Protein AF-A0A954XD44-F1 (afdb_monomer)

Structure (mmCIF, N/CA/C/O backbone):
data_AF-A0A954XD44-F1
#
_entry.id   AF-A0A954XD44-F1
#
loop_
_atom_site.group_PDB
_atom_site.id
_atom_site.type_symbol
_atom_site.label_atom_id
_atom_site.label_alt_id
_atom_site.label_comp_id
_atom_site.label_asym_id
_atom_site.label_entity_id
_atom_site.label_seq_id
_atom_site.pdbx_PDB_ins_code
_atom_site.Cartn_x
_atom_site.Cartn_y
_atom_site.Cartn_z
_atom_site.occupancy
_atom_site.B_iso_or_equiv
_atom_site.auth_seq_id
_atom_site.auth_comp_id
_atom_site.auth_asym_id
_atom_site.auth_atom_id
_atom_site.pdbx_PDB_model_num
ATOM 1 N N . PRO A 1 1 ? -5.790 7.393 -37.590 1.00 75.31 1 PRO A N 1
ATOM 2 C CA . PRO A 1 1 ? -6.374 6.195 -36.941 1.00 75.31 1 PRO A CA 1
ATOM 3 C C . PRO A 1 1 ? -6.593 4.979 -37.868 1.00 75.31 1 PRO A C 1
ATOM 5 O O . PRO A 1 1 ? -5.919 3.981 -37.658 1.00 75.31 1 PRO A O 1
ATOM 8 N N . TYR A 1 2 ? -7.460 5.023 -38.895 1.00 85.69 2 TYR A N 1
ATOM 9 C CA . TYR A 1 2 ? -7.809 3.818 -39.685 1.00 85.69 2 TYR A CA 1
ATOM 10 C C . TYR A 1 2 ? -6.619 3.140 -40.385 1.00 85.69 2 TYR A C 1
ATOM 12 O O . TYR A 1 2 ? -6.468 1.927 -40.295 1.00 85.69 2 TYR A O 1
ATOM 20 N N . VAL A 1 3 ? -5.736 3.911 -41.032 1.00 91.06 3 VAL A N 1
ATOM 21 C CA . VAL A 1 3 ? -4.524 3.361 -41.674 1.00 91.06 3 VAL A CA 1
ATOM 22 C C . VAL A 1 3 ? -3.610 2.695 -40.644 1.00 91.06 3 VAL A C 1
ATOM 24 O O . VAL A 1 3 ? -3.159 1.577 -40.863 1.00 91.06 3 VAL A O 1
ATOM 27 N N . ARG A 1 4 ? -3.393 3.344 -39.493 1.00 91.69 4 ARG A N 1
ATOM 28 C CA . ARG A 1 4 ? -2.574 2.795 -38.404 1.00 91.69 4 ARG A CA 1
ATOM 29 C C . ARG A 1 4 ? -3.166 1.506 -37.849 1.00 91.69 4 ARG A C 1
ATOM 31 O O . ARG A 1 4 ? -2.440 0.532 -37.745 1.00 91.69 4 ARG A O 1
ATOM 38 N N . LEU A 1 5 ? -4.482 1.448 -37.634 1.00 89.19 5 LEU A N 1
ATOM 39 C CA . LEU A 1 5 ? -5.163 0.218 -37.221 1.00 89.19 5 LEU A CA 1
ATOM 40 C C . LEU A 1 5 ? -4.901 -0.930 -38.205 1.00 89.19 5 LEU A C 1
ATOM 42 O O . LEU A 1 5 ? -4.521 -2.019 -37.787 1.00 89.19 5 LEU A O 1
ATOM 46 N N . HIS A 1 6 ? -5.040 -0.683 -39.512 1.00 91.56 6 HIS A N 1
ATOM 47 C CA . HIS A 1 6 ? -4.750 -1.697 -40.528 1.00 91.56 6 HIS A CA 1
ATOM 48 C C . HIS A 1 6 ? -3.285 -2.147 -40.518 1.00 91.56 6 HIS A C 1
ATOM 50 O O . HIS A 1 6 ? -3.029 -3.347 -40.619 1.00 91.56 6 HIS A O 1
ATOM 56 N N . LEU A 1 7 ? -2.337 -1.218 -40.366 1.00 92.38 7 LEU A N 1
ATOM 57 C CA . LEU A 1 7 ? -0.911 -1.536 -40.259 1.00 92.38 7 LEU A CA 1
ATOM 58 C C . LEU A 1 7 ? -0.617 -2.375 -39.012 1.00 92.38 7 LEU A C 1
ATOM 60 O O . LEU A 1 7 ? 0.041 -3.408 -39.114 1.00 92.38 7 LEU A O 1
ATOM 64 N N . THR A 1 8 ? -1.162 -1.999 -37.856 1.00 89.81 8 THR A N 1
ATOM 65 C CA . THR A 1 8 ? -0.988 -2.744 -36.609 1.00 89.81 8 THR A CA 1
ATOM 66 C C . THR A 1 8 ? -1.594 -4.150 -36.691 1.00 89.81 8 THR A C 1
ATOM 68 O O . THR A 1 8 ? -0.980 -5.119 -36.241 1.00 89.81 8 THR A O 1
ATOM 71 N N . CYS A 1 9 ? -2.765 -4.306 -37.320 1.00 90.38 9 CYS A N 1
ATOM 72 C CA . CYS A 1 9 ? -3.343 -5.626 -37.587 1.00 90.38 9 CYS A CA 1
ATOM 73 C C . CYS A 1 9 ? -2.479 -6.452 -38.554 1.00 90.38 9 CYS A C 1
ATOM 75 O O . CYS A 1 9 ? -2.340 -7.663 -38.377 1.00 90.38 9 CYS A O 1
ATOM 77 N N . ALA A 1 10 ? -1.903 -5.817 -39.579 1.00 92.69 10 ALA A N 1
ATOM 78 C CA . ALA A 1 10 ? -1.037 -6.488 -40.543 1.00 92.69 10 ALA A CA 1
ATOM 79 C C . ALA A 1 10 ? 0.265 -6.974 -39.896 1.00 92.69 10 ALA A C 1
ATOM 81 O O . ALA A 1 10 ? 0.668 -8.106 -40.156 1.00 92.69 10 ALA A O 1
ATOM 82 N N . LEU A 1 11 ? 0.871 -6.179 -39.004 1.00 92.00 11 LEU A N 1
ATOM 83 C CA . LEU A 1 11 ? 2.106 -6.536 -38.300 1.00 92.00 11 LEU A CA 1
ATOM 84 C C . LEU A 1 11 ? 2.027 -7.901 -37.614 1.00 92.00 11 LEU A C 1
ATOM 86 O O . LEU A 1 11 ? 2.964 -8.687 -37.703 1.00 92.00 11 LEU A O 1
ATOM 90 N N . GLN A 1 12 ? 0.897 -8.225 -36.984 1.00 88.19 12 GLN A N 1
ATOM 91 C CA . GLN A 1 12 ? 0.715 -9.505 -36.289 1.00 88.19 12 GLN A CA 1
ATOM 92 C C . GLN A 1 12 ? 0.750 -10.722 -37.225 1.00 88.19 12 GLN A C 1
ATOM 94 O O . GLN A 1 12 ? 0.965 -11.843 -36.768 1.00 88.19 12 GLN A O 1
ATOM 99 N N . ARG A 1 13 ? 0.563 -10.504 -38.530 1.00 91.50 13 ARG A N 1
ATOM 100 C CA . ARG A 1 13 ? 0.589 -11.534 -39.576 1.00 91.50 13 ARG A CA 1
ATOM 101 C C . ARG A 1 13 ? 1.946 -11.628 -40.278 1.00 91.50 13 ARG A C 1
ATOM 103 O O . ARG A 1 13 ? 2.135 -12.541 -41.075 1.00 91.50 13 ARG A O 1
ATOM 110 N N . LEU A 1 14 ? 2.863 -10.697 -40.007 1.00 91.38 14 LEU A N 1
ATOM 111 C CA . LEU A 1 14 ? 4.226 -10.707 -40.536 1.00 91.38 14 LEU A CA 1
ATOM 112 C C . LEU A 1 14 ? 5.154 -11.533 -39.642 1.00 91.38 14 LEU A C 1
ATOM 114 O O . LEU A 1 14 ? 4.904 -11.693 -38.442 1.00 91.38 14 LEU A O 1
ATOM 118 N N . LEU A 1 15 ? 6.260 -12.011 -40.214 1.00 90.00 15 LEU A N 1
ATOM 119 C CA . LEU A 1 15 ? 7.358 -12.581 -39.432 1.00 90.00 15 LEU A CA 1
ATOM 120 C C . LEU A 1 15 ? 7.956 -11.503 -38.521 1.00 90.00 15 LEU A C 1
ATOM 122 O O . LEU A 1 15 ? 7.975 -10.333 -38.898 1.00 90.00 15 LEU A O 1
ATOM 126 N N . ALA A 1 16 ? 8.447 -11.890 -37.339 1.00 86.06 16 ALA A N 1
ATOM 127 C CA . ALA A 1 16 ? 8.993 -10.970 -36.333 1.00 86.06 16 ALA A CA 1
ATOM 128 C C . ALA A 1 16 ? 10.007 -9.973 -36.929 1.00 86.06 16 ALA A C 1
ATOM 130 O O . ALA A 1 16 ? 9.871 -8.764 -36.763 1.00 86.06 16 ALA A O 1
ATOM 131 N N . GLU A 1 17 ? 10.952 -10.468 -37.726 1.00 85.44 17 GLU A N 1
ATOM 132 C CA . GLU A 1 17 ? 12.014 -9.677 -38.363 1.00 85.44 17 GLU A CA 1
ATOM 133 C C . GLU A 1 17 ? 11.501 -8.570 -39.301 1.00 85.44 17 GLU A C 1
ATOM 135 O O . GLU A 1 17 ? 12.190 -7.583 -39.532 1.00 85.44 17 GLU A O 1
ATOM 140 N N . GLN A 1 18 ? 10.283 -8.699 -39.831 1.00 91.25 18 GLN A N 1
ATOM 141 C CA . GLN A 1 18 ? 9.698 -7.740 -40.773 1.00 91.25 18 GLN A CA 1
ATOM 142 C C . GLN A 1 18 ? 8.897 -6.634 -40.076 1.00 91.25 18 GLN A C 1
ATOM 144 O O . GLN A 1 18 ? 8.403 -5.720 -40.734 1.00 91.25 18 GLN A O 1
ATOM 149 N N . ARG A 1 19 ? 8.709 -6.722 -38.753 1.00 93.69 19 ARG A N 1
ATOM 150 C CA . ARG A 1 19 ? 7.808 -5.818 -38.024 1.00 93.69 19 ARG A CA 1
ATOM 151 C C . ARG A 1 19 ? 8.455 -4.497 -37.628 1.00 93.69 19 ARG A C 1
ATOM 153 O O . ARG A 1 19 ? 7.729 -3.545 -37.360 1.00 93.69 19 ARG A O 1
ATOM 160 N N . TRP A 1 20 ? 9.784 -4.437 -37.571 1.00 93.94 20 TRP A N 1
ATOM 161 C CA . TRP A 1 20 ? 10.504 -3.378 -36.864 1.00 93.94 20 TRP A CA 1
ATOM 162 C C . TRP A 1 20 ? 10.222 -1.964 -37.372 1.00 93.94 20 TRP A C 1
ATOM 164 O O . TRP A 1 20 ? 9.757 -1.139 -36.597 1.00 93.94 20 TRP A O 1
ATOM 174 N N . GLU A 1 21 ? 10.438 -1.688 -38.658 1.00 92.75 21 GLU A N 1
ATOM 175 C CA . GLU A 1 21 ? 10.305 -0.324 -39.200 1.00 92.75 21 GLU A CA 1
ATOM 176 C C . GLU A 1 21 ? 8.872 0.212 -39.072 1.00 92.75 21 GLU A C 1
ATOM 178 O O . GLU A 1 21 ? 8.647 1.367 -38.711 1.00 92.75 21 GLU A O 1
ATOM 183 N N . ILE A 1 22 ? 7.881 -0.651 -39.319 1.00 93.38 22 ILE A N 1
ATOM 184 C CA . ILE A 1 22 ? 6.466 -0.289 -39.199 1.00 93.38 22 ILE A CA 1
ATOM 185 C C . ILE A 1 22 ? 6.114 -0.058 -37.725 1.00 93.38 22 ILE A C 1
ATOM 187 O O . ILE A 1 22 ? 5.431 0.912 -37.407 1.00 93.38 22 ILE A O 1
ATOM 191 N N . ALA A 1 23 ? 6.583 -0.922 -36.820 1.00 93.50 23 ALA A N 1
ATOM 192 C CA . ALA A 1 23 ? 6.364 -0.758 -35.389 1.00 93.50 23 ALA A CA 1
ATOM 193 C C . ALA A 1 23 ? 6.988 0.546 -34.870 1.00 93.50 23 ALA A C 1
ATOM 195 O O . ALA A 1 23 ? 6.299 1.319 -34.214 1.00 93.50 23 ALA A O 1
ATOM 196 N N . GLU A 1 24 ? 8.247 0.828 -35.207 1.00 93.38 24 GLU A N 1
ATOM 197 C CA . GLU A 1 24 ? 8.955 2.053 -34.812 1.00 93.38 24 GLU A CA 1
ATOM 198 C C . GLU A 1 24 ? 8.182 3.315 -35.223 1.00 93.38 24 GLU A C 1
ATOM 200 O O . GLU A 1 24 ? 8.021 4.219 -34.404 1.00 93.38 24 GLU A O 1
ATOM 205 N N . GLY A 1 25 ? 7.633 3.350 -36.442 1.00 93.81 25 GLY A N 1
ATOM 206 C CA . GLY A 1 25 ? 6.787 4.457 -36.895 1.00 93.81 25 GLY A CA 1
ATOM 207 C C . GLY A 1 25 ? 5.444 4.539 -36.161 1.00 93.81 25 GLY A C 1
ATOM 208 O O . GLY A 1 25 ? 5.022 5.619 -35.756 1.00 93.81 25 GLY A O 1
ATOM 209 N N . LEU A 1 26 ? 4.771 3.404 -35.939 1.00 93.69 26 LEU A N 1
ATOM 210 C CA . LEU A 1 26 ? 3.473 3.370 -35.254 1.00 93.69 26 LEU A CA 1
ATOM 211 C C . LEU A 1 26 ? 3.558 3.836 -33.796 1.00 93.69 26 LEU A C 1
ATOM 213 O O . LEU A 1 26 ? 2.632 4.480 -33.304 1.00 93.69 26 LEU A O 1
ATOM 217 N N . LEU A 1 27 ? 4.653 3.521 -33.103 1.00 94.88 27 LEU A N 1
ATOM 218 C CA . LEU A 1 27 ? 4.825 3.842 -31.686 1.00 94.88 27 LEU A CA 1
ATOM 219 C C . LEU A 1 27 ? 5.064 5.335 -31.412 1.00 94.88 27 LEU A C 1
ATOM 221 O O . LEU A 1 27 ? 4.860 5.763 -30.277 1.00 94.88 27 LEU A O 1
ATOM 225 N N . GLN A 1 28 ? 5.436 6.121 -32.425 1.00 94.12 28 GLN A N 1
ATOM 226 C CA . GLN A 1 28 ? 5.659 7.570 -32.314 1.00 94.12 28 GLN A CA 1
ATOM 227 C C . GLN A 1 28 ? 4.358 8.392 -32.333 1.00 94.12 28 GLN A C 1
ATOM 229 O O . GLN A 1 28 ? 4.384 9.597 -32.127 1.00 94.12 28 GLN A O 1
ATOM 234 N N . HIS A 1 29 ? 3.202 7.771 -32.581 1.00 93.81 29 HIS A N 1
ATOM 235 C CA . HIS A 1 29 ? 1.924 8.480 -32.658 1.00 93.81 29 HIS A CA 1
ATOM 236 C C . HIS A 1 29 ? 1.284 8.667 -31.275 1.00 93.81 29 HIS A C 1
ATOM 238 O O . HIS A 1 29 ? 0.438 7.869 -30.861 1.00 93.81 29 HIS A O 1
ATOM 244 N N . GLN A 1 30 ? 1.652 9.737 -30.558 1.00 93.56 30 GLN A N 1
ATOM 245 C CA . GLN A 1 30 ? 1.074 10.064 -29.245 1.00 93.56 30 GLN A CA 1
ATOM 246 C C . GLN A 1 30 ? -0.457 10.162 -29.264 1.00 93.56 30 GLN A C 1
ATOM 248 O O . GLN A 1 30 ? -1.106 9.832 -28.269 1.00 93.56 30 GLN A O 1
ATOM 253 N N . GLU A 1 31 ? -1.064 10.584 -30.379 1.00 93.56 31 GLU A N 1
ATOM 254 C CA . GLU A 1 31 ? -2.519 10.717 -30.474 1.00 93.56 31 GLU A CA 1
ATOM 255 C C . GLU A 1 31 ? -3.260 9.381 -30.292 1.00 93.56 31 GLU A C 1
ATOM 257 O O . GLU A 1 31 ? -4.436 9.370 -29.926 1.00 93.56 31 GLU A O 1
ATOM 262 N N . ASP A 1 32 ? -2.568 8.254 -30.486 1.00 93.38 32 ASP A N 1
ATOM 263 C CA . ASP A 1 32 ? -3.128 6.918 -30.296 1.00 93.38 32 ASP A CA 1
ATOM 264 C C . ASP A 1 32 ? -3.131 6.492 -28.817 1.00 93.38 32 ASP A C 1
ATOM 266 O O . ASP A 1 32 ? -3.756 5.493 -28.471 1.00 93.38 32 ASP A O 1
ATOM 270 N N . ALA A 1 33 ? -2.489 7.244 -27.913 1.00 92.62 33 ALA A N 1
ATOM 271 C CA . ALA A 1 33 ? -2.316 6.850 -26.513 1.00 92.62 33 ALA A CA 1
ATOM 272 C C . ALA A 1 33 ? -3.626 6.685 -25.726 1.00 92.62 33 ALA A C 1
ATOM 274 O O . ALA A 1 33 ? -3.656 5.943 -24.744 1.00 92.62 33 ALA A O 1
ATOM 275 N N . THR A 1 34 ? -4.695 7.370 -26.143 1.00 93.25 34 THR A N 1
ATOM 276 C CA . THR A 1 34 ? -6.023 7.302 -25.504 1.00 93.25 34 THR A CA 1
ATOM 277 C C . THR A 1 34 ? -7.048 6.511 -26.319 1.00 93.25 34 THR A C 1
ATOM 279 O O . THR A 1 34 ? -8.197 6.379 -25.895 1.00 93.25 34 THR A O 1
ATOM 282 N N . ASP A 1 35 ? -6.648 5.964 -27.471 1.00 95.06 35 ASP A N 1
ATOM 283 C CA . ASP A 1 35 ? -7.510 5.107 -28.279 1.00 95.06 35 ASP A CA 1
ATOM 284 C C . ASP A 1 35 ? -7.786 3.783 -27.549 1.00 95.06 35 ASP A C 1
ATOM 286 O O . ASP A 1 35 ? -6.919 3.219 -26.880 1.00 95.06 35 ASP A O 1
ATOM 290 N N . GLN A 1 36 ? -9.009 3.269 -27.679 1.00 91.12 36 GLN A N 1
ATOM 291 C CA . GLN A 1 36 ? -9.444 2.068 -26.962 1.00 91.12 36 GLN A CA 1
ATOM 292 C C . GLN A 1 36 ? -8.761 0.781 -27.455 1.00 91.12 36 GLN A C 1
ATOM 294 O O . GLN A 1 36 ? -8.751 -0.211 -26.729 1.00 91.12 36 GLN A O 1
ATOM 299 N N . ASN A 1 37 ? -8.203 0.775 -28.672 1.00 92.25 37 ASN A N 1
ATOM 300 C CA . ASN A 1 37 ? -7.684 -0.422 -29.336 1.00 92.25 37 ASN A CA 1
ATOM 301 C C . ASN A 1 37 ? -6.198 -0.305 -29.702 1.00 92.25 37 ASN A C 1
ATOM 303 O O . ASN A 1 37 ? -5.432 -1.240 -29.459 1.00 92.25 37 ASN A O 1
ATOM 307 N N . LEU A 1 38 ? -5.780 0.816 -30.302 1.00 94.00 38 LEU A N 1
ATOM 308 C CA . LEU A 1 38 ? -4.453 0.969 -30.912 1.00 94.00 38 LEU A CA 1
ATOM 309 C C . LEU A 1 38 ? -3.280 0.703 -29.952 1.00 94.00 38 LEU A C 1
ATOM 311 O O . LEU A 1 38 ? -2.373 -0.026 -30.359 1.00 94.00 38 LEU A O 1
ATOM 315 N N . PRO A 1 39 ? -3.276 1.169 -28.685 1.00 95.38 39 PRO A N 1
ATOM 316 C CA . PRO A 1 39 ? -2.199 0.863 -27.743 1.00 95.38 39 PRO A CA 1
ATOM 317 C C . PRO A 1 39 ? -1.982 -0.641 -27.537 1.00 95.38 39 PRO A C 1
ATOM 319 O O . PRO A 1 39 ? -0.852 -1.123 -27.606 1.00 95.38 39 PRO A O 1
ATOM 322 N N . LEU A 1 40 ? -3.062 -1.402 -27.331 1.00 95.06 40 LEU A N 1
ATOM 323 C CA . LEU A 1 40 ? -2.982 -2.851 -27.121 1.00 95.06 40 LEU A CA 1
ATOM 324 C C . LEU A 1 40 ? -2.650 -3.591 -28.417 1.00 95.06 40 LEU A C 1
ATOM 326 O O . LEU A 1 40 ? -1.856 -4.527 -28.410 1.00 95.06 40 LEU A O 1
ATOM 330 N N . MET A 1 41 ? -3.209 -3.150 -29.542 1.00 94.75 41 MET A N 1
ATOM 331 C CA . MET A 1 41 ? -2.892 -3.713 -30.852 1.00 94.75 41 MET A CA 1
ATOM 332 C C . MET A 1 41 ? -1.398 -3.551 -31.175 1.00 94.75 41 MET A C 1
ATOM 334 O O . MET A 1 41 ? -0.770 -4.516 -31.622 1.00 94.75 41 MET A O 1
ATOM 338 N N . ASN A 1 42 ? -0.826 -2.369 -30.904 1.00 94.69 42 ASN A N 1
ATOM 339 C CA . ASN A 1 42 ? 0.600 -2.081 -31.084 1.00 94.69 42 ASN A CA 1
ATOM 340 C C . ASN A 1 42 ? 1.444 -2.951 -30.153 1.00 94.69 42 ASN A C 1
ATOM 342 O O . ASN A 1 42 ? 2.424 -3.545 -30.595 1.00 94.69 42 ASN A O 1
ATOM 346 N N . TRP A 1 43 ? 1.024 -3.101 -28.895 1.00 95.75 43 TRP A N 1
ATOM 347 C CA . TRP A 1 43 ? 1.669 -4.004 -27.946 1.00 95.75 43 TRP A CA 1
ATOM 348 C C . TRP A 1 43 ? 1.744 -5.450 -28.465 1.00 95.75 43 TRP A C 1
ATOM 350 O O . TRP A 1 43 ? 2.831 -6.017 -28.544 1.00 95.75 43 TRP A O 1
ATOM 360 N N . TYR A 1 44 ? 0.621 -6.039 -28.884 1.00 94.19 44 TYR A N 1
ATOM 361 C CA . TYR A 1 44 ? 0.598 -7.418 -29.390 1.00 94.19 44 TYR A CA 1
ATOM 362 C C . TYR A 1 44 ? 1.407 -7.606 -30.680 1.00 94.19 44 TYR A C 1
ATOM 364 O O . TYR A 1 44 ? 1.887 -8.704 -30.960 1.00 94.19 44 TYR A O 1
ATOM 372 N N . ALA A 1 45 ? 1.573 -6.548 -31.477 1.00 93.62 45 ALA A N 1
ATOM 373 C CA . ALA A 1 45 ? 2.416 -6.590 -32.663 1.00 93.62 45 ALA A CA 1
ATOM 374 C C . ALA A 1 45 ? 3.911 -6.711 -32.317 1.00 93.62 45 ALA A C 1
ATOM 376 O O . ALA A 1 45 ? 4.627 -7.436 -33.016 1.00 93.62 45 ALA A O 1
ATOM 377 N N . ILE A 1 46 ? 4.364 -6.041 -31.252 1.00 95.31 46 ILE A N 1
ATOM 378 C CA . ILE A 1 46 ? 5.786 -5.964 -30.884 1.00 95.31 46 ILE A CA 1
ATOM 379 C C . ILE A 1 46 ? 6.210 -6.957 -29.802 1.00 95.31 46 ILE A C 1
ATOM 381 O O . ILE A 1 46 ? 7.392 -7.256 -29.716 1.00 95.31 46 ILE A O 1
ATOM 385 N N . GLU A 1 47 ? 5.293 -7.472 -28.980 1.00 95.19 47 GLU A N 1
ATOM 386 C CA . GLU A 1 47 ? 5.628 -8.347 -27.844 1.00 95.19 47 GLU A CA 1
ATOM 387 C C . GLU A 1 47 ? 6.544 -9.532 -28.215 1.00 95.19 47 GLU A C 1
ATOM 389 O O . GLU A 1 47 ? 7.536 -9.722 -27.509 1.00 95.19 47 GLU A O 1
ATOM 394 N N . PRO A 1 48 ? 6.331 -10.256 -29.336 1.00 93.38 48 PRO A N 1
ATOM 395 C CA . PRO A 1 48 ? 7.193 -11.380 -29.713 1.00 93.38 48 PRO A CA 1
ATOM 396 C C . PRO A 1 48 ? 8.611 -10.974 -30.136 1.00 93.38 48 PRO A C 1
ATOM 398 O O . PRO A 1 48 ? 9.489 -11.825 -30.251 1.00 93.38 48 PRO A O 1
ATOM 401 N N . LEU A 1 49 ? 8.846 -9.685 -30.408 1.00 95.12 49 LEU A N 1
ATOM 402 C CA . LEU A 1 49 ? 10.132 -9.190 -30.899 1.00 95.12 49 LEU A CA 1
ATOM 403 C C . LEU A 1 49 ? 11.230 -9.229 -29.831 1.00 95.12 49 LEU A C 1
ATOM 405 O O . LEU A 1 49 ? 12.408 -9.228 -30.182 1.00 95.12 49 LEU A O 1
ATOM 409 N N . VAL A 1 50 ? 10.856 -9.320 -28.549 1.00 95.44 50 VAL A N 1
ATOM 410 C CA . VAL A 1 50 ? 11.804 -9.451 -27.431 1.00 95.44 50 VAL A CA 1
ATOM 411 C C . VAL A 1 50 ? 12.731 -10.656 -27.592 1.00 95.44 50 VAL A C 1
ATOM 413 O O . VAL A 1 50 ? 13.905 -10.574 -27.251 1.00 95.44 50 VAL A O 1
ATOM 416 N N . ASP A 1 51 ? 12.215 -11.756 -28.148 1.00 92.38 51 ASP A N 1
ATOM 417 C CA . ASP A 1 51 ? 12.972 -12.991 -28.343 1.00 92.38 51 ASP A CA 1
ATOM 418 C C . ASP A 1 51 ? 13.803 -12.972 -29.641 1.00 92.38 51 ASP A C 1
ATOM 420 O O . ASP A 1 51 ? 14.667 -13.831 -29.814 1.00 92.38 51 ASP A O 1
ATOM 424 N N . ALA A 1 52 ? 13.542 -12.013 -30.541 1.00 92.69 52 ALA A N 1
ATOM 425 C CA . ALA A 1 52 ? 14.252 -11.846 -31.809 1.00 92.69 52 ALA A CA 1
ATOM 426 C C . ALA A 1 52 ? 15.478 -10.928 -31.672 1.00 92.69 52 ALA A C 1
ATOM 428 O O . ALA A 1 52 ? 16.545 -11.258 -32.181 1.00 92.69 52 ALA A O 1
ATOM 429 N N . ASP A 1 53 ? 15.328 -9.788 -30.991 1.00 95.19 53 ASP A N 1
ATOM 430 C CA . ASP A 1 53 ? 16.411 -8.832 -30.728 1.00 95.19 53 ASP A CA 1
ATOM 431 C C . ASP A 1 53 ? 16.077 -8.018 -29.469 1.00 95.19 53 ASP A C 1
ATOM 433 O O . ASP A 1 53 ? 15.310 -7.052 -29.509 1.00 95.19 53 ASP A O 1
ATOM 437 N N . LEU A 1 54 ? 16.621 -8.442 -28.326 1.00 95.44 54 LEU A N 1
ATOM 438 C CA . LEU A 1 54 ? 16.339 -7.841 -27.023 1.00 95.44 54 LEU A CA 1
ATOM 439 C C . LEU A 1 54 ? 16.810 -6.372 -26.921 1.00 95.44 54 LEU A C 1
ATOM 441 O O . LEU A 1 54 ? 15.992 -5.540 -26.516 1.00 95.44 54 LEU A O 1
ATOM 445 N N . PRO A 1 55 ? 18.053 -6.004 -27.303 1.00 95.94 55 PRO A N 1
ATOM 446 C CA . PRO A 1 55 ? 18.476 -4.603 -27.320 1.00 95.94 55 PRO A CA 1
ATOM 447 C C . PRO A 1 55 ? 17.583 -3.715 -28.193 1.00 95.94 55 PRO A C 1
ATOM 449 O O . PRO A 1 55 ? 17.132 -2.658 -27.740 1.00 95.94 55 PRO A O 1
ATOM 452 N N . ARG A 1 56 ? 17.250 -4.147 -29.420 1.00 95.62 56 ARG A N 1
ATOM 453 C CA . ARG A 1 56 ? 16.366 -3.370 -30.304 1.00 95.62 56 ARG A CA 1
ATOM 454 C C . ARG A 1 56 ? 14.946 -3.280 -29.752 1.00 95.62 56 ARG A C 1
ATOM 456 O O . ARG A 1 56 ? 14.327 -2.220 -29.830 1.00 95.62 56 ARG A O 1
ATOM 463 N N . PHE A 1 57 ? 14.438 -4.354 -29.150 1.00 96.81 57 PHE A N 1
ATOM 464 C CA . PHE A 1 57 ? 13.132 -4.357 -28.495 1.00 96.81 57 PHE A CA 1
ATOM 465 C C . PHE A 1 57 ? 13.062 -3.346 -27.346 1.00 96.81 57 PHE A C 1
ATOM 467 O O . PHE A 1 57 ? 12.110 -2.571 -27.279 1.00 96.81 57 PHE A O 1
ATOM 474 N N . VAL A 1 58 ? 14.070 -3.300 -26.469 1.00 96.69 58 VAL A N 1
ATOM 475 C CA . VAL A 1 58 ? 14.127 -2.300 -25.390 1.00 96.69 58 VAL A CA 1
ATOM 476 C C . VAL A 1 58 ? 14.232 -0.887 -25.970 1.00 96.69 58 VAL A C 1
ATOM 478 O O . VAL A 1 58 ? 13.546 0.020 -25.498 1.00 96.69 58 VAL A O 1
ATOM 481 N N . ALA A 1 59 ? 14.995 -0.699 -27.051 1.00 94.75 59 ALA A N 1
ATOM 482 C CA . ALA A 1 59 ? 15.103 0.589 -27.731 1.00 94.75 59 ALA A CA 1
ATOM 483 C C . ALA A 1 59 ? 13.759 1.111 -28.283 1.00 94.75 59 ALA A C 1
ATOM 485 O O . ALA A 1 59 ? 13.571 2.329 -28.333 1.00 94.75 59 ALA A O 1
ATOM 486 N N . LEU A 1 60 ? 12.784 0.244 -28.602 1.00 95.44 60 LEU A N 1
ATOM 487 C CA . LEU A 1 60 ? 11.431 0.678 -28.991 1.00 95.44 60 LEU A CA 1
ATOM 488 C C . LEU A 1 60 ? 10.763 1.539 -27.912 1.00 95.44 60 LEU A C 1
ATOM 490 O O . LEU A 1 60 ? 10.011 2.456 -28.237 1.00 95.44 60 LEU A O 1
ATOM 494 N N . ALA A 1 61 ? 11.047 1.294 -26.630 1.00 94.62 61 ALA A N 1
ATOM 495 C CA . ALA A 1 61 ? 10.458 2.067 -25.539 1.00 94.62 61 ALA A CA 1
ATOM 496 C C . ALA A 1 61 ? 10.946 3.524 -25.508 1.00 94.62 61 ALA A C 1
ATOM 498 O O . ALA A 1 61 ? 10.225 4.392 -25.014 1.00 94.62 61 ALA A O 1
ATOM 499 N N . ARG A 1 62 ? 12.128 3.805 -26.075 1.00 90.12 62 ARG A N 1
ATOM 500 C CA . ARG A 1 62 ? 12.634 5.172 -26.266 1.00 90.12 62 ARG A CA 1
ATOM 501 C C . ARG A 1 62 ? 11.787 5.947 -27.270 1.00 90.12 62 ARG A C 1
ATOM 503 O O . ARG A 1 62 ? 11.477 7.106 -27.030 1.00 90.12 62 ARG A O 1
ATOM 510 N N . ALA A 1 63 ? 11.457 5.309 -28.391 1.00 84.44 63 ALA A N 1
ATOM 511 C CA . ALA A 1 63 ? 10.698 5.919 -29.481 1.00 84.44 63 ALA A CA 1
ATOM 512 C C . ALA A 1 63 ? 9.185 5.938 -29.214 1.00 84.44 63 ALA A C 1
ATOM 514 O O . ALA A 1 63 ? 8.455 6.691 -29.849 1.00 84.44 63 ALA A O 1
ATOM 515 N N . ALA A 1 64 ? 8.703 5.100 -28.293 1.00 92.06 64 ALA A N 1
ATOM 516 C CA . ALA A 1 64 ? 7.288 5.000 -27.990 1.00 92.06 64 ALA A CA 1
ATOM 517 C C . ALA A 1 64 ? 6.769 6.249 -27.267 1.00 92.06 64 ALA A C 1
ATOM 519 O O . ALA A 1 64 ? 7.137 6.510 -26.121 1.00 92.06 64 ALA A O 1
ATOM 520 N N . GLU A 1 65 ? 5.828 6.952 -27.891 1.00 92.50 65 GLU A N 1
ATOM 521 C CA . GLU A 1 65 ? 5.063 8.060 -27.303 1.00 92.50 65 GLU A CA 1
ATOM 522 C C . GLU A 1 65 ? 3.746 7.588 -26.654 1.00 92.50 65 GLU A C 1
ATOM 524 O O . GLU A 1 65 ? 2.965 8.388 -26.143 1.00 92.50 65 GLU A O 1
ATOM 529 N N . ILE A 1 66 ? 3.515 6.269 -26.621 1.00 95.38 66 ILE A N 1
ATOM 530 C CA . ILE A 1 66 ? 2.341 5.621 -26.024 1.00 95.38 66 ILE A CA 1
ATOM 531 C C . ILE A 1 66 ? 2.723 5.026 -24.649 1.00 95.38 66 ILE A C 1
ATOM 533 O O . ILE A 1 66 ? 3.360 3.965 -24.607 1.00 95.38 66 ILE A O 1
ATOM 537 N N . PRO A 1 67 ? 2.306 5.633 -23.512 1.00 95.06 67 PRO A N 1
ATOM 538 C CA . PRO A 1 67 ? 2.728 5.226 -22.161 1.00 95.06 67 PRO A CA 1
ATOM 539 C C . PRO A 1 67 ? 2.480 3.749 -21.834 1.00 95.06 67 PRO A C 1
ATOM 541 O O . PRO A 1 67 ? 3.334 3.070 -21.263 1.00 95.06 67 PRO A O 1
ATOM 544 N N . LEU A 1 68 ? 1.317 3.222 -22.239 1.00 95.56 68 LEU A N 1
ATOM 545 C CA . LEU A 1 68 ? 0.952 1.822 -22.009 1.00 95.56 68 LEU A CA 1
ATOM 546 C C . LEU A 1 68 ? 1.931 0.861 -22.694 1.00 95.56 68 LEU A C 1
ATOM 548 O O . LEU A 1 68 ? 2.362 -0.118 -22.085 1.00 95.56 68 LEU A O 1
ATOM 552 N N . VAL A 1 69 ? 2.325 1.164 -23.933 1.00 96.75 69 VAL A N 1
ATOM 553 C CA . VAL A 1 69 ? 3.257 0.324 -24.689 1.00 96.75 69 VAL A CA 1
ATOM 554 C C . VAL A 1 69 ? 4.657 0.403 -24.088 1.00 96.75 69 VAL A C 1
ATOM 556 O O . VAL A 1 69 ? 5.269 -0.638 -23.862 1.00 96.75 69 VAL A O 1
ATOM 559 N N . ARG A 1 70 ? 5.129 1.605 -23.729 1.00 96.31 70 ARG A N 1
ATOM 560 C CA . ARG A 1 70 ? 6.421 1.802 -23.049 1.00 96.31 70 ARG A CA 1
ATOM 561 C C . ARG A 1 70 ? 6.523 0.963 -21.772 1.00 96.31 70 ARG A C 1
ATOM 563 O O . ARG A 1 70 ? 7.493 0.228 -21.585 1.00 96.31 70 ARG A O 1
ATOM 570 N N . ARG A 1 71 ? 5.481 1.000 -20.933 1.00 97.31 71 ARG A N 1
ATOM 571 C CA . ARG A 1 71 ? 5.394 0.191 -19.707 1.00 97.31 71 ARG A CA 1
ATOM 572 C C . ARG A 1 71 ? 5.408 -1.306 -20.002 1.00 97.31 71 ARG A C 1
ATOM 574 O O . ARG A 1 71 ? 6.065 -2.067 -19.297 1.00 97.31 71 ARG A O 1
ATOM 581 N N . HIS A 1 72 ? 4.679 -1.753 -21.023 1.00 97.81 72 HIS A N 1
ATOM 582 C CA . HIS A 1 72 ? 4.625 -3.170 -21.375 1.00 97.81 72 HIS A CA 1
ATOM 583 C C . HIS A 1 72 ? 5.938 -3.704 -21.954 1.00 97.81 72 HIS A C 1
ATOM 585 O O . HIS A 1 72 ? 6.300 -4.832 -21.618 1.00 97.81 72 HIS A O 1
ATOM 591 N N . ILE A 1 73 ? 6.682 -2.901 -22.722 1.00 98.00 73 ILE A N 1
ATOM 592 C CA . ILE A 1 73 ? 8.038 -3.246 -23.177 1.00 98.00 73 ILE A CA 1
ATOM 593 C C . ILE A 1 73 ? 8.939 -3.504 -21.964 1.00 98.00 73 ILE A C 1
ATOM 595 O O . ILE A 1 73 ? 9.505 -4.591 -21.844 1.00 98.00 73 ILE A O 1
ATOM 599 N N . ALA A 1 74 ? 8.993 -2.558 -21.019 1.00 97.88 74 ALA A N 1
ATOM 600 C CA . ALA A 1 74 ? 9.795 -2.705 -19.807 1.00 97.88 74 ALA A CA 1
ATOM 601 C C . ALA A 1 74 ? 9.373 -3.916 -18.961 1.00 97.88 74 ALA A C 1
ATOM 603 O O . ALA A 1 74 ? 10.220 -4.702 -18.542 1.00 97.88 74 ALA A O 1
ATOM 604 N N . ARG A 1 75 ? 8.062 -4.127 -18.781 1.00 97.38 75 ARG A N 1
ATOM 605 C CA . ARG A 1 75 ? 7.513 -5.293 -18.072 1.00 97.38 75 ARG A CA 1
ATOM 606 C C . ARG A 1 75 ? 7.922 -6.609 -18.715 1.00 97.38 75 ARG A C 1
ATOM 608 O O . ARG A 1 75 ? 8.337 -7.535 -18.021 1.00 97.38 75 ARG A O 1
ATOM 615 N N . ARG A 1 76 ? 7.800 -6.713 -20.038 1.00 96.75 76 ARG A N 1
ATOM 616 C CA . ARG A 1 76 ? 8.122 -7.946 -20.755 1.00 96.75 76 ARG A CA 1
ATOM 617 C C . ARG A 1 76 ? 9.613 -8.237 -20.723 1.00 96.75 76 ARG A C 1
ATOM 619 O O . ARG A 1 76 ? 9.968 -9.370 -20.407 1.00 96.75 76 ARG A O 1
ATOM 626 N N . ALA A 1 77 ? 10.456 -7.231 -20.949 1.00 97.06 77 ALA A N 1
ATOM 627 C CA . ALA A 1 77 ? 11.906 -7.359 -20.831 1.00 97.06 77 ALA A CA 1
ATOM 628 C C . ALA A 1 77 ? 12.328 -7.762 -19.401 1.00 97.06 77 ALA A C 1
ATOM 630 O O . ALA A 1 77 ? 13.063 -8.728 -19.231 1.00 97.06 77 ALA A O 1
ATOM 631 N N . ALA A 1 78 ? 11.763 -7.144 -18.359 1.00 95.81 78 ALA A N 1
ATOM 632 C CA . ALA A 1 78 ? 12.046 -7.488 -16.959 1.00 95.81 78 ALA A CA 1
ATOM 633 C C . ALA A 1 78 ? 11.503 -8.865 -16.508 1.00 95.81 78 ALA A C 1
ATOM 635 O O . ALA A 1 78 ? 11.798 -9.320 -15.405 1.00 95.81 78 ALA A O 1
ATOM 636 N N . SER A 1 79 ? 10.733 -9.549 -17.359 1.00 92.25 79 SER A N 1
ATOM 637 C CA . SER A 1 79 ? 10.267 -10.932 -17.157 1.00 92.25 79 SER A CA 1
ATOM 638 C C . SER A 1 79 ? 10.917 -11.935 -18.123 1.00 92.25 79 SER A C 1
ATOM 640 O O . SER A 1 79 ? 10.534 -13.105 -18.158 1.00 92.25 79 SER A O 1
ATOM 642 N N . HIS A 1 80 ? 11.878 -11.484 -18.936 1.00 94.50 80 HIS A N 1
ATOM 643 C CA . HIS A 1 80 ? 12.527 -12.291 -19.962 1.00 94.50 80 HIS A CA 1
ATOM 644 C C . HIS A 1 80 ? 13.406 -13.402 -19.357 1.00 94.50 80 HIS A C 1
ATOM 646 O O . HIS A 1 80 ? 13.880 -13.304 -18.223 1.00 94.50 80 HIS A O 1
ATOM 652 N N . ARG A 1 81 ? 13.637 -14.473 -20.130 1.00 91.69 81 ARG A N 1
ATOM 653 C CA . ARG A 1 81 ? 14.476 -15.616 -19.722 1.00 91.69 81 ARG A CA 1
ATOM 654 C C . ARG A 1 81 ? 15.936 -15.213 -19.471 1.00 91.69 81 ARG A C 1
ATOM 656 O O . ARG A 1 81 ? 16.556 -15.704 -18.536 1.00 91.69 81 ARG A O 1
ATOM 663 N N . GLU A 1 82 ? 16.456 -14.278 -20.264 1.00 93.75 82 GLU A N 1
ATOM 664 C CA . GLU A 1 82 ? 17.792 -13.681 -20.123 1.00 93.75 82 GLU A CA 1
ATOM 665 C C . GLU A 1 82 ? 17.679 -12.403 -19.284 1.00 93.75 82 GLU A C 1
ATOM 667 O O . GLU A 1 82 ? 17.883 -11.291 -19.769 1.00 93.75 82 GLU A O 1
ATOM 672 N N . LEU A 1 83 ? 17.250 -12.570 -18.030 1.00 93.06 83 LEU A N 1
ATOM 673 C CA . LEU A 1 83 ? 16.854 -11.459 -17.166 1.00 93.06 83 LEU A CA 1
ATOM 674 C C . LEU A 1 83 ? 17.980 -10.444 -16.938 1.00 93.06 83 LEU A C 1
ATOM 676 O O . LEU A 1 83 ? 17.740 -9.246 -17.001 1.00 93.06 83 LEU A O 1
ATOM 680 N N . GLU A 1 84 ? 19.197 -10.911 -16.671 1.00 95.31 84 GLU A N 1
ATOM 681 C CA . GLU A 1 84 ? 20.341 -10.038 -16.383 1.00 95.31 84 GLU A CA 1
ATOM 682 C C . GLU A 1 84 ? 20.672 -9.121 -17.568 1.00 95.31 84 GLU A C 1
ATOM 684 O O . GLU A 1 84 ? 20.795 -7.909 -17.394 1.00 95.31 84 GLU A O 1
ATOM 689 N N . ALA A 1 85 ? 20.700 -9.674 -18.785 1.00 96.19 85 ALA A N 1
ATOM 690 C CA . ALA A 1 85 ? 20.897 -8.895 -20.005 1.00 96.19 85 ALA A CA 1
ATOM 691 C C . ALA A 1 85 ? 19.758 -7.885 -20.220 1.00 96.19 85 ALA A C 1
ATOM 693 O O . ALA A 1 85 ? 20.011 -6.711 -20.482 1.00 96.19 85 ALA A O 1
ATOM 694 N N . ALA A 1 86 ? 18.504 -8.316 -20.041 1.00 97.00 86 ALA A N 1
ATOM 695 C CA . ALA A 1 86 ? 17.338 -7.454 -20.222 1.00 97.00 86 ALA A CA 1
ATOM 696 C C . ALA A 1 86 ? 17.306 -6.283 -19.230 1.00 97.00 86 ALA A C 1
ATOM 698 O O . ALA A 1 86 ? 16.989 -5.157 -19.611 1.00 97.00 86 ALA A O 1
ATOM 699 N N . LEU A 1 87 ? 17.657 -6.530 -17.965 1.00 97.25 87 LEU A N 1
ATOM 700 C CA . LEU A 1 87 ? 17.755 -5.478 -16.955 1.00 97.25 87 LEU A CA 1
ATOM 701 C C . LEU A 1 87 ? 18.901 -4.510 -17.260 1.00 97.25 87 LEU A C 1
ATOM 703 O O . LEU A 1 87 ? 18.721 -3.310 -17.069 1.00 97.25 87 LEU A O 1
ATOM 707 N N . GLY A 1 88 ? 20.029 -4.999 -17.786 1.00 97.38 88 GLY A N 1
ATOM 708 C CA . GLY A 1 88 ? 21.116 -4.152 -18.281 1.00 97.38 88 GLY A CA 1
ATOM 709 C C . GLY A 1 88 ? 20.648 -3.163 -19.350 1.00 97.38 88 GLY A C 1
ATOM 710 O O . GLY A 1 88 ? 20.854 -1.959 -19.206 1.00 97.38 88 GLY A O 1
ATOM 711 N N . GLU A 1 89 ? 19.938 -3.640 -20.377 1.00 97.62 89 GLU A N 1
ATOM 712 C CA . GLU A 1 89 ? 19.394 -2.765 -21.430 1.00 97.62 89 GLU A CA 1
ATOM 713 C C . GLU A 1 89 ? 18.389 -1.741 -20.884 1.00 97.62 89 GLU A C 1
ATOM 715 O O . GLU A 1 89 ? 18.415 -0.567 -21.258 1.00 97.62 89 GLU A O 1
ATOM 720 N N . LEU A 1 90 ? 17.515 -2.156 -19.962 1.00 97.81 90 LEU A N 1
ATOM 721 C CA . LEU A 1 90 ? 16.525 -1.267 -19.351 1.00 97.81 90 LEU A CA 1
ATOM 722 C C . LEU A 1 90 ? 17.167 -0.179 -18.484 1.00 97.81 90 LEU A C 1
ATOM 724 O O . LEU A 1 90 ? 16.738 0.974 -18.536 1.00 97.81 90 LEU A O 1
ATOM 728 N N . VAL A 1 91 ? 18.201 -0.517 -17.709 1.00 97.44 91 VAL A N 1
ATOM 729 C CA . VAL A 1 91 ? 18.924 0.453 -16.874 1.00 97.44 91 VAL A CA 1
ATOM 730 C C . VAL A 1 91 ? 19.709 1.448 -17.729 1.00 97.44 91 VAL A C 1
ATOM 732 O O . VAL A 1 91 ? 19.662 2.646 -17.447 1.00 97.44 91 VAL A O 1
ATOM 735 N N . ARG A 1 92 ? 20.340 1.008 -18.826 1.00 96.31 92 ARG A N 1
ATOM 736 C CA . ARG A 1 92 ? 20.956 1.937 -19.793 1.00 96.31 92 ARG A CA 1
ATOM 737 C C . ARG A 1 92 ? 19.921 2.854 -20.434 1.00 96.31 92 ARG A C 1
ATOM 739 O O . ARG A 1 92 ? 20.131 4.060 -20.515 1.00 96.31 92 ARG A O 1
ATOM 746 N N . LEU A 1 93 ? 18.760 2.320 -20.813 1.00 96.12 93 LEU A N 1
ATOM 747 C CA . LEU A 1 93 ? 17.679 3.145 -21.346 1.00 96.12 93 LEU A CA 1
ATOM 748 C C . LEU A 1 93 ? 17.209 4.204 -20.332 1.00 96.12 93 LEU A C 1
ATOM 750 O O . LEU A 1 93 ? 16.985 5.350 -20.717 1.00 96.12 93 LEU A O 1
ATOM 754 N N . LEU A 1 94 ? 17.090 3.856 -19.046 1.00 96.31 94 LEU A N 1
ATOM 755 C CA . LEU A 1 94 ? 16.740 4.811 -17.986 1.00 96.31 94 LEU A CA 1
ATOM 756 C C . LEU A 1 94 ? 17.757 5.949 -17.858 1.00 96.31 94 LEU A C 1
ATOM 758 O O . LEU A 1 94 ? 17.358 7.087 -17.600 1.00 96.31 94 LEU A O 1
ATOM 762 N N . HIS A 1 95 ? 19.045 5.663 -18.067 1.00 93.06 95 HIS A N 1
ATOM 763 C CA . HIS A 1 95 ? 20.077 6.694 -18.122 1.00 93.06 95 HIS A CA 1
ATOM 764 C C . HIS A 1 95 ? 19.828 7.671 -19.281 1.00 93.06 95 HIS A C 1
ATOM 766 O O . HIS A 1 95 ? 19.930 8.885 -19.116 1.00 93.06 95 HIS A O 1
ATOM 772 N N . ASP A 1 96 ? 19.446 7.187 -20.455 1.00 91.31 96 ASP A N 1
ATOM 773 C CA . ASP A 1 96 ? 19.365 8.056 -21.629 1.00 91.31 96 ASP A CA 1
ATOM 774 C C . ASP A 1 96 ? 18.027 8.802 -21.775 1.00 91.31 96 ASP A C 1
ATOM 776 O O . ASP A 1 96 ? 17.918 9.741 -22.567 1.00 91.31 96 ASP A O 1
ATOM 780 N N . VAL A 1 97 ? 16.976 8.382 -21.067 1.00 91.00 97 VAL A N 1
ATOM 781 C CA . VAL A 1 97 ? 15.658 9.029 -21.133 1.00 91.00 97 VAL A CA 1
ATOM 782 C C . VAL A 1 97 ? 15.637 10.271 -20.239 1.00 91.00 97 VAL A C 1
ATOM 784 O O . VAL A 1 97 ? 15.791 10.187 -19.020 1.00 91.00 97 VAL A O 1
ATOM 787 N N . ALA A 1 98 ? 15.412 11.440 -20.849 1.00 84.06 98 ALA A N 1
ATOM 788 C CA . ALA A 1 98 ? 15.382 12.734 -20.161 1.00 84.06 98 ALA A CA 1
ATOM 789 C C . ALA A 1 98 ? 14.013 13.092 -19.543 1.00 84.06 98 ALA A C 1
ATOM 791 O O . ALA A 1 98 ? 13.977 13.819 -18.551 1.00 84.06 98 ALA A O 1
ATOM 792 N N . ASP A 1 99 ? 12.912 12.555 -20.068 1.00 91.31 99 ASP A N 1
ATOM 793 C CA . ASP A 1 99 ? 11.552 12.822 -19.582 1.00 91.31 99 ASP A CA 1
ATOM 794 C C . ASP A 1 99 ? 11.192 11.986 -18.337 1.00 91.31 99 ASP A C 1
ATOM 796 O O . ASP A 1 99 ? 11.321 10.757 -18.344 1.00 91.31 99 ASP A O 1
ATOM 800 N N . SER A 1 100 ? 10.698 12.639 -17.279 1.00 94.75 100 SER A N 1
ATOM 801 C CA . SER A 1 100 ? 10.293 11.972 -16.031 1.00 94.75 100 SER A CA 1
ATOM 802 C C . SER A 1 100 ? 9.103 11.032 -16.230 1.00 94.75 100 SER A C 1
ATOM 804 O O . SER A 1 100 ? 9.055 9.966 -15.615 1.00 94.75 100 SER A O 1
ATOM 806 N N . THR A 1 101 ? 8.163 11.364 -17.125 1.00 93.62 101 THR A N 1
ATOM 807 C CA . THR A 1 101 ? 6.997 10.498 -17.383 1.00 93.62 101 THR A CA 1
ATOM 808 C C . THR A 1 101 ? 7.436 9.176 -18.011 1.00 93.62 101 THR A C 1
ATOM 810 O O . THR A 1 101 ? 7.027 8.102 -17.565 1.00 93.62 101 THR A O 1
ATOM 813 N N . ALA A 1 102 ? 8.328 9.237 -18.997 1.00 94.25 102 ALA A N 1
ATOM 814 C CA . ALA A 1 102 ? 8.917 8.074 -19.636 1.00 94.25 102 ALA A CA 1
ATOM 815 C C . ALA A 1 102 ? 9.778 7.243 -18.681 1.00 94.25 102 ALA A C 1
ATOM 817 O O . ALA A 1 102 ? 9.642 6.018 -18.678 1.00 94.25 102 ALA A O 1
ATOM 818 N N . ARG A 1 103 ? 10.591 7.877 -17.820 1.00 96.00 103 ARG A N 1
ATOM 819 C CA . ARG A 1 103 ? 11.311 7.164 -16.750 1.00 96.00 103 ARG A CA 1
ATOM 820 C C . ARG A 1 103 ? 10.348 6.414 -15.838 1.00 96.00 103 ARG A C 1
ATOM 822 O O . ARG A 1 103 ? 10.540 5.226 -15.596 1.00 96.00 103 ARG A O 1
ATOM 829 N N . HIS A 1 104 ? 9.283 7.070 -15.383 1.00 96.62 104 HIS A N 1
ATOM 830 C CA . HIS A 1 104 ? 8.294 6.438 -14.517 1.00 96.62 104 HIS A CA 1
ATOM 831 C C . HIS A 1 104 ? 7.605 5.240 -15.188 1.00 96.62 104 HIS A C 1
ATOM 833 O O . HIS A 1 104 ? 7.453 4.194 -14.560 1.00 96.62 104 HIS A O 1
ATOM 839 N N . ASP A 1 105 ? 7.209 5.348 -16.459 1.00 96.88 105 ASP A N 1
ATOM 840 C CA . ASP A 1 105 ? 6.596 4.228 -17.184 1.00 96.88 105 ASP A CA 1
ATOM 841 C C . ASP A 1 105 ? 7.532 3.018 -17.292 1.00 96.88 105 ASP A C 1
ATOM 843 O O . ASP A 1 105 ? 7.083 1.883 -17.108 1.00 96.88 105 ASP A O 1
ATOM 847 N N . LEU A 1 106 ? 8.822 3.254 -17.560 1.00 97.75 106 LEU A N 1
ATOM 848 C CA . LEU A 1 106 ? 9.845 2.209 -17.614 1.00 97.75 106 LEU A CA 1
ATOM 849 C C . LEU A 1 106 ? 10.030 1.545 -16.246 1.00 97.75 106 LEU A C 1
ATOM 851 O O . LEU A 1 106 ? 9.906 0.326 -16.145 1.00 97.75 106 LEU A O 1
ATOM 855 N N . LEU A 1 107 ? 10.246 2.335 -15.188 1.00 97.69 107 LEU A N 1
ATOM 856 C CA . LEU A 1 107 ? 10.420 1.831 -13.820 1.00 97.69 107 LEU A CA 1
ATOM 857 C C . LEU A 1 107 ? 9.185 1.048 -13.348 1.00 97.69 107 LEU A C 1
ATOM 859 O O . LEU A 1 107 ? 9.308 -0.042 -12.792 1.00 97.69 107 LEU A O 1
ATOM 863 N N . SER A 1 108 ? 7.984 1.563 -13.624 1.00 96.25 108 SER A N 1
ATOM 864 C CA . SER A 1 108 ? 6.721 0.888 -13.313 1.00 96.25 108 SER A CA 1
ATOM 865 C C . SER A 1 108 ? 6.596 -0.445 -14.054 1.00 96.25 108 SER A C 1
ATOM 867 O O . SER A 1 108 ? 6.198 -1.447 -13.460 1.00 96.25 108 SER A O 1
ATOM 869 N N . GLY A 1 109 ? 6.977 -0.486 -15.334 1.00 97.00 109 GLY A N 1
ATOM 870 C CA . GLY A 1 109 ? 7.018 -1.722 -16.108 1.00 97.00 109 GLY A CA 1
ATOM 871 C C . GLY A 1 109 ? 8.006 -2.729 -15.524 1.00 97.00 109 GLY A C 1
ATOM 872 O O . GLY A 1 109 ? 7.640 -3.882 -15.312 1.00 97.00 109 GLY A O 1
ATOM 873 N N . MET A 1 110 ? 9.222 -2.291 -15.189 1.00 97.56 110 MET A N 1
ATOM 874 C CA . MET A 1 110 ? 10.238 -3.130 -14.543 1.00 97.56 110 MET A CA 1
ATOM 875 C C . MET A 1 110 ? 9.725 -3.748 -13.241 1.00 97.56 110 MET A C 1
ATOM 877 O O . MET A 1 110 ? 9.811 -4.962 -13.073 1.00 97.56 110 MET A O 1
ATOM 881 N N . LEU A 1 111 ? 9.131 -2.942 -12.356 1.00 93.81 111 LEU A N 1
ATOM 882 C CA . LEU A 1 111 ? 8.548 -3.416 -11.097 1.00 93.81 111 LEU A CA 1
ATOM 883 C C . LEU A 1 111 ? 7.446 -4.455 -11.321 1.00 93.81 111 LEU A C 1
ATOM 885 O O . LEU A 1 111 ? 7.418 -5.462 -10.622 1.00 93.81 111 LEU A O 1
ATOM 889 N N . GLN A 1 112 ? 6.580 -4.258 -12.321 1.00 91.75 112 GLN A N 1
ATOM 890 C CA . GLN A 1 112 ? 5.557 -5.244 -12.690 1.00 91.75 112 GLN A CA 1
ATOM 891 C C . GLN A 1 112 ? 6.170 -6.542 -13.233 1.00 91.75 112 GLN A C 1
ATOM 893 O O . GLN A 1 112 ? 5.684 -7.627 -12.934 1.00 91.75 112 GLN A O 1
ATOM 898 N N . GLY A 1 113 ? 7.231 -6.454 -14.040 1.00 91.25 113 GLY A N 1
ATOM 899 C CA . GLY A 1 113 ? 7.917 -7.633 -14.582 1.00 91.25 113 GLY A CA 1
ATOM 900 C C . GLY A 1 113 ? 8.662 -8.433 -13.509 1.00 91.25 113 GLY A C 1
ATOM 901 O O . GLY A 1 113 ? 8.807 -9.651 -13.626 1.00 91.25 113 GLY A O 1
ATOM 902 N N . LEU A 1 114 ? 9.085 -7.748 -12.445 1.00 90.81 114 LEU A N 1
ATOM 903 C CA . LEU A 1 114 ? 9.779 -8.313 -11.291 1.00 90.81 114 LEU A CA 1
ATOM 904 C C . LEU A 1 114 ? 8.846 -8.625 -10.109 1.00 90.81 114 LEU A C 1
ATOM 906 O O . LEU A 1 114 ? 9.334 -9.074 -9.071 1.00 90.81 114 LEU A O 1
ATOM 910 N N . GLU A 1 115 ? 7.532 -8.412 -10.229 1.00 83.50 115 GLU A N 1
ATOM 911 C CA . GLU A 1 115 ? 6.592 -8.598 -9.119 1.00 83.50 115 GLU A CA 1
ATOM 912 C C . GLU A 1 115 ? 6.683 -10.027 -8.552 1.00 83.50 115 GLU A C 1
ATOM 914 O O . GLU A 1 115 ? 6.724 -11.024 -9.276 1.00 83.50 115 GLU A O 1
ATOM 919 N N . GLY A 1 116 ? 6.779 -10.124 -7.224 1.00 74.06 116 GLY A N 1
ATOM 920 C CA . GLY A 1 116 ? 6.984 -11.388 -6.514 1.00 74.06 116 GLY A CA 1
ATOM 921 C C . GLY A 1 116 ? 8.438 -11.873 -6.436 1.00 74.06 116 GLY A C 1
ATOM 922 O O . GLY A 1 116 ? 8.699 -12.847 -5.734 1.00 74.06 116 GLY A O 1
ATOM 923 N N . ARG A 1 117 ? 9.404 -11.198 -7.077 1.00 79.69 117 ARG A N 1
ATOM 924 C CA . ARG A 1 117 ? 10.843 -11.466 -6.903 1.00 79.69 117 ARG A CA 1
ATOM 925 C C . ARG A 1 117 ? 11.437 -10.526 -5.853 1.00 79.69 117 ARG A C 1
ATOM 927 O O . ARG A 1 117 ? 11.191 -9.326 -5.879 1.00 79.69 117 ARG A O 1
ATOM 934 N N . ARG A 1 118 ? 12.266 -11.060 -4.950 1.00 69.50 118 ARG A N 1
ATOM 935 C CA . ARG A 1 118 ? 12.978 -10.265 -3.925 1.00 69.50 118 ARG A CA 1
ATOM 936 C C . ARG A 1 118 ? 14.467 -10.043 -4.191 1.00 69.50 118 ARG A C 1
ATOM 938 O O . ARG A 1 118 ? 15.075 -9.229 -3.513 1.00 69.50 118 ARG A O 1
ATOM 945 N N . ARG A 1 119 ? 15.058 -10.794 -5.124 1.00 80.69 119 ARG A N 1
ATOM 946 C CA . ARG A 1 119 ? 16.479 -10.708 -5.498 1.00 80.69 119 ARG A CA 1
ATOM 947 C C . ARG A 1 119 ? 16.620 -10.863 -7.006 1.00 80.69 119 ARG A C 1
ATOM 949 O O . ARG A 1 119 ? 16.825 -11.968 -7.503 1.00 80.69 119 ARG A O 1
ATOM 956 N N . ALA A 1 120 ? 16.425 -9.774 -7.736 1.00 89.00 120 ALA A N 1
ATOM 957 C CA . ALA A 1 120 ? 16.768 -9.719 -9.152 1.00 89.00 120 ALA A CA 1
ATOM 958 C C . ALA A 1 120 ? 18.273 -9.427 -9.310 1.00 89.00 120 ALA A C 1
ATOM 960 O O . ALA A 1 120 ? 18.844 -8.767 -8.440 1.00 89.00 120 ALA A O 1
ATOM 961 N N . PRO A 1 121 ? 18.930 -9.906 -10.384 1.00 92.12 121 PRO A N 1
ATOM 962 C CA . PRO A 1 121 ? 20.316 -9.541 -10.646 1.00 92.12 121 PRO A CA 1
ATOM 963 C C . PRO A 1 121 ? 20.408 -8.027 -10.856 1.00 92.12 121 PRO A C 1
ATOM 965 O O . PRO A 1 121 ? 19.616 -7.457 -11.606 1.00 92.12 121 PRO A O 1
ATOM 968 N N . MET A 1 122 ? 21.343 -7.385 -10.160 1.00 95.06 122 MET A N 1
ATOM 969 C CA . MET A 1 122 ? 21.556 -5.942 -10.236 1.00 95.06 122 MET A CA 1
ATOM 970 C C . MET A 1 122 ? 22.447 -5.608 -11.440 1.00 95.06 122 MET A C 1
ATOM 972 O O . MET A 1 122 ? 23.580 -6.094 -11.486 1.00 95.06 122 MET A O 1
ATOM 976 N N . PRO A 1 123 ? 21.990 -4.772 -12.389 1.00 96.00 123 PRO A N 1
ATOM 977 C CA . PRO A 1 123 ? 22.842 -4.290 -13.474 1.00 96.00 123 PRO A CA 1
ATOM 978 C C . PRO A 1 123 ? 24.035 -3.477 -12.963 1.00 96.00 123 PRO A C 1
ATOM 980 O O . PRO A 1 123 ? 23.922 -2.759 -11.970 1.00 96.00 123 PRO A O 1
ATOM 983 N N . VAL A 1 124 ? 25.171 -3.550 -13.660 1.00 93.50 124 VAL A N 1
ATOM 984 C CA . VAL A 1 124 ? 26.421 -2.874 -13.259 1.00 93.50 124 VAL A CA 1
ATOM 985 C C . VAL A 1 124 ? 26.257 -1.352 -13.234 1.00 93.50 124 VAL A C 1
ATOM 987 O O . VAL A 1 124 ? 26.808 -0.681 -12.368 1.00 93.50 124 VAL A O 1
ATOM 990 N N . GLU A 1 125 ? 25.461 -0.817 -14.154 1.00 93.81 125 GLU A N 1
ATOM 991 C CA . GLU A 1 125 ? 25.180 0.609 -14.311 1.00 93.81 125 GLU A CA 1
ATOM 992 C C . GLU A 1 125 ? 24.137 1.131 -13.298 1.00 93.81 125 GLU A C 1
ATOM 994 O O . GLU A 1 125 ? 23.923 2.339 -13.194 1.00 93.81 125 GLU A O 1
ATOM 999 N N . TRP A 1 126 ? 23.479 0.244 -12.534 1.00 96.25 126 TRP A N 1
ATOM 1000 C CA . TRP A 1 126 ? 22.379 0.616 -11.636 1.00 96.25 126 TRP A CA 1
ATOM 1001 C C . TRP A 1 126 ? 22.752 1.651 -10.566 1.00 96.25 126 TRP A C 1
ATOM 1003 O O . TRP A 1 126 ? 21.981 2.597 -10.424 1.00 96.25 126 TRP A O 1
ATOM 1013 N N . PRO A 1 127 ? 23.880 1.548 -9.832 1.00 94.06 127 PRO A N 1
ATOM 1014 C CA . PRO A 1 127 ? 24.172 2.489 -8.749 1.00 94.06 127 PRO A CA 1
ATOM 1015 C C . PRO A 1 127 ? 24.236 3.952 -9.212 1.00 94.06 127 PRO A C 1
ATOM 1017 O O . PRO A 1 127 ? 23.669 4.827 -8.563 1.00 94.06 127 PRO A O 1
ATOM 1020 N N . GLU A 1 128 ? 24.857 4.214 -10.367 1.00 93.88 128 GLU A N 1
ATOM 1021 C CA . GLU A 1 128 ? 24.918 5.557 -10.959 1.00 93.88 128 GLU A CA 1
ATOM 1022 C C . GLU A 1 128 ? 23.524 6.040 -11.388 1.00 93.88 128 GLU A C 1
ATOM 1024 O O . GLU A 1 128 ? 23.119 7.169 -11.098 1.00 93.88 128 GLU A O 1
ATOM 1029 N N . VAL A 1 129 ? 22.756 5.170 -12.056 1.00 96.06 129 VAL A N 1
ATOM 1030 C CA . VAL A 1 129 ? 21.392 5.492 -12.493 1.00 96.06 129 VAL A CA 1
ATOM 1031 C C . VAL A 1 129 ? 20.493 5.776 -11.293 1.00 96.06 129 VAL A C 1
ATOM 1033 O O . VAL A 1 129 ? 19.739 6.745 -11.316 1.00 96.06 129 VAL A O 1
ATOM 1036 N N . PHE A 1 130 ? 20.595 4.988 -10.226 1.00 95.50 130 PHE A N 1
ATOM 1037 C CA . PHE A 1 130 ? 19.820 5.156 -9.005 1.00 95.50 130 PHE A CA 1
ATOM 1038 C C . PHE A 1 130 ? 20.052 6.523 -8.354 1.00 95.50 130 PHE A C 1
ATOM 1040 O O . PHE A 1 130 ? 19.079 7.213 -8.046 1.00 95.50 130 PHE A O 1
ATOM 1047 N N . GLU A 1 131 ? 21.309 6.953 -8.198 1.00 92.12 131 GLU A N 1
ATOM 1048 C CA . GLU A 1 131 ? 21.629 8.270 -7.629 1.00 92.12 131 GLU A CA 1
ATOM 1049 C C . GLU A 1 131 ? 20.981 9.407 -8.424 1.00 92.12 131 GLU A C 1
ATOM 1051 O O . GLU A 1 131 ? 20.383 10.312 -7.841 1.00 92.12 131 GLU A O 1
ATOM 1056 N N . ARG A 1 132 ? 21.008 9.321 -9.757 1.00 93.25 132 ARG A N 1
ATOM 1057 C CA . ARG A 1 132 ? 20.341 10.293 -10.629 1.00 93.25 132 ARG A CA 1
ATOM 1058 C C . ARG A 1 132 ? 18.813 10.228 -10.538 1.00 93.25 132 ARG A C 1
ATOM 1060 O O . ARG A 1 132 ? 18.154 11.266 -10.576 1.00 93.25 132 ARG A O 1
ATOM 1067 N N . LEU A 1 133 ? 18.227 9.036 -10.429 1.00 94.31 133 LEU A N 1
ATOM 1068 C CA . LEU A 1 133 ? 16.774 8.876 -10.288 1.00 94.31 133 LEU A CA 1
ATOM 1069 C C . LEU A 1 133 ? 16.251 9.456 -8.968 1.00 94.31 133 LEU A C 1
ATOM 1071 O O . LEU A 1 133 ? 15.120 9.935 -8.925 1.00 94.31 133 LEU A O 1
ATOM 1075 N N . LEU A 1 134 ? 17.059 9.460 -7.903 1.00 91.38 134 LEU A N 1
ATOM 1076 C CA . LEU A 1 134 ? 16.689 10.080 -6.627 1.00 91.38 134 LEU A CA 1
ATOM 1077 C C . LEU A 1 134 ? 16.617 11.610 -6.689 1.00 91.38 134 LEU A C 1
ATOM 1079 O O . LEU A 1 134 ? 15.962 12.216 -5.842 1.00 91.38 134 LEU A O 1
ATOM 1083 N N . THR A 1 135 ? 17.262 12.233 -7.675 1.00 91.56 135 THR A N 1
ATOM 1084 C CA . THR A 1 135 ? 17.211 13.686 -7.885 1.00 91.56 135 THR A CA 1
ATOM 1085 C C . THR A 1 135 ? 16.096 14.118 -8.839 1.00 91.56 135 THR A C 1
ATOM 1087 O O . THR A 1 135 ? 16.031 15.290 -9.189 1.00 91.56 135 THR A O 1
ATOM 1090 N N . ASP A 1 136 ? 15.246 13.192 -9.297 1.00 93.25 136 ASP A N 1
ATOM 1091 C CA . ASP A 1 136 ? 14.129 13.509 -10.192 1.00 93.25 136 ASP A CA 1
ATOM 1092 C C . ASP A 1 136 ? 13.058 14.351 -9.480 1.00 93.25 136 ASP A C 1
ATOM 1094 O O . ASP A 1 136 ? 12.702 14.089 -8.325 1.00 93.25 136 ASP A O 1
ATOM 1098 N N . ASP A 1 137 ? 12.512 15.338 -10.192 1.00 90.38 137 ASP A N 1
ATOM 1099 C CA . ASP A 1 137 ? 11.434 16.193 -9.692 1.00 90.38 137 ASP A CA 1
ATOM 1100 C C . ASP A 1 137 ? 10.112 15.417 -9.520 1.00 90.38 137 ASP A C 1
ATOM 1102 O O . ASP A 1 137 ? 9.275 15.775 -8.686 1.00 90.38 137 ASP A O 1
ATOM 1106 N N . ASP A 1 138 ? 9.907 14.330 -10.276 1.00 92.50 138 ASP A N 1
ATOM 1107 C CA . ASP A 1 138 ? 8.729 13.472 -10.156 1.00 92.50 138 ASP A CA 1
ATOM 1108 C C . ASP A 1 138 ? 8.890 12.476 -8.998 1.00 92.50 138 ASP A C 1
ATOM 1110 O O . ASP A 1 138 ? 9.641 11.497 -9.056 1.00 92.50 138 ASP A O 1
ATOM 1114 N N . ALA A 1 139 ? 8.098 12.679 -7.943 1.00 90.25 139 ALA A N 1
ATOM 1115 C CA . ALA A 1 139 ? 8.065 11.803 -6.775 1.00 90.25 139 ALA A CA 1
ATOM 1116 C C . ALA A 1 139 ? 7.787 10.328 -7.123 1.00 90.25 139 ALA A C 1
ATOM 1118 O O . ALA A 1 139 ? 8.263 9.432 -6.425 1.00 90.25 139 ALA A O 1
ATOM 1119 N N . ARG A 1 140 ? 7.058 10.052 -8.213 1.00 92.94 140 ARG A N 1
ATOM 1120 C CA . ARG A 1 140 ? 6.774 8.681 -8.656 1.00 92.94 140 ARG A CA 1
ATOM 1121 C C . ARG A 1 140 ? 8.015 7.998 -9.227 1.00 92.94 140 ARG A C 1
ATOM 1123 O O . ARG A 1 140 ? 8.167 6.791 -9.051 1.00 92.94 140 ARG A O 1
ATOM 1130 N N . VAL A 1 141 ? 8.904 8.749 -9.883 1.00 95.56 141 VAL A N 1
ATOM 1131 C CA . VAL A 1 141 ? 10.195 8.232 -10.368 1.00 95.56 141 VAL A CA 1
ATOM 1132 C C . VAL A 1 141 ? 11.068 7.846 -9.184 1.00 95.56 141 VAL A C 1
ATOM 1134 O O . VAL A 1 141 ? 11.525 6.705 -9.121 1.00 95.56 141 VAL A O 1
ATOM 1137 N N . LYS A 1 142 ? 11.221 8.754 -8.210 1.00 93.00 142 LYS A N 1
ATOM 1138 C CA . LYS A 1 142 ? 11.970 8.485 -6.974 1.00 93.00 142 LYS A CA 1
ATOM 1139 C C . LYS A 1 142 ? 11.444 7.233 -6.277 1.00 93.00 142 LYS A C 1
ATOM 1141 O O . LYS A 1 142 ? 12.219 6.335 -5.961 1.00 93.00 142 LYS A O 1
ATOM 1146 N N . GLN A 1 143 ? 10.124 7.127 -6.120 1.00 91.00 143 GLN A N 1
ATOM 1147 C CA . GLN A 1 143 ? 9.503 5.967 -5.487 1.00 91.00 143 GLN A CA 1
ATOM 1148 C C . GLN A 1 143 ? 9.806 4.658 -6.223 1.00 91.00 143 GLN A C 1
ATOM 1150 O O . GLN A 1 143 ? 10.239 3.685 -5.608 1.00 91.00 143 GLN A O 1
ATOM 1155 N N . ALA A 1 144 ? 9.616 4.628 -7.541 1.00 93.94 144 ALA A N 1
ATOM 1156 C CA . ALA A 1 144 ? 9.842 3.417 -8.317 1.00 93.94 144 ALA A CA 1
ATOM 1157 C C . ALA A 1 144 ? 11.332 3.015 -8.357 1.00 93.94 144 ALA A C 1
ATOM 1159 O O . ALA A 1 144 ? 11.652 1.826 -8.338 1.00 93.94 144 ALA A O 1
ATOM 1160 N N . ALA A 1 145 ? 12.247 3.991 -8.343 1.00 95.31 145 ALA A N 1
ATOM 1161 C CA . ALA A 1 145 ? 13.684 3.748 -8.242 1.00 95.31 145 ALA A CA 1
ATOM 1162 C C . ALA A 1 145 ? 14.070 3.117 -6.896 1.00 95.31 145 ALA A C 1
ATOM 1164 O O . ALA A 1 145 ? 14.820 2.142 -6.860 1.00 95.31 145 ALA A O 1
ATOM 1165 N N . ILE A 1 146 ? 13.516 3.632 -5.794 1.00 92.75 146 ILE A N 1
ATOM 1166 C CA . ILE A 1 146 ? 13.706 3.085 -4.445 1.00 92.75 146 ILE A CA 1
ATOM 1167 C C . ILE A 1 146 ? 13.203 1.637 -4.367 1.00 92.7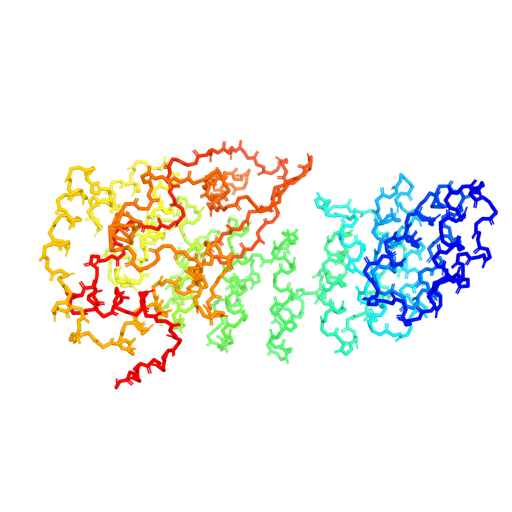5 146 ILE A C 1
ATOM 1169 O O . ILE A 1 146 ? 13.897 0.767 -3.841 1.00 92.75 146 ILE A O 1
ATOM 1173 N N . GLU A 1 147 ? 12.022 1.354 -4.919 1.00 89.88 147 GLU A N 1
ATOM 1174 C CA . GLU A 1 147 ? 11.480 -0.007 -4.948 1.00 89.88 147 GLU A CA 1
ATOM 1175 C C . GLU A 1 147 ? 12.357 -0.969 -5.763 1.00 89.88 147 GLU A C 1
ATOM 1177 O O . GLU A 1 147 ? 12.585 -2.098 -5.328 1.00 89.88 147 GLU A O 1
ATOM 1182 N N . LEU A 1 148 ? 12.900 -0.534 -6.905 1.00 93.50 148 LEU A N 1
ATOM 1183 C CA . LEU A 1 148 ? 13.818 -1.360 -7.694 1.00 93.50 148 LEU A CA 1
ATOM 1184 C C . LEU A 1 148 ? 15.151 -1.602 -6.988 1.00 93.50 148 LEU A C 1
ATOM 1186 O O . LEU A 1 148 ? 15.641 -2.728 -7.020 1.00 93.50 148 LEU A O 1
ATOM 1190 N N . ALA A 1 149 ? 15.706 -0.601 -6.298 1.00 93.06 149 ALA A N 1
ATOM 1191 C CA . ALA A 1 149 ? 16.934 -0.773 -5.521 1.00 93.06 149 ALA A CA 1
ATOM 1192 C C . ALA A 1 149 ? 16.787 -1.879 -4.465 1.00 93.06 149 ALA A C 1
ATOM 1194 O O . ALA A 1 149 ? 17.695 -2.690 -4.271 1.00 93.06 149 ALA A O 1
ATOM 1195 N N . VAL A 1 150 ? 15.614 -1.950 -3.827 1.00 88.88 150 VAL A N 1
ATOM 1196 C CA . VAL A 1 150 ? 15.262 -3.032 -2.900 1.00 88.88 150 VAL A CA 1
ATOM 1197 C C . VAL A 1 150 ? 15.213 -4.383 -3.613 1.00 88.88 150 VAL A C 1
ATOM 1199 O O . VAL A 1 150 ? 15.785 -5.349 -3.113 1.00 88.88 150 VAL A O 1
ATOM 1202 N N . VAL A 1 151 ? 14.572 -4.461 -4.783 1.00 89.62 151 VAL A N 1
ATOM 1203 C CA . VAL A 1 151 ? 14.469 -5.706 -5.569 1.00 89.62 151 VAL A CA 1
ATOM 1204 C C . VAL A 1 151 ? 15.839 -6.198 -6.055 1.00 89.62 151 VAL A C 1
ATOM 1206 O O . VAL A 1 151 ? 16.064 -7.408 -6.123 1.00 89.62 151 VAL A O 1
ATOM 1209 N N . PHE A 1 152 ? 16.763 -5.286 -6.359 1.00 92.00 152 PHE A N 1
ATOM 1210 C CA . PHE A 1 152 ? 18.150 -5.603 -6.711 1.00 92.00 152 PHE A CA 1
ATOM 1211 C C . PHE A 1 152 ? 19.034 -5.939 -5.504 1.00 92.00 152 PHE A C 1
ATOM 1213 O O . PHE A 1 152 ? 20.117 -6.494 -5.676 1.00 92.00 152 PHE A O 1
ATOM 1220 N N . GLY A 1 153 ? 18.587 -5.636 -4.281 1.00 88.69 153 GLY A N 1
ATOM 1221 C CA . GLY A 1 153 ? 19.394 -5.809 -3.075 1.00 88.69 153 GLY A CA 1
ATOM 1222 C C . GLY A 1 153 ? 20.613 -4.882 -3.035 1.00 88.69 153 GLY A C 1
ATOM 1223 O O . GLY A 1 153 ? 21.658 -5.269 -2.509 1.00 88.69 153 GLY A O 1
ATOM 1224 N N . ASP A 1 154 ? 20.499 -3.677 -3.599 1.00 91.25 154 ASP A N 1
ATOM 1225 C CA . ASP A 1 154 ? 21.595 -2.710 -3.676 1.00 91.25 154 ASP A CA 1
ATOM 1226 C C . ASP A 1 154 ? 21.989 -2.209 -2.275 1.00 91.25 154 ASP A C 1
ATOM 1228 O O . ASP A 1 154 ? 21.335 -1.356 -1.672 1.00 91.25 154 ASP A O 1
ATOM 1232 N N . ALA A 1 155 ? 23.105 -2.720 -1.753 1.00 89.19 155 ALA A N 1
ATOM 1233 C CA . ALA A 1 155 ? 23.604 -2.352 -0.434 1.00 89.19 155 ALA A CA 1
ATOM 1234 C C . ALA A 1 155 ? 23.972 -0.861 -0.316 1.00 89.19 155 ALA A C 1
ATOM 1236 O O . ALA A 1 155 ? 23.922 -0.315 0.787 1.00 89.19 155 ALA A O 1
ATOM 1237 N N . SER A 1 156 ? 24.364 -0.203 -1.412 1.00 88.94 156 SER A N 1
ATOM 1238 C CA . SER A 1 156 ? 24.651 1.234 -1.412 1.00 88.94 156 SER A CA 1
ATOM 1239 C C . SER A 1 156 ? 23.365 2.035 -1.290 1.00 88.94 156 SER A C 1
ATOM 1241 O O . SER A 1 156 ? 23.243 2.863 -0.386 1.00 88.94 156 SER A O 1
ATOM 1243 N N . ALA A 1 157 ? 22.369 1.706 -2.113 1.00 90.88 157 ALA A N 1
ATOM 1244 C CA . ALA A 1 157 ? 21.053 2.318 -2.028 1.00 90.88 157 ALA A CA 1
ATOM 1245 C C . ALA A 1 157 ? 20.422 2.130 -0.644 1.00 90.88 157 ALA A C 1
ATOM 1247 O O . ALA A 1 157 ? 19.931 3.095 -0.065 1.00 90.88 157 ALA A O 1
ATOM 1248 N N . LEU A 1 158 ? 20.495 0.928 -0.060 1.00 91.06 158 LEU A N 1
ATOM 1249 C CA . LEU A 1 158 ? 19.970 0.670 1.285 1.00 91.06 158 LEU A CA 1
ATOM 1250 C C . LEU A 1 158 ? 20.634 1.561 2.352 1.00 91.06 158 LEU A C 1
ATOM 1252 O O . LEU A 1 158 ? 19.930 2.109 3.200 1.00 91.06 158 LEU A O 1
ATOM 1256 N N . ARG A 1 159 ? 21.954 1.795 2.285 1.00 91.81 159 ARG A N 1
ATOM 1257 C CA . ARG A 1 159 ? 22.644 2.744 3.186 1.00 91.81 159 ARG A CA 1
ATOM 1258 C C . ARG A 1 159 ? 22.203 4.191 2.967 1.00 91.81 159 ARG A C 1
ATOM 1260 O O . ARG A 1 159 ? 22.012 4.937 3.933 1.00 91.81 159 ARG A O 1
ATOM 1267 N N . THR A 1 160 ? 22.007 4.593 1.713 1.00 91.88 160 THR A N 1
ATOM 1268 C CA . THR A 1 160 ? 21.466 5.917 1.376 1.00 91.88 160 THR A CA 1
ATOM 1269 C C . THR A 1 160 ? 20.062 6.088 1.957 1.00 91.88 160 THR A C 1
ATOM 1271 O O . THR A 1 160 ? 19.783 7.094 2.606 1.00 91.88 160 THR A O 1
ATOM 1274 N N . LEU A 1 161 ? 19.201 5.074 1.833 1.00 93.50 161 LEU A N 1
ATOM 1275 C CA . LEU A 1 161 ? 17.854 5.083 2.405 1.00 93.50 161 LEU A CA 1
ATOM 1276 C C . LEU A 1 161 ? 17.869 5.128 3.935 1.00 93.50 161 LEU A C 1
ATOM 1278 O O . LEU A 1 161 ? 17.094 5.881 4.519 1.00 93.50 161 LEU A O 1
ATOM 1282 N N . GLN A 1 162 ? 18.762 4.389 4.601 1.00 94.88 162 GLN A N 1
ATOM 1283 C CA . GLN A 1 162 ? 18.927 4.470 6.061 1.00 94.88 162 GLN A CA 1
ATOM 1284 C C . GLN A 1 162 ? 19.305 5.891 6.502 1.00 94.88 162 GLN A C 1
ATOM 1286 O O . GLN A 1 162 ? 18.769 6.405 7.489 1.00 94.88 162 GLN A O 1
ATOM 1291 N N . THR A 1 163 ? 20.193 6.542 5.746 1.00 95.00 163 THR A N 1
ATOM 1292 C CA . THR A 1 163 ? 20.607 7.930 5.990 1.00 95.00 163 THR A CA 1
ATOM 1293 C C . THR A 1 163 ? 19.437 8.895 5.811 1.00 95.00 163 THR A C 1
ATOM 1295 O O . THR A 1 163 ? 19.182 9.708 6.698 1.00 95.00 163 THR A O 1
ATOM 1298 N N . ILE A 1 164 ? 18.687 8.766 4.711 1.00 94.75 164 ILE A N 1
ATOM 1299 C CA . ILE A 1 164 ? 17.480 9.558 4.437 1.00 94.75 164 ILE A CA 1
ATOM 1300 C C . ILE A 1 164 ? 16.467 9.380 5.572 1.00 94.75 164 ILE A C 1
ATOM 1302 O O . ILE A 1 164 ? 16.108 10.353 6.226 1.00 94.75 164 ILE A O 1
ATOM 1306 N N . ALA A 1 165 ? 16.060 8.145 5.871 1.00 96.31 165 ALA A N 1
ATOM 1307 C CA . ALA A 1 165 ? 15.058 7.829 6.888 1.00 96.31 165 ALA A CA 1
ATOM 1308 C C . ALA A 1 165 ? 15.426 8.370 8.284 1.00 96.31 165 ALA A C 1
ATOM 1310 O O . ALA A 1 165 ? 14.576 8.925 8.993 1.00 96.31 165 ALA A O 1
ATOM 1311 N N . GLY A 1 166 ? 16.700 8.240 8.670 1.00 95.44 166 GLY A N 1
ATOM 1312 C CA . GLY A 1 166 ? 17.212 8.680 9.965 1.00 95.44 166 GLY A CA 1
ATOM 1313 C C . GLY A 1 166 ? 17.463 10.184 10.093 1.00 95.44 166 GLY A C 1
ATOM 1314 O O . GLY A 1 166 ? 17.559 10.674 11.219 1.00 95.44 166 GLY A O 1
ATOM 1315 N N . ASN A 1 167 ? 17.561 10.924 8.988 1.00 95.44 167 ASN A N 1
ATOM 1316 C CA . ASN A 1 167 ? 17.877 12.345 9.024 1.00 95.44 167 ASN A CA 1
ATOM 1317 C C . ASN A 1 167 ? 16.615 13.214 9.117 1.00 95.44 167 ASN A C 1
ATOM 1319 O O . ASN A 1 167 ? 15.900 13.406 8.140 1.00 95.44 167 ASN A O 1
ATOM 1323 N N . ARG A 1 168 ? 16.386 13.831 10.280 1.00 93.88 168 ARG A N 1
ATOM 1324 C CA . ARG A 1 168 ? 15.238 14.722 10.521 1.00 93.88 168 ARG A CA 1
ATOM 1325 C C . ARG A 1 168 ? 15.180 15.972 9.641 1.00 93.88 168 ARG A C 1
ATOM 1327 O O . ARG A 1 168 ? 14.112 16.570 9.561 1.00 93.88 168 ARG A O 1
ATOM 1334 N N . THR A 1 169 ? 16.287 16.391 9.025 1.00 94.00 169 THR A N 1
ATOM 1335 C CA . THR A 1 169 ? 16.287 17.556 8.124 1.00 94.00 169 THR A CA 1
ATOM 1336 C C . THR A 1 169 ? 15.835 17.209 6.710 1.00 94.00 169 THR A C 1
ATOM 1338 O O . THR A 1 169 ? 15.482 18.109 5.950 1.00 94.00 169 THR A O 1
ATOM 1341 N N . THR A 1 170 ? 15.807 15.922 6.356 1.00 94.50 170 THR A N 1
ATOM 1342 C CA . THR A 1 170 ? 15.279 15.464 5.073 1.00 94.50 170 THR A CA 1
ATOM 1343 C C . THR A 1 170 ? 13.758 15.615 5.036 1.00 94.50 170 THR A C 1
ATOM 1345 O O . THR A 1 170 ? 13.077 15.466 6.056 1.00 94.50 170 THR A O 1
ATOM 1348 N N . ALA A 1 171 ? 13.212 15.911 3.853 1.00 93.44 171 ALA A N 1
ATOM 1349 C CA . ALA A 1 171 ? 11.778 16.069 3.658 1.00 93.44 171 ALA A CA 1
ATOM 1350 C C . ALA A 1 171 ? 11.015 14.833 4.159 1.00 93.44 171 ALA A C 1
ATOM 1352 O O . ALA A 1 171 ? 11.406 13.691 3.916 1.00 93.44 171 ALA A O 1
ATOM 1353 N N . ALA A 1 172 ? 9.907 15.063 4.865 1.00 94.44 172 ALA A N 1
ATOM 1354 C CA . ALA A 1 172 ? 9.166 13.992 5.523 1.00 94.44 172 ALA A CA 1
ATOM 1355 C C . ALA A 1 172 ? 8.664 12.910 4.557 1.00 94.44 172 ALA A C 1
ATOM 1357 O O . ALA A 1 172 ? 8.583 11.748 4.947 1.00 94.44 172 ALA A O 1
ATOM 1358 N N . ASP A 1 173 ? 8.348 13.282 3.315 1.00 90.75 173 ASP A N 1
ATOM 1359 C CA . ASP A 1 173 ? 7.910 12.320 2.307 1.00 90.75 173 ASP A CA 1
ATOM 1360 C C . ASP A 1 173 ? 9.055 11.401 1.866 1.00 90.75 173 ASP A C 1
ATOM 1362 O O . ASP A 1 173 ? 8.905 10.186 1.933 1.00 90.75 173 ASP A O 1
ATOM 1366 N N . ASP A 1 174 ? 10.239 11.942 1.560 1.00 89.88 174 ASP A N 1
ATOM 1367 C CA . ASP A 1 174 ? 11.413 11.125 1.216 1.00 89.88 174 ASP A CA 1
ATOM 1368 C C . ASP A 1 174 ? 11.797 10.183 2.376 1.00 89.88 174 ASP A C 1
ATOM 1370 O O . ASP A 1 174 ? 12.127 9.015 2.168 1.00 89.88 174 ASP A O 1
ATOM 1374 N N . ARG A 1 175 ? 11.679 10.656 3.626 1.00 96.12 175 ARG A N 1
ATOM 1375 C CA . ARG A 1 175 ? 11.883 9.826 4.826 1.00 96.12 175 ARG A CA 1
ATOM 1376 C C . ARG A 1 175 ? 10.867 8.698 4.934 1.00 96.12 175 ARG A C 1
ATOM 1378 O O . ARG A 1 175 ? 11.244 7.566 5.227 1.00 96.12 175 ARG A O 1
ATOM 1385 N N . ARG A 1 176 ? 9.586 9.002 4.711 1.00 95.19 176 ARG A N 1
ATOM 1386 C CA . ARG A 1 176 ? 8.495 8.022 4.707 1.00 95.19 176 ARG A CA 1
ATOM 1387 C C . ARG A 1 176 ? 8.747 6.940 3.655 1.00 95.19 176 ARG A C 1
ATOM 1389 O O . ARG A 1 176 ? 8.676 5.763 3.996 1.00 95.19 176 ARG A O 1
ATOM 1396 N N . LEU A 1 177 ? 9.096 7.332 2.428 1.00 91.56 177 LEU A N 1
ATOM 1397 C CA . LEU A 1 177 ? 9.408 6.403 1.337 1.00 91.56 177 LEU A CA 1
ATOM 1398 C C . LEU A 1 177 ? 10.603 5.509 1.672 1.00 91.56 177 LEU A C 1
ATOM 1400 O O . LEU A 1 177 ? 10.535 4.293 1.496 1.00 91.56 177 LEU A O 1
ATOM 1404 N N . ALA A 1 178 ? 11.669 6.087 2.228 1.00 93.75 178 ALA A N 1
ATOM 1405 C CA . ALA A 1 178 ? 12.836 5.324 2.649 1.00 93.75 178 ALA A CA 1
ATOM 1406 C C . ALA A 1 178 ? 12.506 4.308 3.754 1.00 93.75 178 ALA A C 1
ATOM 1408 O O . ALA A 1 178 ? 12.945 3.163 3.677 1.00 93.75 178 ALA A O 1
ATOM 1409 N N . ILE A 1 179 ? 11.697 4.685 4.750 1.00 96.31 179 ILE A N 1
ATOM 1410 C CA . ILE A 1 179 ? 11.245 3.775 5.815 1.00 96.31 179 ILE A CA 1
ATOM 1411 C C . ILE A 1 179 ? 10.437 2.606 5.242 1.00 96.31 179 ILE A C 1
ATOM 1413 O O . ILE A 1 179 ? 10.713 1.453 5.573 1.00 96.31 179 ILE A O 1
ATOM 1417 N N . GLU A 1 180 ? 9.453 2.892 4.385 1.00 92.56 180 GLU A N 1
ATOM 1418 C CA . GLU A 1 180 ? 8.599 1.869 3.768 1.00 92.56 180 GLU A CA 1
ATOM 1419 C C . GLU A 1 180 ? 9.427 0.888 2.927 1.00 92.56 180 GLU A C 1
ATOM 1421 O O . GLU A 1 180 ? 9.247 -0.327 3.028 1.00 92.56 180 GLU A O 1
ATOM 1426 N N . ALA A 1 181 ? 10.387 1.403 2.157 1.00 90.00 181 ALA A N 1
ATOM 1427 C CA . ALA A 1 181 ? 11.279 0.595 1.338 1.00 90.00 181 ALA A CA 1
ATOM 1428 C C . ALA A 1 181 ? 12.206 -0.298 2.173 1.00 90.00 181 ALA A C 1
ATOM 1430 O O . ALA A 1 181 ? 12.283 -1.500 1.923 1.00 90.00 181 ALA A O 1
ATOM 1431 N N . LEU A 1 182 ? 12.866 0.262 3.192 1.00 93.06 182 LEU A N 1
ATOM 1432 C CA . LEU A 1 182 ? 13.750 -0.483 4.093 1.00 93.06 182 LEU A CA 1
ATOM 1433 C C . LEU A 1 182 ? 13.004 -1.591 4.843 1.00 93.06 182 LEU A C 1
ATOM 1435 O O . LEU A 1 182 ? 13.508 -2.711 4.958 1.00 93.06 182 LEU A O 1
ATOM 1439 N N . ALA A 1 183 ? 11.791 -1.296 5.322 1.00 92.31 183 ALA A N 1
ATOM 1440 C CA . ALA A 1 183 ? 10.958 -2.269 6.016 1.00 92.31 183 ALA A CA 1
ATOM 1441 C C . ALA A 1 183 ? 10.517 -3.404 5.083 1.00 92.31 183 ALA A C 1
ATOM 1443 O O . ALA A 1 183 ? 10.695 -4.574 5.418 1.00 92.31 183 ALA A O 1
ATOM 1444 N N . LYS A 1 184 ? 10.033 -3.072 3.877 1.00 84.94 184 LYS A N 1
ATOM 1445 C CA . LYS A 1 184 ? 9.652 -4.056 2.849 1.00 84.94 184 LYS A CA 1
ATOM 1446 C C . LYS A 1 184 ? 10.834 -4.931 2.422 1.00 84.94 184 LYS A C 1
ATOM 1448 O O . LYS A 1 184 ? 10.663 -6.127 2.197 1.00 84.94 184 LYS A O 1
ATOM 1453 N N . ALA A 1 185 ? 12.031 -4.348 2.338 1.00 84.62 185 ALA A N 1
ATOM 1454 C CA . ALA A 1 185 ? 13.275 -5.056 2.044 1.00 84.62 185 ALA A CA 1
ATOM 1455 C C . ALA A 1 185 ? 13.753 -5.958 3.189 1.00 84.62 185 ALA A C 1
ATOM 1457 O O . ALA A 1 185 ? 14.633 -6.792 2.977 1.00 84.62 185 ALA A O 1
ATOM 1458 N N . ARG A 1 186 ? 13.240 -5.741 4.409 1.00 88.00 186 ARG A N 1
ATOM 1459 C CA . ARG A 1 186 ? 13.822 -6.244 5.661 1.00 88.00 186 ARG A CA 1
ATOM 1460 C C . ARG A 1 186 ? 15.329 -5.987 5.726 1.00 88.00 186 ARG A C 1
ATOM 1462 O O . ARG A 1 186 ? 16.109 -6.863 6.098 1.00 88.00 186 ARG A O 1
ATOM 1469 N N . ALA A 1 187 ? 15.739 -4.788 5.314 1.00 88.81 187 ALA A N 1
ATOM 1470 C CA . ALA A 1 187 ? 17.145 -4.416 5.287 1.00 88.81 187 ALA A CA 1
ATOM 1471 C C . ALA A 1 187 ? 17.733 -4.448 6.706 1.00 88.81 187 ALA A C 1
ATOM 1473 O O . ALA A 1 187 ? 17.047 -4.115 7.678 1.00 88.81 187 ALA A O 1
ATOM 1474 N N . ALA A 1 188 ? 19.003 -4.838 6.822 1.00 89.38 188 ALA A N 1
ATOM 1475 C CA . ALA A 1 188 ? 19.691 -4.915 8.107 1.00 89.38 188 ALA A CA 1
ATOM 1476 C C . ALA A 1 188 ? 19.599 -3.584 8.877 1.00 89.38 188 ALA A C 1
ATOM 1478 O O . ALA A 1 188 ? 19.575 -2.515 8.270 1.00 89.38 188 ALA A O 1
ATOM 1479 N N . GLU A 1 189 ? 19.525 -3.659 10.208 1.00 92.00 189 GLU A N 1
ATOM 1480 C CA . GLU A 1 189 ? 19.471 -2.509 11.133 1.00 92.00 189 GLU A CA 1
ATOM 1481 C C . GLU A 1 189 ? 18.246 -1.582 10.982 1.00 92.00 189 GLU A C 1
ATOM 1483 O O . GLU A 1 189 ? 18.141 -0.558 11.664 1.00 92.00 189 GLU A O 1
ATOM 1488 N N . THR A 1 190 ? 17.296 -1.927 10.107 1.00 95.00 190 THR A N 1
ATOM 1489 C CA . THR A 1 190 ? 16.077 -1.133 9.908 1.00 95.00 190 THR A CA 1
ATOM 1490 C C . THR A 1 190 ? 15.231 -1.108 11.173 1.00 95.00 190 THR A C 1
ATOM 1492 O O . THR A 1 190 ? 14.784 -0.045 11.583 1.00 95.00 190 THR A O 1
ATOM 1495 N N . ASP A 1 191 ? 15.047 -2.242 11.838 1.00 94.94 191 ASP A N 1
ATOM 1496 C CA . ASP A 1 191 ? 14.318 -2.346 13.103 1.00 94.94 191 ASP A CA 1
ATOM 1497 C C . ASP A 1 191 ? 14.847 -1.389 14.184 1.00 94.94 191 ASP A C 1
ATOM 1499 O O . ASP A 1 191 ? 14.074 -0.620 14.763 1.00 94.94 191 ASP A O 1
ATOM 1503 N N . ALA A 1 192 ? 16.164 -1.358 14.393 1.00 96.56 192 ALA A N 1
ATOM 1504 C CA . ALA A 1 192 ? 16.818 -0.444 15.324 1.00 96.56 192 ALA A CA 1
ATOM 1505 C C . ALA A 1 192 ? 16.602 1.030 14.932 1.00 96.56 192 ALA A C 1
ATOM 1507 O O . ALA A 1 192 ? 16.336 1.879 15.791 1.00 96.56 192 ALA A O 1
ATOM 1508 N N . LEU A 1 193 ? 16.661 1.342 13.632 1.00 97.12 193 LEU A N 1
ATOM 1509 C CA . LEU A 1 193 ? 16.348 2.669 13.102 1.00 97.12 193 LEU A CA 1
ATOM 1510 C C . LEU A 1 193 ? 14.890 3.068 13.383 1.00 97.12 193 LEU A C 1
ATOM 1512 O O . LEU A 1 193 ? 14.652 4.189 13.836 1.00 97.12 193 LEU A O 1
ATOM 1516 N N . LEU A 1 194 ? 13.921 2.176 13.156 1.00 97.81 194 LEU A N 1
ATOM 1517 C CA . LEU A 1 194 ? 12.501 2.465 13.388 1.00 97.81 194 LEU A CA 1
ATOM 1518 C C . LEU A 1 194 ? 12.200 2.669 14.874 1.00 97.81 194 LEU A C 1
ATOM 1520 O O . LEU A 1 194 ? 11.492 3.612 15.229 1.00 97.81 194 LEU A O 1
ATOM 1524 N N . VAL A 1 195 ? 12.791 1.853 15.754 1.00 97.44 195 VAL A N 1
ATOM 1525 C CA . VAL A 1 195 ? 12.712 2.053 17.210 1.00 97.44 195 VAL A CA 1
ATOM 1526 C C . VAL A 1 195 ? 13.279 3.420 17.595 1.00 97.44 195 VAL A C 1
ATOM 1528 O O . VAL A 1 195 ? 12.655 4.149 18.366 1.00 97.44 195 VAL A O 1
ATOM 1531 N N . ARG A 1 196 ? 14.429 3.815 17.033 1.00 97.00 196 ARG A N 1
ATOM 1532 C CA . ARG A 1 196 ? 15.029 5.133 17.284 1.00 97.00 196 ARG A CA 1
ATOM 1533 C C . ARG A 1 196 ? 14.113 6.276 16.843 1.00 97.00 196 ARG A C 1
ATOM 1535 O O . ARG A 1 196 ? 13.945 7.223 17.605 1.00 97.00 196 ARG A O 1
ATOM 1542 N N . ILE A 1 197 ? 13.501 6.180 15.660 1.00 97.06 197 ILE A N 1
ATOM 1543 C CA . ILE A 1 197 ? 12.538 7.178 15.158 1.00 97.06 197 ILE A CA 1
ATOM 1544 C C . ILE A 1 197 ? 11.334 7.285 16.102 1.00 97.06 197 ILE A C 1
ATOM 1546 O O . ILE A 1 197 ? 10.957 8.386 16.494 1.00 97.06 197 ILE A O 1
ATOM 1550 N N . MET A 1 198 ? 10.767 6.153 16.528 1.00 97.19 198 MET A N 1
ATOM 1551 C CA . MET A 1 198 ? 9.621 6.129 17.444 1.00 97.19 198 MET A CA 1
ATOM 1552 C C . MET A 1 198 ? 9.940 6.689 18.836 1.00 97.19 198 MET A C 1
ATOM 1554 O O . MET A 1 198 ? 9.060 7.254 19.491 1.00 97.19 198 MET A O 1
ATOM 1558 N N . ARG A 1 199 ? 11.192 6.565 19.289 1.00 96.31 199 ARG A N 1
ATOM 1559 C CA . ARG A 1 199 ? 11.665 7.111 20.570 1.00 96.31 199 ARG A CA 1
ATOM 1560 C C . ARG A 1 199 ? 12.071 8.578 20.507 1.00 96.31 199 ARG A C 1
ATOM 1562 O O . ARG A 1 199 ? 12.144 9.200 21.559 1.00 96.31 199 ARG A O 1
ATOM 1569 N N . ASP A 1 200 ? 12.317 9.149 19.327 1.00 95.25 200 ASP A N 1
ATOM 1570 C CA . ASP A 1 200 ? 12.727 10.553 19.209 1.00 95.25 200 ASP A CA 1
ATOM 1571 C C . ASP A 1 200 ? 11.544 11.479 19.543 1.00 95.25 200 ASP A C 1
ATOM 1573 O O . ASP A 1 200 ? 10.602 11.570 18.747 1.00 95.25 200 ASP A O 1
ATOM 1577 N N . PRO A 1 201 ? 11.540 12.185 20.690 1.00 93.12 201 PRO A N 1
ATOM 1578 C CA . PRO A 1 201 ? 10.414 13.028 21.096 1.00 93.12 201 PRO A CA 1
ATOM 1579 C C . PRO A 1 201 ? 10.175 14.209 20.145 1.00 93.12 201 PRO A C 1
ATOM 1581 O O . PRO A 1 201 ? 9.106 14.813 20.169 1.00 93.12 201 PRO A O 1
ATOM 1584 N N . MET A 1 202 ? 11.151 14.546 19.304 1.00 94.12 202 MET A N 1
ATOM 1585 C CA . MET A 1 202 ? 11.054 15.640 18.346 1.00 94.12 202 MET A CA 1
ATOM 1586 C C . MET A 1 202 ? 10.480 15.211 16.994 1.00 94.12 202 MET A C 1
ATOM 1588 O O . MET A 1 202 ? 10.166 16.070 16.166 1.00 94.12 202 MET A O 1
ATOM 1592 N N . GLU A 1 203 ? 10.335 13.908 16.750 1.00 95.00 203 GLU A N 1
ATOM 1593 C CA . GLU A 1 203 ? 9.612 13.415 15.585 1.00 95.00 203 GLU A CA 1
ATOM 1594 C C . GLU A 1 203 ? 8.103 13.613 15.778 1.00 95.00 203 GLU A C 1
ATOM 1596 O O . GLU A 1 203 ? 7.457 12.937 16.576 1.00 95.00 203 GLU A O 1
ATOM 1601 N N . THR A 1 204 ? 7.526 14.550 15.036 1.00 93.12 204 THR A N 1
ATOM 1602 C CA . THR A 1 204 ? 6.093 14.880 15.110 1.00 93.12 204 THR A CA 1
ATOM 1603 C C . THR A 1 204 ? 5.380 14.667 13.780 1.00 93.12 204 THR A C 1
ATOM 1605 O O . THR A 1 204 ? 4.160 14.824 13.702 1.00 93.12 204 THR A O 1
ATOM 1608 N N . ASN A 1 205 ? 6.105 14.281 12.724 1.00 96.06 205 ASN A N 1
ATOM 1609 C CA . ASN A 1 205 ? 5.501 14.075 11.424 1.00 96.06 205 ASN A CA 1
ATOM 1610 C C . ASN A 1 205 ? 4.662 12.791 11.419 1.00 96.06 205 ASN A C 1
ATOM 1612 O O . ASN A 1 205 ? 5.173 11.676 11.532 1.00 96.06 205 ASN A O 1
ATOM 1616 N N . ALA A 1 206 ? 3.350 12.955 11.244 1.00 94.75 206 ALA A N 1
ATOM 1617 C CA . ALA A 1 206 ? 2.407 11.848 11.304 1.00 94.75 206 ALA A CA 1
ATOM 1618 C C . ALA A 1 206 ? 2.698 10.750 10.270 1.00 94.75 206 ALA A C 1
ATOM 1620 O O . ALA A 1 206 ? 2.539 9.577 10.595 1.00 94.75 206 ALA A O 1
ATOM 1621 N N . ALA A 1 207 ? 3.140 11.111 9.063 1.00 95.00 207 ALA A N 1
ATOM 1622 C CA . ALA A 1 207 ? 3.359 10.163 7.976 1.00 95.00 207 ALA A CA 1
ATOM 1623 C C . ALA A 1 207 ? 4.632 9.324 8.187 1.00 95.00 207 ALA A C 1
ATOM 1625 O O . ALA A 1 207 ? 4.621 8.119 7.942 1.00 95.00 207 ALA A O 1
ATOM 1626 N N . VAL A 1 208 ? 5.692 9.937 8.724 1.00 97.25 208 VAL A N 1
ATOM 1627 C CA . VAL A 1 208 ? 6.922 9.238 9.138 1.00 97.25 208 VAL A CA 1
ATOM 1628 C C . VAL A 1 208 ? 6.631 8.258 10.276 1.00 97.25 208 VAL A C 1
ATOM 1630 O O . VAL A 1 208 ? 7.029 7.098 10.205 1.00 97.25 208 VAL A O 1
ATOM 1633 N N . LEU A 1 209 ? 5.888 8.692 11.300 1.00 97.25 209 LEU A N 1
ATOM 1634 C CA . LEU A 1 209 ? 5.482 7.824 12.411 1.00 97.25 209 LEU A CA 1
ATOM 1635 C C . LEU A 1 209 ? 4.587 6.671 11.936 1.00 97.25 209 LEU A C 1
ATOM 1637 O O . LEU A 1 209 ? 4.770 5.539 12.373 1.00 97.25 209 LEU A O 1
ATOM 1641 N N . ALA A 1 210 ? 3.658 6.926 11.011 1.00 95.38 210 ALA A N 1
ATOM 1642 C CA . ALA A 1 210 ? 2.821 5.884 10.418 1.00 95.38 210 ALA A CA 1
ATOM 1643 C C . ALA A 1 210 ? 3.666 4.823 9.693 1.00 95.38 210 ALA A C 1
ATOM 1645 O O . ALA A 1 210 ? 3.455 3.626 9.891 1.00 95.38 210 ALA A O 1
ATOM 1646 N N . ALA A 1 211 ? 4.643 5.258 8.889 1.00 95.75 211 ALA A N 1
ATOM 1647 C CA . ALA A 1 211 ? 5.564 4.363 8.195 1.00 95.75 211 ALA A CA 1
ATOM 1648 C C . ALA A 1 211 ? 6.441 3.567 9.171 1.00 95.75 211 ALA A C 1
ATOM 1650 O O . ALA A 1 211 ? 6.605 2.364 8.989 1.00 95.75 211 ALA A O 1
ATOM 1651 N N . ALA A 1 212 ? 6.940 4.192 10.243 1.00 97.44 212 ALA A N 1
ATOM 1652 C CA . ALA A 1 212 ? 7.718 3.498 11.268 1.00 97.44 212 ALA A CA 1
ATOM 1653 C C . ALA A 1 212 ? 6.882 2.447 12.020 1.00 97.44 212 ALA A C 1
ATOM 1655 O O . ALA A 1 212 ? 7.340 1.323 12.208 1.00 97.44 212 ALA A O 1
ATOM 1656 N N . LEU A 1 213 ? 5.639 2.769 12.395 1.00 96.56 213 LEU A N 1
ATOM 1657 C CA . LEU A 1 213 ? 4.721 1.839 13.063 1.00 96.56 213 LEU A CA 1
ATOM 1658 C C . LEU A 1 213 ? 4.401 0.614 12.202 1.00 96.56 213 LEU A C 1
ATOM 1660 O O . LEU A 1 213 ? 4.454 -0.508 12.705 1.00 96.56 213 LEU A O 1
ATOM 1664 N N . ARG A 1 214 ? 4.086 0.817 10.915 1.00 94.44 214 ARG A N 1
ATOM 1665 C CA . ARG A 1 214 ? 3.853 -0.289 9.972 1.00 94.44 214 ARG A CA 1
ATOM 1666 C C . ARG A 1 214 ? 5.133 -1.082 9.725 1.00 94.44 214 ARG A C 1
ATOM 1668 O O . ARG A 1 214 ? 5.109 -2.306 9.783 1.00 94.44 214 ARG A O 1
ATOM 1675 N N . GLY A 1 215 ? 6.257 -0.393 9.538 1.00 94.50 215 GLY A N 1
ATOM 1676 C CA . GLY A 1 215 ? 7.551 -1.021 9.296 1.00 94.50 215 GLY A CA 1
ATOM 1677 C C . GLY A 1 215 ? 8.018 -1.900 10.455 1.00 94.50 215 GLY A C 1
ATOM 1678 O O . GLY A 1 215 ? 8.523 -2.992 10.220 1.00 94.50 215 GLY A O 1
ATOM 1679 N N . LEU A 1 216 ? 7.769 -1.497 11.707 1.00 95.62 216 LEU A N 1
ATOM 1680 C CA . LEU A 1 216 ? 8.066 -2.317 12.888 1.00 95.62 216 LEU A CA 1
ATOM 1681 C C . LEU A 1 216 ? 7.327 -3.661 12.877 1.00 95.62 216 LEU A C 1
ATOM 1683 O O . LEU A 1 216 ? 7.820 -4.621 13.461 1.00 95.62 216 LEU A O 1
ATOM 1687 N N . ALA A 1 217 ? 6.183 -3.772 12.192 1.00 92.50 217 ALA A N 1
ATOM 1688 C CA . ALA A 1 217 ? 5.475 -5.042 12.067 1.00 92.50 217 ALA A CA 1
ATOM 1689 C C . ALA A 1 217 ? 6.262 -6.086 11.249 1.00 92.50 217 ALA A C 1
ATOM 1691 O O . ALA A 1 217 ? 6.035 -7.283 11.430 1.00 92.50 217 ALA A O 1
ATOM 1692 N N . GLU A 1 218 ? 7.202 -5.679 10.392 1.00 91.00 218 GLU A N 1
ATOM 1693 C CA . GLU A 1 218 ? 8.032 -6.598 9.597 1.00 91.00 218 GLU A CA 1
ATOM 1694 C C . GLU A 1 218 ? 9.132 -7.292 10.410 1.00 91.00 218 GLU A C 1
ATOM 1696 O O . GLU A 1 218 ? 9.626 -8.337 9.991 1.00 91.00 218 GLU A O 1
ATOM 1701 N N . PHE A 1 219 ? 9.476 -6.768 11.590 1.00 92.25 219 PHE A N 1
ATOM 1702 C CA . PHE A 1 219 ? 10.610 -7.237 12.388 1.00 92.25 219 PHE A CA 1
ATOM 1703 C C . PHE A 1 219 ? 10.162 -7.743 13.758 1.00 92.25 219 PHE A C 1
ATOM 1705 O O . PHE A 1 219 ? 9.329 -7.123 14.413 1.00 92.25 219 PHE A O 1
ATOM 1712 N N . ASP A 1 220 ? 10.748 -8.840 14.236 1.00 90.62 220 ASP A N 1
ATOM 1713 C CA . ASP A 1 220 ? 10.520 -9.336 15.600 1.00 90.62 220 ASP A CA 1
ATOM 1714 C C . ASP A 1 220 ? 11.501 -8.699 16.601 1.00 90.62 220 ASP A C 1
ATOM 1716 O O . ASP A 1 220 ? 12.317 -9.360 17.239 1.00 90.62 220 ASP A O 1
ATOM 1720 N N . HIS A 1 221 ? 11.482 -7.366 16.684 1.00 92.00 221 HIS A N 1
ATOM 1721 C CA . HIS A 1 221 ? 12.367 -6.636 17.587 1.00 92.00 221 HIS A CA 1
ATOM 1722 C C . HIS A 1 221 ? 11.776 -6.586 19.006 1.00 92.00 221 HIS A C 1
ATOM 1724 O O . HIS A 1 221 ? 10.660 -6.108 19.221 1.00 92.00 221 HIS A O 1
ATOM 1730 N N . GLN A 1 222 ? 12.550 -7.015 20.008 1.00 90.50 222 GLN A N 1
ATOM 1731 C CA . GLN A 1 222 ? 12.084 -7.169 21.395 1.00 90.50 222 GLN A CA 1
ATOM 1732 C C . GLN A 1 222 ? 11.494 -5.878 21.996 1.00 90.50 222 GLN A C 1
ATOM 1734 O O . GLN A 1 222 ? 10.523 -5.922 22.747 1.00 90.50 222 GLN A O 1
ATOM 1739 N N . ALA A 1 223 ? 12.056 -4.713 21.657 1.00 94.06 223 ALA A N 1
ATOM 1740 C CA . ALA A 1 223 ? 11.597 -3.421 22.179 1.00 94.06 223 ALA A CA 1
ATOM 1741 C C . ALA A 1 223 ? 10.401 -2.806 21.426 1.00 94.06 223 ALA A C 1
ATOM 1743 O O . ALA A 1 223 ? 10.005 -1.686 21.755 1.00 94.06 223 ALA A O 1
ATOM 1744 N N . THR A 1 224 ? 9.851 -3.472 20.402 1.00 95.44 224 THR A N 1
ATOM 1745 C CA . THR A 1 224 ? 8.763 -2.914 19.581 1.00 95.44 224 THR A CA 1
ATOM 1746 C C . THR A 1 224 ? 7.546 -2.577 20.433 1.00 95.44 224 THR A C 1
ATOM 1748 O O . THR A 1 224 ? 7.069 -1.444 20.393 1.00 95.44 224 THR A O 1
ATOM 1751 N N . ALA A 1 225 ? 7.076 -3.526 21.249 1.00 95.94 225 ALA A N 1
ATOM 1752 C CA . ALA A 1 225 ? 5.847 -3.341 22.012 1.00 95.94 225 ALA A CA 1
ATOM 1753 C C . ALA A 1 225 ? 5.947 -2.196 23.030 1.00 95.94 225 ALA A C 1
ATOM 1755 O O . ALA A 1 225 ? 5.101 -1.302 23.037 1.00 95.94 225 ALA A O 1
ATOM 1756 N N . SER A 1 226 ? 7.016 -2.173 23.833 1.00 95.81 226 SER A N 1
ATOM 1757 C CA . SER A 1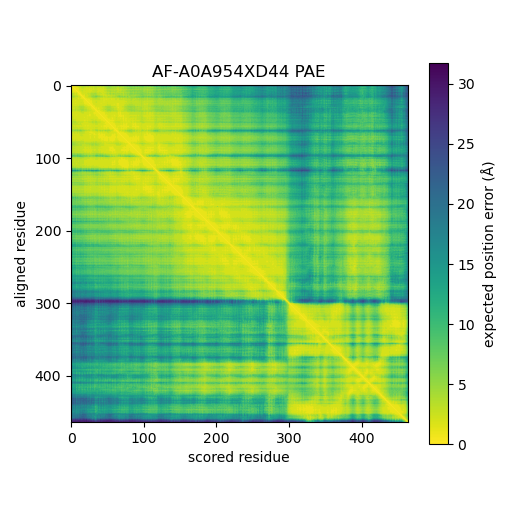 226 ? 7.238 -1.111 24.819 1.00 95.81 226 SER A CA 1
ATOM 1758 C C . SER A 1 226 ? 7.408 0.255 24.160 1.00 95.81 226 SER A C 1
ATOM 1760 O O . SER A 1 226 ? 6.769 1.213 24.578 1.00 95.81 226 SER A O 1
ATOM 1762 N N . THR A 1 227 ? 8.174 0.340 23.069 1.00 96.75 227 THR A N 1
ATOM 1763 C CA . THR A 1 227 ? 8.408 1.606 22.354 1.00 96.75 227 THR A CA 1
ATOM 1764 C C . THR A 1 227 ? 7.116 2.200 21.789 1.00 96.75 227 THR A C 1
ATOM 1766 O O . THR A 1 227 ? 6.898 3.410 21.867 1.00 96.75 227 THR A O 1
ATOM 1769 N N . ILE A 1 228 ? 6.240 1.365 21.220 1.00 97.06 228 ILE A N 1
ATOM 1770 C CA . ILE A 1 228 ? 4.948 1.822 20.696 1.00 97.06 228 ILE A CA 1
ATOM 1771 C C . ILE A 1 228 ? 4.054 2.327 21.834 1.00 97.06 228 ILE A C 1
ATOM 1773 O O . ILE A 1 228 ? 3.445 3.390 21.702 1.00 97.06 228 ILE A O 1
ATOM 1777 N N . LEU A 1 229 ? 3.990 1.593 22.948 1.00 96.56 229 LEU A N 1
ATOM 1778 C CA . LEU A 1 229 ? 3.157 1.942 24.101 1.00 96.56 229 LEU A CA 1
ATOM 1779 C C . LEU A 1 229 ? 3.644 3.212 24.813 1.00 96.56 229 LEU A C 1
ATOM 1781 O O . LEU A 1 229 ? 2.829 4.074 25.130 1.00 96.56 229 LEU A O 1
ATOM 1785 N N . GLU A 1 230 ? 4.958 3.386 24.976 1.00 95.00 230 GLU A N 1
ATOM 1786 C CA . GLU A 1 230 ? 5.569 4.611 25.515 1.00 95.00 230 GLU A CA 1
ATOM 1787 C C . GLU A 1 230 ? 5.189 5.849 24.688 1.00 95.00 230 GLU A C 1
ATOM 1789 O O . GLU A 1 230 ? 4.955 6.926 25.237 1.00 95.00 230 GLU A O 1
ATOM 1794 N N . ARG A 1 231 ? 5.085 5.703 23.360 1.00 95.38 231 ARG A N 1
ATOM 1795 C CA . ARG A 1 231 ? 4.731 6.806 22.458 1.00 95.38 231 ARG A CA 1
ATOM 1796 C C . ARG A 1 231 ? 3.220 7.012 22.308 1.00 95.38 231 ARG A C 1
ATOM 1798 O O . ARG A 1 231 ? 2.804 8.070 21.829 1.00 95.38 231 ARG A O 1
ATOM 1805 N N . TYR A 1 232 ? 2.402 6.039 22.709 1.00 95.44 232 TYR A N 1
ATOM 1806 C CA . TYR A 1 232 ? 0.996 5.891 22.317 1.00 95.44 232 TYR A CA 1
ATOM 1807 C C . TYR A 1 232 ? 0.136 7.136 22.562 1.00 95.44 232 TYR A C 1
ATOM 1809 O O . TYR A 1 232 ? -0.583 7.593 21.671 1.00 95.44 232 TYR A O 1
ATOM 1817 N N . THR A 1 233 ? 0.240 7.732 23.750 1.00 92.94 233 THR A N 1
ATOM 1818 C CA . THR A 1 233 ? -0.573 8.894 24.143 1.00 92.94 233 THR A CA 1
ATOM 1819 C C . THR A 1 233 ? -0.274 10.135 23.302 1.00 92.94 233 THR A C 1
ATOM 1821 O O . THR A 1 233 ? -1.184 10.925 23.046 1.00 92.94 233 THR A O 1
ATOM 1824 N N . SER A 1 234 ? 0.958 10.267 22.795 1.00 92.81 234 SER A N 1
ATOM 1825 C CA . SER A 1 234 ? 1.375 11.369 21.916 1.00 92.81 234 SER A CA 1
ATOM 1826 C C . SER A 1 234 ? 0.915 11.212 20.459 1.00 92.81 234 SER A C 1
ATOM 1828 O O . SER A 1 234 ? 0.956 12.173 19.691 1.00 92.81 234 SER A O 1
ATOM 1830 N N . LEU A 1 235 ? 0.486 10.009 20.057 1.00 94.25 235 LEU A N 1
ATOM 1831 C CA . LEU A 1 235 ? 0.069 9.728 18.685 1.00 94.25 235 LEU A CA 1
ATOM 1832 C C . LEU A 1 235 ? -1.318 10.315 18.392 1.00 94.25 235 LEU A C 1
ATOM 1834 O O . LEU A 1 235 ? -2.216 10.293 19.239 1.00 94.25 235 LEU A O 1
ATOM 1838 N N . ASN A 1 236 ? -1.511 10.776 17.153 1.00 91.88 236 ASN A N 1
ATOM 1839 C CA . ASN A 1 236 ? -2.835 11.116 16.633 1.00 91.88 236 ASN A CA 1
ATOM 1840 C C . ASN A 1 236 ? -3.700 9.852 16.437 1.00 91.88 236 ASN A C 1
ATOM 1842 O O . ASN A 1 236 ? -3.206 8.727 16.511 1.00 91.88 236 ASN A O 1
ATOM 1846 N N . SER A 1 237 ? -4.994 10.027 16.161 1.00 87.31 237 SER A N 1
ATOM 1847 C CA . SER A 1 237 ? -5.949 8.917 16.015 1.00 87.31 237 SER A CA 1
ATOM 1848 C C . SER A 1 237 ? -5.530 7.883 14.961 1.00 87.31 237 SER A C 1
ATOM 1850 O O . SER A 1 237 ? -5.592 6.682 15.225 1.00 87.31 237 SER A O 1
ATOM 1852 N N . THR A 1 238 ? -5.047 8.330 13.799 1.00 87.44 238 THR A N 1
ATOM 1853 C CA . THR A 1 238 ? -4.569 7.448 12.722 1.00 87.44 238 THR A CA 1
ATOM 1854 C C . THR A 1 238 ? -3.375 6.604 13.168 1.00 87.44 238 THR A C 1
ATOM 1856 O O . THR A 1 238 ? -3.361 5.388 12.987 1.00 87.44 238 THR A O 1
ATOM 1859 N N . ASN A 1 239 ? -2.387 7.218 13.816 1.00 93.19 239 ASN A N 1
ATOM 1860 C CA . ASN A 1 239 ? -1.184 6.520 14.259 1.00 93.19 239 ASN A CA 1
ATOM 1861 C C . ASN A 1 239 ? -1.444 5.623 15.471 1.00 93.19 239 ASN A C 1
ATOM 1863 O O . ASN A 1 239 ? -0.825 4.569 15.570 1.00 93.19 239 ASN A O 1
ATOM 1867 N N . ARG A 1 240 ? -2.400 5.958 16.346 1.00 93.88 240 ARG A N 1
ATOM 1868 C CA . ARG A 1 240 ? -2.883 5.019 17.374 1.00 93.88 240 ARG A CA 1
ATOM 1869 C C . ARG A 1 240 ? -3.477 3.768 16.738 1.00 93.88 240 ARG A C 1
ATOM 1871 O O . ARG A 1 240 ? -3.181 2.666 17.186 1.00 93.88 240 ARG A O 1
ATOM 1878 N N . HIS A 1 241 ? -4.239 3.911 15.653 1.00 89.00 241 HIS A N 1
ATOM 1879 C CA . HIS A 1 241 ? -4.757 2.752 14.930 1.00 89.00 241 HIS A CA 1
ATOM 1880 C C . HIS A 1 241 ? -3.627 1.881 14.360 1.00 89.00 241 HIS A C 1
ATOM 1882 O O . HIS A 1 241 ? -3.622 0.671 14.582 1.00 89.00 241 HIS A O 1
ATOM 1888 N N . HIS A 1 242 ? -2.630 2.484 13.700 1.00 91.50 242 HIS A N 1
ATOM 1889 C CA . HIS A 1 242 ? -1.453 1.749 13.223 1.00 91.50 242 HIS A CA 1
ATOM 1890 C C . HIS A 1 242 ? -0.690 1.060 14.363 1.00 91.50 242 HIS A C 1
ATOM 1892 O O . HIS A 1 242 ? -0.344 -0.109 14.232 1.00 91.50 242 HIS A O 1
ATOM 1898 N N . ALA A 1 243 ? -0.500 1.735 15.499 1.00 95.12 243 ALA A N 1
ATOM 1899 C CA . ALA A 1 243 ? 0.130 1.173 16.690 1.00 95.12 243 ALA A CA 1
ATOM 1900 C C . ALA A 1 243 ? -0.600 -0.076 17.202 1.00 95.12 243 ALA A C 1
ATOM 1902 O O . ALA A 1 243 ? 0.020 -1.123 17.378 1.00 95.12 243 ALA A O 1
ATOM 1903 N N . LEU A 1 244 ? -1.920 0.008 17.385 1.00 93.56 244 LEU A N 1
ATOM 1904 C CA . LEU A 1 244 ? -2.736 -1.116 17.846 1.00 93.56 244 LEU A CA 1
ATOM 1905 C C . LEU A 1 244 ? -2.695 -2.298 16.872 1.00 93.56 244 LEU A C 1
ATOM 1907 O O . LEU A 1 244 ? -2.622 -3.444 17.306 1.00 93.56 244 LEU A O 1
ATOM 1911 N N . GLN A 1 245 ? -2.719 -2.034 15.563 1.00 90.19 245 GLN A N 1
ATOM 1912 C CA . GLN A 1 245 ? -2.618 -3.078 14.541 1.00 90.19 245 GLN A CA 1
ATOM 1913 C C . GLN A 1 245 ? -1.249 -3.761 14.535 1.00 90.19 245 GLN A C 1
ATOM 1915 O O . GLN A 1 245 ? -1.183 -4.986 14.464 1.00 90.19 245 GLN A O 1
ATOM 1920 N N . THR A 1 246 ? -0.165 -2.993 14.666 1.00 93.50 246 THR A N 1
ATOM 1921 C CA . THR A 1 246 ? 1.188 -3.552 14.781 1.00 93.50 246 THR A CA 1
ATOM 1922 C C . THR A 1 246 ? 1.301 -4.446 16.013 1.00 93.50 246 THR A C 1
ATOM 1924 O O . THR A 1 246 ? 1.747 -5.586 15.895 1.00 93.50 246 THR A O 1
ATOM 1927 N N . LEU A 1 247 ? 0.830 -3.981 17.175 1.00 95.06 247 LEU A N 1
ATOM 1928 C CA . LEU A 1 247 ? 0.846 -4.748 18.426 1.00 95.06 247 LEU A CA 1
ATOM 1929 C C . LEU A 1 247 ? -0.026 -6.012 18.366 1.00 95.06 247 LEU A C 1
ATOM 1931 O O . LEU A 1 247 ? 0.332 -7.028 18.952 1.00 95.06 247 LEU A O 1
ATOM 1935 N N . ALA A 1 248 ? -1.135 -5.983 17.626 1.00 92.88 248 ALA A N 1
ATOM 1936 C CA . ALA A 1 2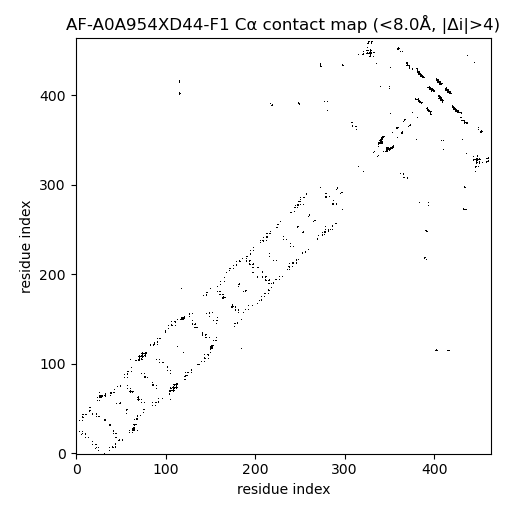48 ? -2.008 -7.140 17.437 1.00 92.88 248 ALA A CA 1
ATOM 1937 C C . ALA A 1 248 ? -1.471 -8.168 16.418 1.00 92.88 248 ALA A C 1
ATOM 1939 O O . ALA A 1 248 ? -2.101 -9.200 16.200 1.00 92.88 248 ALA A O 1
ATOM 1940 N N . GLY A 1 249 ? -0.326 -7.914 15.775 1.00 92.06 249 GLY A N 1
ATOM 1941 C CA . GLY A 1 249 ? 0.242 -8.798 14.751 1.00 92.06 249 GLY A CA 1
ATOM 1942 C C . GLY A 1 249 ? 1.013 -10.014 15.282 1.00 92.06 249 GLY A C 1
ATOM 1943 O O . GLY A 1 249 ? 1.300 -10.924 14.501 1.00 92.06 249 GLY A O 1
ATOM 1944 N N . ARG A 1 250 ? 1.371 -10.038 16.576 1.00 93.19 250 ARG A N 1
ATOM 1945 C CA . ARG A 1 250 ? 2.145 -11.115 17.225 1.00 93.19 250 ARG A CA 1
ATOM 1946 C C . ARG A 1 250 ? 1.635 -11.388 18.638 1.00 93.19 250 ARG A C 1
ATOM 1948 O O . ARG A 1 250 ? 1.315 -10.451 19.365 1.00 93.19 250 ARG A O 1
ATOM 1955 N N . ALA A 1 251 ? 1.652 -12.655 19.056 1.00 91.81 251 ALA A N 1
ATOM 1956 C CA . ALA A 1 251 ? 1.186 -13.078 20.382 1.00 91.81 251 ALA A CA 1
ATOM 1957 C C . ALA A 1 251 ? 1.921 -12.367 21.535 1.00 91.81 251 ALA A C 1
ATOM 1959 O O . ALA A 1 251 ? 1.283 -11.815 22.427 1.00 91.81 251 ALA A O 1
ATOM 1960 N N . ALA A 1 252 ? 3.255 -12.287 21.483 1.00 92.19 252 ALA A N 1
ATOM 1961 C CA . ALA A 1 252 ? 4.041 -11.634 22.534 1.00 92.19 252 ALA A CA 1
ATOM 1962 C C . ALA A 1 252 ? 3.667 -10.151 22.727 1.00 92.19 252 ALA A C 1
ATOM 1964 O O . ALA A 1 252 ? 3.562 -9.672 23.854 1.00 92.19 252 ALA A O 1
ATOM 1965 N N . TRP A 1 253 ? 3.433 -9.427 21.632 1.00 94.81 253 TRP A N 1
ATOM 1966 C CA . TRP A 1 253 ? 3.095 -8.002 21.666 1.00 94.81 253 TRP A CA 1
ATOM 1967 C C . TRP A 1 253 ? 1.636 -7.763 22.050 1.00 94.81 253 TRP A C 1
ATOM 1969 O O . TRP A 1 253 ? 1.333 -6.802 22.756 1.00 94.81 253 TRP A O 1
ATOM 1979 N N . ALA A 1 254 ? 0.747 -8.662 21.630 1.00 93.19 254 ALA A N 1
ATOM 1980 C CA . ALA A 1 254 ? -0.649 -8.677 22.030 1.00 93.19 254 ALA A CA 1
ATOM 1981 C C . ALA A 1 254 ? -0.801 -8.816 23.549 1.00 93.19 254 ALA A C 1
ATOM 1983 O O . ALA A 1 254 ? -1.614 -8.105 24.137 1.00 93.19 254 ALA A O 1
ATOM 1984 N N . THR A 1 255 ? 0.019 -9.652 24.197 1.00 93.00 255 THR A N 1
ATOM 1985 C CA . THR A 1 255 ? 0.066 -9.744 25.664 1.00 93.00 255 THR A CA 1
ATOM 1986 C C . THR A 1 255 ? 0.378 -8.384 26.287 1.00 93.00 255 THR A C 1
ATOM 1988 O O . THR A 1 255 ? -0.394 -7.909 27.115 1.00 93.00 255 THR A O 1
ATOM 1991 N N . THR A 1 256 ? 1.438 -7.706 25.833 1.00 94.31 256 THR A N 1
ATOM 1992 C CA . THR A 1 256 ? 1.820 -6.383 26.357 1.00 94.31 256 THR A CA 1
ATOM 1993 C C . THR A 1 256 ? 0.752 -5.316 26.093 1.00 94.31 256 THR A C 1
ATOM 1995 O O . THR A 1 256 ? 0.522 -4.445 26.930 1.00 94.31 256 THR A O 1
ATOM 1998 N N . LEU A 1 257 ? 0.072 -5.374 24.943 1.00 94.25 257 LEU A N 1
ATOM 1999 C CA . LEU A 1 257 ? -1.050 -4.484 24.645 1.00 94.25 257 LEU A CA 1
ATOM 2000 C C . LEU A 1 257 ? -2.208 -4.699 25.627 1.00 94.25 257 LEU A C 1
ATOM 2002 O O . LEU A 1 257 ? -2.756 -3.726 26.137 1.00 94.25 257 LEU A O 1
ATOM 2006 N N . LEU A 1 258 ? -2.580 -5.951 25.901 1.00 91.75 258 LEU A N 1
ATOM 2007 C CA . LEU A 1 258 ? -3.646 -6.258 26.856 1.00 91.75 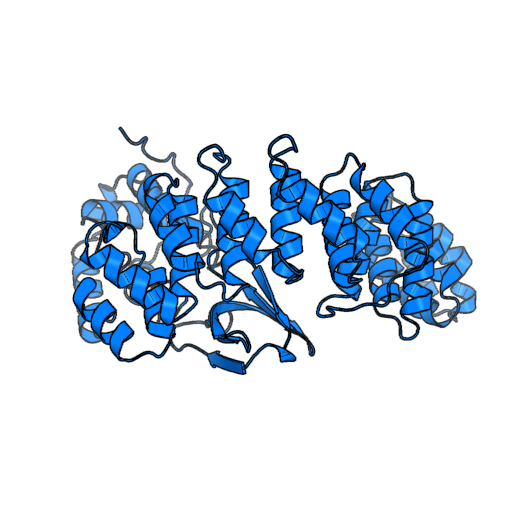258 LEU A CA 1
ATOM 2008 C C . LEU A 1 258 ? -3.279 -5.812 28.274 1.00 91.75 258 LEU A C 1
ATOM 2010 O O . LEU A 1 258 ? -4.126 -5.226 28.944 1.00 91.75 258 LEU A O 1
ATOM 2014 N N . ASP A 1 259 ? -2.020 -5.982 28.689 1.00 93.38 259 ASP A N 1
ATOM 2015 C CA . ASP A 1 259 ? -1.527 -5.467 29.973 1.00 93.38 259 ASP A CA 1
ATOM 2016 C C . ASP A 1 259 ? -1.698 -3.937 30.057 1.00 93.38 259 ASP A C 1
ATOM 2018 O O . ASP A 1 259 ? -2.185 -3.408 31.056 1.00 93.38 259 ASP A O 1
ATOM 2022 N N . ALA A 1 260 ? -1.367 -3.209 28.984 1.00 93.25 260 ALA A N 1
ATOM 2023 C CA . ALA A 1 260 ? -1.512 -1.752 28.928 1.00 93.25 260 ALA A CA 1
ATOM 2024 C C . ALA A 1 260 ? -2.977 -1.278 28.937 1.00 93.25 260 ALA A C 1
ATOM 2026 O O . ALA A 1 260 ? -3.268 -0.177 29.408 1.00 93.25 260 ALA A O 1
ATOM 2027 N N . ILE A 1 261 ? -3.898 -2.093 28.420 1.00 91.06 261 ILE A N 1
ATOM 2028 C CA . ILE A 1 261 ? -5.341 -1.821 28.440 1.00 91.06 261 ILE A CA 1
ATOM 2029 C C . ILE A 1 261 ? -5.928 -2.093 29.825 1.00 91.06 261 ILE A C 1
ATOM 2031 O O . ILE A 1 261 ? -6.760 -1.327 30.304 1.00 91.06 261 ILE A O 1
ATOM 2035 N N . GLU A 1 262 ? -5.499 -3.170 30.481 1.00 88.94 262 GLU A N 1
ATOM 2036 C CA . GLU A 1 262 ? -5.885 -3.483 31.860 1.00 88.94 262 GLU A CA 1
ATOM 2037 C C . GLU A 1 262 ? -5.358 -2.434 32.850 1.00 88.94 262 GLU A C 1
ATOM 2039 O O . GLU A 1 262 ? -6.030 -2.135 33.834 1.00 88.94 262 GLU A O 1
ATOM 2044 N N . ALA A 1 263 ? -4.204 -1.830 32.552 1.00 91.25 263 ALA A N 1
ATOM 2045 C CA . ALA A 1 263 ? -3.618 -0.720 33.301 1.00 91.25 263 ALA A CA 1
ATOM 2046 C C . ALA A 1 263 ? -4.149 0.675 32.898 1.00 91.25 263 ALA A C 1
ATOM 2048 O O . ALA A 1 263 ? -3.560 1.680 33.295 1.00 91.25 263 ALA A O 1
ATOM 2049 N N . ASP A 1 264 ? -5.201 0.758 32.071 1.00 88.25 264 ASP A N 1
ATOM 2050 C CA . ASP A 1 264 ? -5.814 2.001 31.562 1.00 88.25 264 ASP A CA 1
ATOM 2051 C C . ASP A 1 264 ? -4.845 2.978 30.849 1.00 88.25 264 ASP A C 1
ATOM 2053 O O . ASP A 1 264 ? -5.170 4.141 30.605 1.00 88.25 264 ASP A O 1
ATOM 2057 N N . SER A 1 265 ? -3.658 2.510 30.448 1.00 89.62 265 SER A N 1
ATOM 2058 C CA . SER A 1 265 ? -2.681 3.295 29.674 1.00 89.62 265 SER A CA 1
ATOM 2059 C C . SER A 1 265 ? -3.063 3.388 28.193 1.00 89.62 265 SER A C 1
ATOM 2061 O O . SER A 1 265 ? -2.722 4.354 27.509 1.00 89.62 265 SER A O 1
ATOM 2063 N N . VAL A 1 266 ? -3.807 2.393 27.702 1.00 92.06 266 VAL A N 1
ATOM 2064 C CA . VAL A 1 266 ? -4.474 2.406 26.397 1.00 92.06 266 VAL A CA 1
ATOM 2065 C C . VAL A 1 266 ? -5.987 2.397 26.636 1.00 92.06 266 VAL A C 1
ATOM 2067 O O . VAL A 1 266 ? -6.507 1.416 27.173 1.00 92.06 266 VAL A O 1
ATOM 2070 N N . PRO A 1 267 ? -6.728 3.446 26.230 1.00 86.88 267 PRO A N 1
ATOM 2071 C CA . PRO A 1 267 ? -8.173 3.479 26.405 1.00 86.88 267 PRO A CA 1
ATOM 2072 C C . PRO A 1 267 ? -8.850 2.316 25.674 1.00 86.88 267 PRO A C 1
ATOM 2074 O O . PRO A 1 267 ? -8.661 2.131 24.472 1.00 86.88 267 PRO A O 1
ATOM 2077 N N . ARG A 1 268 ? -9.725 1.576 26.366 1.00 83.56 268 ARG A N 1
ATOM 2078 C CA . ARG A 1 268 ? -10.495 0.466 25.765 1.00 83.56 268 ARG A CA 1
ATOM 2079 C C . ARG A 1 268 ? -11.272 0.878 24.511 1.00 83.56 268 ARG A C 1
ATOM 2081 O O . ARG A 1 268 ? -11.430 0.070 23.602 1.00 83.56 268 ARG A O 1
ATOM 2088 N N . GLY A 1 269 ? -11.744 2.127 24.468 1.00 77.69 269 GLY A N 1
ATOM 2089 C CA . GLY A 1 269 ? -12.475 2.694 23.333 1.00 77.69 269 GLY A CA 1
ATOM 2090 C C . GLY A 1 269 ? -11.631 2.919 22.074 1.00 77.69 269 GLY A C 1
ATOM 2091 O O . GLY A 1 269 ? -12.204 3.035 20.993 1.00 77.69 269 GLY A O 1
ATOM 2092 N N . ASP A 1 270 ? -10.299 2.942 22.187 1.00 81.50 270 ASP A N 1
ATOM 2093 C CA . ASP A 1 270 ? -9.404 3.045 21.028 1.00 81.50 270 ASP A CA 1
ATOM 2094 C C . ASP A 1 270 ? -9.265 1.693 20.302 1.00 81.50 270 ASP A C 1
ATOM 2096 O O . ASP A 1 270 ? -8.967 1.642 19.105 1.00 81.50 270 ASP A O 1
ATOM 2100 N N . VAL A 1 271 ? -9.509 0.580 21.005 1.00 81.25 271 VAL A N 1
ATOM 2101 C CA . VAL A 1 271 ? -9.432 -0.764 20.430 1.00 81.25 271 VAL A CA 1
ATOM 2102 C C . VAL A 1 271 ? -10.685 -1.058 19.622 1.00 81.25 271 VAL A C 1
ATOM 2104 O O . VAL A 1 271 ? -11.766 -1.324 20.145 1.00 81.25 271 VAL A O 1
ATOM 2107 N N . THR A 1 272 ? -10.515 -1.032 18.304 1.00 75.75 272 THR A N 1
ATOM 2108 C CA . THR A 1 272 ? -11.583 -1.369 17.363 1.00 75.75 272 THR A CA 1
ATOM 2109 C C . THR A 1 272 ? -11.955 -2.850 17.447 1.00 75.75 272 THR A C 1
ATOM 2111 O O . THR A 1 272 ? -11.135 -3.703 17.792 1.00 75.75 272 THR A O 1
ATOM 2114 N N . THR A 1 273 ? -13.176 -3.182 17.030 1.00 74.75 273 THR A N 1
ATOM 2115 C CA . THR A 1 273 ? -13.621 -4.574 16.850 1.00 74.75 273 THR A CA 1
ATOM 2116 C C . THR A 1 273 ? -12.720 -5.350 15.887 1.00 74.75 273 THR A C 1
ATOM 2118 O O . THR A 1 273 ? -12.510 -6.546 16.073 1.00 74.75 273 THR A O 1
ATOM 2121 N N . PHE A 1 274 ? -12.130 -4.674 14.896 1.00 76.81 274 PHE A N 1
ATOM 2122 C CA . PHE A 1 274 ? -11.138 -5.271 14.006 1.00 76.81 274 PHE A CA 1
ATOM 2123 C C . PHE A 1 274 ? -9.848 -5.647 14.754 1.00 76.81 274 PHE A C 1
ATOM 2125 O O . PHE A 1 274 ? -9.408 -6.788 14.654 1.00 76.81 274 PHE A O 1
ATOM 2132 N N . THR A 1 275 ? -9.285 -4.746 15.570 1.00 81.69 275 THR A N 1
ATOM 2133 C CA . THR A 1 275 ? -8.121 -5.052 16.427 1.00 81.69 275 THR A CA 1
ATOM 2134 C C . THR A 1 275 ? -8.416 -6.219 17.370 1.00 81.69 275 THR A C 1
ATOM 2136 O O . THR A 1 275 ? -7.622 -7.148 17.463 1.00 81.69 275 THR A O 1
ATOM 2139 N N . ALA A 1 276 ? -9.574 -6.211 18.033 1.00 81.31 276 ALA A N 1
ATOM 2140 C CA . ALA A 1 276 ? -9.957 -7.279 18.952 1.00 81.31 276 ALA A CA 1
ATOM 2141 C C . ALA A 1 276 ? -10.064 -8.646 18.246 1.00 81.31 276 ALA A C 1
ATOM 2143 O O . ALA A 1 276 ? -9.621 -9.661 18.780 1.00 81.31 276 ALA A O 1
ATOM 2144 N N . ARG A 1 277 ? -10.580 -8.678 17.011 1.00 79.88 277 ARG A N 1
ATOM 2145 C CA . ARG A 1 277 ? -10.596 -9.890 16.176 1.00 79.88 277 ARG A CA 1
ATOM 2146 C C . ARG A 1 277 ? -9.205 -10.320 15.728 1.00 79.88 277 ARG A C 1
ATOM 2148 O O . ARG A 1 277 ? -8.916 -11.511 15.739 1.00 79.88 277 ARG A O 1
ATOM 2155 N N . GLN A 1 278 ? -8.346 -9.375 15.357 1.00 86.06 278 GLN A N 1
ATOM 2156 C CA . GLN A 1 278 ? -6.959 -9.670 15.013 1.00 86.06 278 GLN A CA 1
ATOM 2157 C C . GLN A 1 278 ? -6.241 -10.337 16.199 1.00 86.06 278 GLN A C 1
ATOM 2159 O O . GLN A 1 278 ? -5.575 -11.348 16.001 1.00 86.06 278 GLN A O 1
ATOM 2164 N N . LEU A 1 279 ? -6.460 -9.866 17.432 1.00 88.19 279 LEU A N 1
ATOM 2165 C CA . LEU A 1 279 ? -5.927 -10.509 18.641 1.00 88.19 279 LEU A CA 1
ATOM 2166 C C . LEU A 1 279 ? -6.422 -11.957 18.805 1.00 88.19 279 LEU A C 1
ATOM 2168 O O . LEU A 1 279 ? -5.638 -12.831 19.156 1.00 88.19 279 LEU A O 1
ATOM 2172 N N . GLN A 1 280 ? -7.694 -12.237 18.502 1.00 83.88 280 GLN A N 1
ATOM 2173 C CA . GLN A 1 280 ? -8.229 -13.609 18.508 1.00 83.88 280 GLN A CA 1
ATOM 2174 C C . GLN A 1 280 ? -7.630 -14.483 17.397 1.00 83.88 280 GLN A C 1
ATOM 2176 O O . GLN A 1 280 ? -7.456 -15.684 17.582 1.00 83.88 280 GLN A O 1
ATOM 2181 N N . SER A 1 281 ? -7.291 -13.895 16.245 1.00 85.94 281 SER A N 1
ATOM 2182 C CA . SER A 1 281 ? -6.690 -14.622 15.117 1.00 85.94 281 SER A CA 1
ATOM 2183 C C . SER A 1 281 ? -5.254 -15.093 15.373 1.00 85.94 281 SER A C 1
ATOM 2185 O O . SER A 1 281 ? -4.725 -15.867 14.582 1.00 85.94 281 SER A O 1
ATOM 2187 N N . LEU A 1 282 ? -4.640 -14.670 16.485 1.00 87.62 282 LEU A N 1
ATOM 2188 C CA . LEU A 1 282 ? -3.306 -15.109 16.897 1.00 87.62 282 LEU A CA 1
ATOM 2189 C C . LEU A 1 282 ? -3.262 -16.572 17.359 1.00 87.62 282 LEU A C 1
ATOM 2191 O O . LEU A 1 282 ? -2.174 -17.129 17.453 1.00 87.62 282 LEU A O 1
ATOM 2195 N N . GLY A 1 283 ? -4.414 -17.193 17.641 1.00 81.94 283 GLY A N 1
ATOM 2196 C CA . GLY A 1 283 ? -4.489 -18.615 17.997 1.00 81.94 283 GLY A CA 1
ATOM 2197 C C . GLY A 1 283 ? -3.956 -18.959 19.393 1.00 81.94 283 GLY A C 1
ATOM 2198 O O . GLY A 1 283 ? -3.673 -20.122 19.660 1.00 81.94 283 GLY A O 1
ATOM 2199 N N . ASP A 1 284 ? -3.817 -17.966 20.274 1.00 87.31 284 ASP A N 1
ATOM 2200 C CA . ASP A 1 284 ? -3.410 -18.147 21.669 1.00 87.31 284 ASP A CA 1
ATOM 2201 C C . ASP A 1 284 ? -4.648 -18.161 22.584 1.00 87.31 284 ASP A C 1
ATOM 2203 O O . ASP A 1 284 ? -5.441 -17.208 22.610 1.00 87.31 284 ASP A O 1
ATOM 2207 N N . ASP A 1 285 ? -4.830 -19.254 23.327 1.00 86.19 285 ASP A N 1
ATOM 2208 C CA . ASP A 1 285 ? -5.997 -19.470 24.190 1.00 86.19 285 ASP A CA 1
ATOM 2209 C C . ASP A 1 285 ? -6.074 -18.458 25.343 1.00 86.19 285 ASP A C 1
ATOM 2211 O O . ASP A 1 285 ? -7.165 -18.008 25.712 1.00 86.19 285 ASP A O 1
ATOM 2215 N N . VAL A 1 286 ? -4.924 -18.055 25.894 1.00 88.19 286 VAL A N 1
ATOM 2216 C CA . VAL A 1 286 ? -4.843 -17.090 26.999 1.00 88.19 286 VAL A CA 1
ATOM 2217 C C . VAL A 1 286 ? -5.223 -15.704 26.495 1.00 88.19 286 VAL A C 1
ATOM 2219 O O . VAL A 1 286 ? -6.062 -15.036 27.104 1.00 88.19 286 VAL A O 1
ATOM 2222 N N . LEU A 1 287 ? -4.673 -15.283 25.353 1.00 86.88 287 LEU A N 1
ATOM 2223 C CA . LEU A 1 287 ? -5.046 -14.023 24.708 1.00 86.88 287 LEU A CA 1
ATOM 2224 C C . LEU A 1 287 ? -6.529 -14.006 24.353 1.00 86.88 287 LEU A C 1
ATOM 2226 O O . LEU A 1 287 ? -7.221 -13.029 24.636 1.00 86.88 287 LEU A O 1
ATOM 2230 N N . THR A 1 288 ? -7.045 -15.099 23.795 1.00 84.62 288 THR A N 1
ATOM 2231 C CA . THR A 1 288 ? -8.459 -15.212 23.425 1.00 84.62 288 THR A CA 1
ATOM 2232 C C . THR A 1 288 ? -9.370 -15.057 24.645 1.00 84.62 288 THR A C 1
ATOM 2234 O O . THR A 1 288 ? -10.364 -14.323 24.587 1.00 84.62 288 THR A O 1
ATOM 2237 N N . ALA A 1 289 ? -9.016 -15.681 25.772 1.00 84.94 289 ALA A N 1
ATOM 2238 C CA . ALA A 1 289 ? -9.743 -15.537 27.029 1.00 84.94 289 ALA A CA 1
ATOM 2239 C C . ALA A 1 289 ? -9.686 -14.100 27.577 1.00 84.94 289 ALA A C 1
ATOM 2241 O O . ALA A 1 289 ? -10.719 -13.555 27.974 1.00 84.94 289 ALA A O 1
ATOM 2242 N N . ARG A 1 290 ? -8.516 -13.451 27.539 1.00 87.00 290 ARG A N 1
ATOM 2243 C CA . ARG A 1 290 ? -8.348 -12.055 27.984 1.00 87.00 290 ARG A CA 1
ATOM 2244 C C . ARG A 1 290 ? -9.137 -11.073 27.120 1.00 87.00 290 ARG A C 1
ATOM 2246 O O . ARG A 1 290 ? -9.847 -10.219 27.647 1.00 87.00 290 ARG A O 1
ATOM 2253 N N . VAL A 1 291 ? -9.106 -11.232 25.796 1.00 83.12 291 VAL A N 1
ATOM 2254 C CA . VAL A 1 291 ? -9.923 -10.429 24.870 1.00 83.12 291 VAL A CA 1
ATOM 2255 C C . VAL A 1 291 ? -11.413 -10.600 25.190 1.00 83.12 291 VAL A C 1
ATOM 2257 O O . VAL A 1 291 ? -12.152 -9.617 25.258 1.00 83.12 291 VAL A O 1
ATOM 2260 N N . LYS A 1 292 ? -11.863 -11.829 25.472 1.00 78.81 292 LYS A N 1
ATOM 2261 C CA . LYS A 1 292 ? -13.248 -12.088 25.896 1.00 78.81 292 LYS A CA 1
ATOM 2262 C C . LYS A 1 292 ? -13.595 -11.396 27.221 1.00 78.81 292 LYS A C 1
ATOM 2264 O O . LYS A 1 292 ? -14.718 -10.932 27.383 1.00 78.81 292 LYS A O 1
ATOM 2269 N N . GLN A 1 293 ? -12.661 -11.299 28.163 1.00 77.38 293 GLN A N 1
ATOM 2270 C CA . GLN A 1 293 ? -12.893 -10.630 29.445 1.00 77.38 293 GLN A CA 1
ATOM 2271 C C . GLN A 1 293 ? -13.015 -9.105 29.302 1.00 77.38 293 GLN A C 1
ATOM 2273 O O . GLN A 1 293 ? -13.844 -8.492 29.974 1.00 77.38 293 GLN A O 1
ATOM 2278 N N . VAL A 1 294 ? -12.214 -8.489 28.429 1.00 70.19 294 VAL A N 1
ATOM 2279 C CA . VAL A 1 294 ? -12.186 -7.027 28.272 1.00 70.19 294 VAL A CA 1
ATOM 2280 C C . VAL A 1 294 ? -13.342 -6.513 27.404 1.00 70.19 294 VAL A C 1
ATOM 2282 O O . VAL A 1 294 ? -13.910 -5.466 27.727 1.00 70.19 294 VAL A O 1
ATOM 2285 N N . TRP A 1 295 ? -13.720 -7.241 26.345 1.00 69.75 295 TRP A N 1
ATOM 2286 C CA . TRP A 1 295 ? -14.754 -6.816 25.382 1.00 69.75 295 TRP A CA 1
ATOM 2287 C C . TRP A 1 295 ? -16.035 -7.670 25.387 1.00 69.75 295 TRP A C 1
ATOM 2289 O O . TRP A 1 295 ? -16.978 -7.347 24.665 1.00 69.75 295 TRP A O 1
ATOM 2299 N N . GLY A 1 296 ? -16.115 -8.726 26.201 1.00 63.84 296 GLY A N 1
ATOM 2300 C CA . GLY A 1 296 ? -17.239 -9.668 26.210 1.00 63.84 296 GLY A CA 1
ATOM 2301 C C . GLY A 1 296 ? -17.184 -10.685 25.063 1.00 63.84 296 GLY A C 1
ATOM 2302 O O . GLY A 1 296 ? -16.181 -10.826 24.359 1.00 63.84 296 GLY A O 1
ATOM 2303 N N . GLU A 1 297 ? -18.276 -11.426 24.850 1.00 58.09 297 GLU A N 1
ATOM 2304 C CA . GLU A 1 297 ? -18.412 -12.234 23.634 1.00 58.09 297 GLU A CA 1
ATOM 2305 C C . GLU A 1 297 ? -18.546 -11.312 22.419 1.00 58.09 297 GLU A C 1
ATOM 2307 O O . GLU A 1 297 ? -19.612 -10.767 22.151 1.00 58.09 297 GLU A O 1
ATOM 2312 N N . ILE A 1 298 ? -17.457 -11.162 21.656 1.00 54.72 298 ILE A N 1
ATOM 2313 C CA . ILE A 1 298 ? -17.473 -10.451 20.364 1.00 54.72 298 ILE A CA 1
ATOM 2314 C C . ILE A 1 298 ? -18.492 -11.102 19.412 1.00 54.72 298 ILE A C 1
ATOM 2316 O O . ILE A 1 298 ? -19.134 -10.423 18.616 1.00 54.72 298 ILE A O 1
ATOM 2320 N N . ARG A 1 299 ? -18.703 -12.419 19.544 1.00 56.41 299 ARG A N 1
ATOM 2321 C CA . ARG A 1 299 ? -19.751 -13.153 18.836 1.00 56.41 299 ARG A CA 1
ATOM 2322 C C . ARG A 1 299 ? -21.040 -13.182 19.650 1.00 56.41 299 ARG A C 1
ATOM 2324 O O . ARG A 1 299 ? -21.224 -14.055 20.489 1.00 56.41 299 ARG A O 1
ATOM 2331 N N . THR A 1 300 ? -21.968 -12.293 19.317 1.00 63.00 300 THR A N 1
ATOM 2332 C CA . THR A 1 300 ? -23.391 -12.526 19.594 1.00 63.00 300 THR A CA 1
ATOM 2333 C C . THR A 1 300 ? -23.853 -13.776 18.848 1.00 63.00 300 THR A C 1
ATOM 2335 O O . THR A 1 300 ? -23.469 -14.000 17.693 1.00 63.00 300 THR A O 1
ATOM 2338 N N . THR A 1 301 ? -24.664 -14.618 19.492 1.00 73.00 301 THR A N 1
ATOM 2339 C CA . THR A 1 301 ? -25.181 -15.821 18.828 1.00 73.00 301 THR A CA 1
ATOM 2340 C C . THR A 1 301 ? -26.048 -15.421 17.626 1.00 73.00 301 THR A C 1
ATOM 2342 O O . THR A 1 301 ? -26.636 -14.333 17.633 1.00 73.00 301 THR A O 1
ATOM 2345 N N . PRO A 1 302 ? -26.205 -16.281 16.600 1.00 80.38 302 PRO A N 1
ATOM 2346 C CA . PRO A 1 302 ? -27.134 -16.009 15.500 1.00 80.38 302 PRO A CA 1
ATOM 2347 C C . PRO A 1 302 ? -28.545 -15.646 15.995 1.00 80.38 302 PRO A C 1
ATOM 2349 O O . PRO A 1 302 ? -29.212 -14.781 15.429 1.00 80.38 302 PRO A O 1
ATOM 2352 N N . ALA A 1 303 ? -28.975 -16.246 17.111 1.00 84.00 303 ALA A N 1
ATOM 2353 C CA . ALA A 1 303 ? -30.243 -15.927 17.753 1.00 84.00 303 ALA A CA 1
ATOM 2354 C C . ALA A 1 303 ? -30.275 -14.500 18.328 1.00 84.00 303 ALA A C 1
ATOM 2356 O O . ALA A 1 303 ? -31.279 -13.805 18.178 1.00 84.00 303 ALA A O 1
ATOM 2357 N N . ASP A 1 304 ? -29.200 -14.039 18.967 1.00 84.94 304 ASP A N 1
ATOM 2358 C CA . ASP A 1 304 ? -29.109 -12.676 19.508 1.00 84.94 304 ASP A CA 1
ATOM 2359 C C . ASP A 1 304 ? -29.105 -11.634 18.387 1.00 84.94 304 ASP A C 1
ATOM 2361 O O . ASP A 1 304 ? -29.835 -10.643 18.464 1.00 84.94 304 ASP A O 1
ATOM 2365 N N . LYS A 1 305 ? -28.358 -11.901 17.309 1.00 87.06 305 LYS A N 1
ATOM 2366 C CA . LYS A 1 305 ? -28.310 -11.054 16.110 1.00 87.06 305 LYS A CA 1
ATOM 2367 C C . LYS A 1 305 ? -29.682 -10.947 15.448 1.00 87.06 305 LYS A C 1
ATOM 2369 O O . LYS A 1 305 ? -30.153 -9.841 15.190 1.00 87.06 305 LYS A O 1
ATOM 2374 N N . ALA A 1 306 ? -30.386 -12.067 15.277 1.00 88.44 306 ALA A N 1
ATOM 2375 C CA . ALA A 1 306 ? -31.752 -12.072 14.754 1.00 88.44 306 ALA A CA 1
ATOM 2376 C C . ALA A 1 306 ? -32.721 -11.264 15.639 1.00 88.44 306 ALA A C 1
ATOM 2378 O O . ALA A 1 306 ? -33.559 -10.515 15.127 1.00 88.44 306 ALA A O 1
ATOM 2379 N N . ARG A 1 307 ? -32.589 -11.350 16.974 1.00 91.19 307 ARG A N 1
ATOM 2380 C CA . ARG A 1 307 ? -33.379 -10.520 17.901 1.00 91.19 307 ARG A CA 1
ATOM 2381 C C . ARG A 1 307 ? -33.046 -9.035 17.764 1.00 91.19 307 ARG A C 1
ATOM 2383 O O . ARG A 1 307 ? -33.969 -8.220 17.750 1.00 91.19 307 ARG A O 1
ATOM 2390 N N . GLN A 1 308 ? -31.769 -8.679 17.632 1.00 90.94 308 GLN A N 1
ATOM 2391 C CA . GLN A 1 308 ? -31.331 -7.297 17.431 1.00 90.94 308 GLN A CA 1
ATOM 2392 C C . GLN A 1 308 ? -31.865 -6.722 16.113 1.00 90.94 308 GLN A C 1
ATOM 2394 O O . GLN A 1 308 ? -32.454 -5.641 16.131 1.00 90.94 308 GLN A O 1
ATOM 2399 N N . ILE A 1 309 ? -31.759 -7.464 15.005 1.00 92.06 309 ILE A N 1
ATOM 2400 C CA . ILE A 1 309 ? -32.341 -7.088 13.706 1.00 92.06 309 ILE A CA 1
ATOM 2401 C C . ILE A 1 309 ? -33.849 -6.864 13.854 1.00 92.06 309 ILE A C 1
ATOM 2403 O O . ILE A 1 309 ? -34.363 -5.822 13.453 1.00 92.06 309 ILE A O 1
ATOM 2407 N N . GLY A 1 310 ? -34.564 -7.793 14.498 1.00 94.81 310 GLY A N 1
ATOM 2408 C CA . GLY A 1 310 ? -36.004 -7.667 14.732 1.00 94.81 310 GLY A CA 1
ATOM 2409 C C . GLY A 1 310 ? -36.388 -6.451 15.587 1.00 94.81 310 GLY A C 1
ATOM 2410 O O . GLY A 1 310 ? -37.400 -5.805 15.315 1.00 94.81 310 GLY A O 1
ATOM 2411 N N . ASN A 1 311 ? -35.587 -6.114 16.603 1.00 94.31 311 ASN A N 1
ATOM 2412 C CA . ASN A 1 311 ? -35.784 -4.919 17.427 1.00 94.31 311 ASN A CA 1
ATOM 2413 C C . ASN A 1 311 ? -35.570 -3.637 16.617 1.00 94.31 311 ASN A C 1
ATOM 2415 O O . ASN A 1 311 ? -36.441 -2.768 16.620 1.00 94.31 311 ASN A O 1
ATOM 2419 N N . LEU A 1 312 ? -34.454 -3.542 15.889 1.00 95.25 312 LEU A N 1
ATOM 2420 C CA . LEU A 1 312 ? -34.137 -2.385 15.053 1.00 95.25 312 LEU A CA 1
ATOM 2421 C C . LEU A 1 312 ? -35.186 -2.190 13.955 1.00 95.25 312 LEU A C 1
ATOM 2423 O O . LEU A 1 312 ? -35.675 -1.078 13.782 1.00 95.25 312 LEU A O 1
ATOM 2427 N N . ARG A 1 313 ? -35.624 -3.269 13.296 1.00 95.19 313 ARG A N 1
ATOM 2428 C CA . ARG A 1 313 ? -36.703 -3.250 12.295 1.00 95.19 313 ARG A CA 1
ATOM 2429 C C . ARG A 1 313 ? -38.000 -2.657 12.849 1.00 95.19 313 ARG A C 1
ATOM 2431 O O . ARG A 1 313 ? -38.647 -1.864 12.175 1.00 95.19 313 ARG A O 1
ATOM 2438 N N . ARG A 1 314 ? -38.382 -3.015 14.081 1.00 95.88 314 ARG A N 1
ATOM 2439 C CA . ARG A 1 314 ? -39.587 -2.468 14.734 1.00 95.88 314 ARG A CA 1
ATOM 2440 C C . ARG A 1 314 ? -39.451 -0.990 15.095 1.00 95.88 314 ARG A C 1
ATOM 2442 O O . ARG A 1 314 ? -40.448 -0.276 15.080 1.00 95.88 314 ARG A O 1
ATOM 2449 N N . GLN A 1 315 ? -38.249 -0.538 15.445 1.00 95.75 315 GLN A N 1
ATOM 2450 C CA . GLN A 1 315 ? -38.010 0.838 15.888 1.00 95.75 315 GLN A CA 1
ATOM 2451 C C . GLN A 1 315 ? -37.781 1.806 14.713 1.00 95.75 315 GLN A C 1
ATOM 2453 O O . GLN A 1 315 ? -38.247 2.945 14.751 1.00 95.75 315 GLN A O 1
ATOM 2458 N N . LEU A 1 316 ? -37.114 1.363 13.645 1.00 95.88 316 LEU A N 1
ATOM 2459 C CA . LEU A 1 316 ? -36.754 2.161 12.464 1.00 95.88 316 LEU A CA 1
ATOM 2460 C C . LEU A 1 316 ? -37.898 2.231 11.438 1.00 95.88 316 LEU A C 1
ATOM 2462 O O . LEU A 1 316 ? -37.733 1.929 10.259 1.00 95.88 316 LEU A O 1
ATOM 2466 N N . THR A 1 317 ? -39.084 2.637 11.891 1.00 94.94 317 THR A N 1
ATOM 2467 C CA . THR A 1 317 ? -40.248 2.824 11.009 1.00 94.94 317 THR A CA 1
ATOM 2468 C C . THR A 1 317 ? -40.045 4.001 10.042 1.00 94.94 317 THR A C 1
ATOM 2470 O O . THR A 1 317 ? -39.272 4.916 10.347 1.00 94.94 317 THR A O 1
ATOM 2473 N N . PRO A 1 318 ? -40.789 4.072 8.918 1.00 93.75 318 PRO A N 1
ATOM 2474 C CA . PRO A 1 318 ? -40.722 5.216 8.004 1.00 93.75 318 PRO A CA 1
ATOM 2475 C C . PRO A 1 318 ? -40.944 6.572 8.692 1.00 93.75 318 PRO A C 1
ATOM 2477 O O . PRO A 1 318 ? -40.254 7.539 8.386 1.00 93.75 318 PRO A O 1
ATOM 2480 N N . ALA A 1 319 ? -41.851 6.641 9.674 1.00 94.81 319 ALA A N 1
ATOM 2481 C CA . ALA A 1 319 ? -42.113 7.862 10.438 1.00 94.81 319 ALA A CA 1
ATOM 2482 C C . ALA A 1 319 ? -40.924 8.283 11.322 1.00 94.81 319 ALA A C 1
ATOM 2484 O O . ALA A 1 319 ? -40.690 9.475 11.519 1.00 94.81 319 ALA A O 1
ATOM 2485 N N . VAL A 1 320 ? -40.167 7.315 11.848 1.00 95.06 320 VAL A N 1
ATOM 2486 C CA . VAL A 1 320 ? -38.952 7.569 12.633 1.00 95.06 320 VAL A CA 1
ATOM 2487 C C . VAL A 1 320 ? -37.812 8.007 11.716 1.00 95.06 320 VAL A C 1
ATOM 2489 O O . VAL A 1 320 ? -37.169 9.016 11.998 1.00 95.06 320 VAL A O 1
ATOM 2492 N N . LEU A 1 321 ? -37.603 7.314 10.594 1.00 94.56 321 LEU A N 1
ATOM 2493 C CA . LEU A 1 321 ? -36.579 7.662 9.601 1.00 94.56 321 LEU A CA 1
ATOM 2494 C C . LEU A 1 321 ? -36.834 9.030 8.947 1.00 94.56 321 LEU A C 1
ATOM 2496 O O . LEU A 1 321 ? -35.884 9.750 8.660 1.00 94.56 321 LEU A O 1
ATOM 2500 N N . ALA A 1 322 ? -38.094 9.443 8.783 1.00 93.38 322 ALA A N 1
ATOM 2501 C CA . ALA A 1 322 ? -38.442 10.775 8.279 1.00 93.38 322 ALA A CA 1
ATOM 2502 C C . ALA A 1 322 ? -37.987 11.925 9.202 1.00 93.38 322 ALA A C 1
ATOM 2504 O O . ALA A 1 322 ? -37.879 13.062 8.754 1.00 93.38 322 ALA A O 1
ATOM 2505 N N . ARG A 1 323 ? -37.716 11.641 10.485 1.00 94.81 323 ARG A N 1
ATOM 2506 C CA . ARG A 1 323 ? -37.193 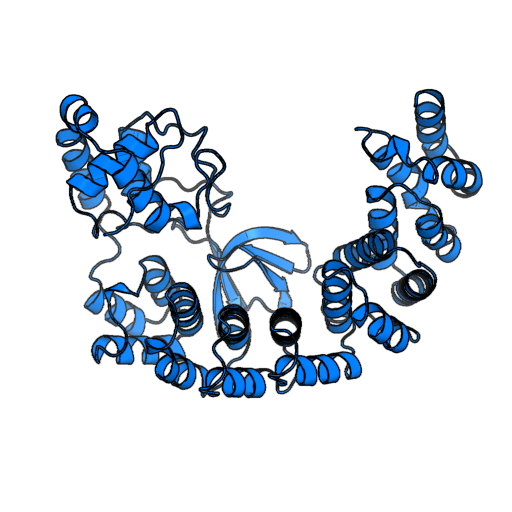12.605 11.473 1.00 94.81 323 ARG A CA 1
ATOM 2507 C C . ARG A 1 323 ? -35.671 12.536 11.632 1.00 94.81 323 ARG A C 1
ATOM 2509 O O . ARG A 1 323 ? -35.130 13.140 12.557 1.00 94.81 323 ARG A O 1
ATOM 2516 N N . ALA A 1 324 ? -34.999 11.739 10.810 1.00 96.06 324 ALA A N 1
ATOM 2517 C CA . ALA A 1 324 ? -33.567 11.530 10.897 1.00 96.06 324 ALA A CA 1
ATOM 2518 C C . ALA A 1 324 ? -32.776 12.715 10.336 1.00 96.06 324 ALA A C 1
ATOM 2520 O O . ALA A 1 324 ? -33.183 13.354 9.365 1.00 96.06 324 ALA A O 1
ATOM 2521 N N . ASP A 1 325 ? -31.606 12.960 10.914 1.00 96.75 325 ASP A N 1
ATOM 2522 C CA . ASP A 1 325 ? -30.660 13.951 10.417 1.00 96.75 325 ASP A CA 1
ATOM 2523 C C . ASP A 1 325 ? -29.575 13.250 9.592 1.00 96.75 325 ASP A C 1
ATOM 2525 O O . ASP A 1 325 ? -28.700 12.553 10.109 1.00 96.75 325 ASP A O 1
ATOM 2529 N N . ARG A 1 326 ? -29.619 13.444 8.272 1.00 95.94 326 ARG A N 1
ATOM 2530 C CA . ARG A 1 326 ? -28.663 12.815 7.351 1.00 95.94 326 ARG A CA 1
ATOM 2531 C C . ARG A 1 326 ? -27.240 13.356 7.517 1.00 95.94 326 ARG A C 1
ATOM 2533 O O . ARG A 1 326 ? -26.300 12.623 7.224 1.00 95.94 326 ARG A O 1
ATOM 2540 N N . SER A 1 327 ? -27.060 14.587 7.992 1.00 96.00 327 SER A N 1
ATOM 2541 C CA . SER A 1 327 ? -25.739 15.184 8.239 1.00 96.00 327 SER A CA 1
ATOM 2542 C C . SER A 1 327 ? -25.077 14.562 9.471 1.00 96.00 327 SER A C 1
ATOM 2544 O O . SER A 1 327 ? -23.872 14.295 9.460 1.00 96.00 327 SER A O 1
ATOM 2546 N N . ARG A 1 328 ? -25.866 14.250 10.512 1.00 95.50 328 ARG A N 1
ATOM 2547 C CA . ARG A 1 328 ? -25.423 13.417 11.648 1.00 95.50 328 ARG A CA 1
ATOM 2548 C C . ARG A 1 328 ? -25.116 11.990 11.212 1.00 95.50 328 ARG A C 1
ATOM 2550 O O . ARG A 1 328 ? -24.086 11.441 11.593 1.00 95.50 328 ARG A O 1
ATOM 2557 N N . GLY A 1 329 ? -25.974 11.417 10.371 1.00 95.31 329 GLY A N 1
ATOM 2558 C CA . GLY A 1 329 ? -25.767 10.090 9.794 1.00 95.31 329 GLY A CA 1
ATOM 2559 C C . GLY A 1 329 ? -24.471 9.991 8.998 1.00 95.31 329 GLY A C 1
ATOM 2560 O O . GLY A 1 329 ? -23.727 9.022 9.145 1.00 95.31 329 GLY A O 1
ATOM 2561 N N . ARG A 1 330 ? -24.149 11.034 8.224 1.00 94.69 330 ARG A N 1
ATOM 2562 C CA . ARG A 1 330 ? -22.874 11.130 7.519 1.00 94.69 330 ARG A CA 1
ATOM 2563 C C . ARG A 1 330 ? -21.683 11.159 8.474 1.00 94.69 330 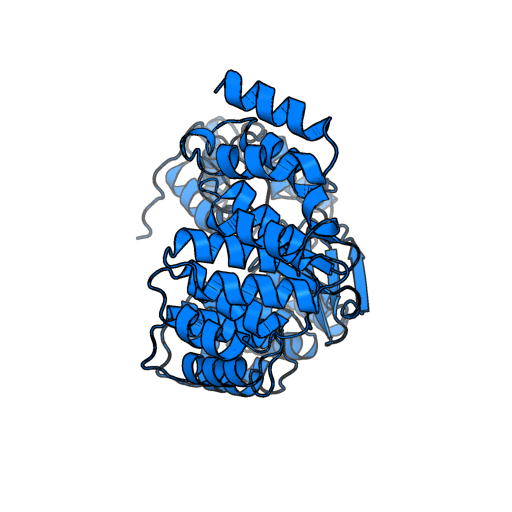ARG A C 1
ATOM 2565 O O . ARG A 1 330 ? -20.713 10.460 8.218 1.00 94.69 330 ARG A O 1
ATOM 2572 N N . ALA A 1 331 ? -21.745 11.906 9.575 1.00 90.88 331 ALA A N 1
ATOM 2573 C CA . ALA A 1 331 ? -20.645 11.937 10.542 1.00 90.88 331 ALA A CA 1
ATOM 2574 C C . ALA A 1 331 ? -20.363 10.545 11.149 1.00 90.88 331 ALA A C 1
ATOM 2576 O O . ALA A 1 331 ? -19.207 10.172 11.343 1.00 90.88 331 ALA A O 1
ATOM 2577 N N . VAL A 1 332 ? -21.410 9.748 11.396 1.00 91.25 332 VAL A N 1
ATOM 2578 C CA . VAL A 1 332 ? -21.264 8.346 11.828 1.00 91.25 332 VAL A CA 1
ATOM 2579 C C . VAL A 1 332 ? -20.648 7.492 10.715 1.00 91.25 332 VAL A C 1
ATOM 2581 O O . VAL A 1 332 ? -19.708 6.741 10.970 1.00 91.25 332 VAL A O 1
ATOM 2584 N N . TYR A 1 333 ? -21.130 7.633 9.476 1.00 92.56 333 TYR A N 1
ATOM 2585 C CA . TYR A 1 333 ? -20.574 6.924 8.322 1.00 92.56 333 TYR A CA 1
ATOM 2586 C C . TYR A 1 333 ? -19.085 7.225 8.124 1.00 92.56 333 TYR A C 1
ATOM 2588 O O . TYR A 1 333 ? -18.294 6.295 7.986 1.00 92.56 333 TYR A O 1
ATOM 2596 N N . ASP A 1 334 ? -18.698 8.500 8.160 1.00 87.75 334 ASP A N 1
ATOM 2597 C CA . ASP A 1 334 ? -17.318 8.949 7.967 1.00 87.75 334 ASP A CA 1
ATOM 2598 C C . ASP A 1 334 ? -16.391 8.371 9.052 1.00 87.75 334 ASP A C 1
ATOM 2600 O O . ASP A 1 334 ? -15.262 7.980 8.763 1.00 87.75 334 ASP A O 1
ATOM 2604 N N . LYS A 1 335 ? -16.887 8.234 10.289 1.00 82.50 335 L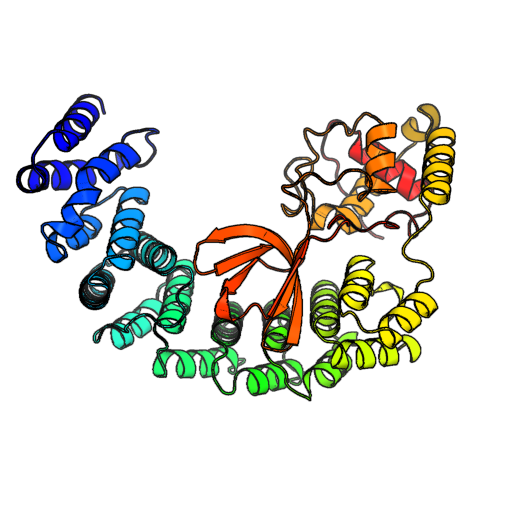YS A N 1
ATOM 2605 C CA . LYS A 1 335 ? -16.129 7.669 11.414 1.00 82.50 335 LYS A CA 1
ATOM 2606 C C . LYS A 1 335 ? -15.993 6.143 11.363 1.00 82.50 335 LYS A C 1
ATOM 2608 O O . LYS A 1 335 ? -14.966 5.616 11.789 1.00 82.50 335 LYS A O 1
ATOM 2613 N N . THR A 1 336 ? -17.024 5.433 10.905 1.00 81.31 336 THR A N 1
ATOM 2614 C CA . THR A 1 336 ? -17.128 3.974 11.091 1.00 81.31 336 THR A CA 1
ATOM 2615 C C . THR A 1 336 ? -17.032 3.191 9.784 1.00 81.31 336 THR A C 1
ATOM 2617 O O . THR A 1 336 ? -16.365 2.162 9.730 1.00 81.31 336 THR A O 1
ATOM 2620 N N . CYS A 1 337 ? -17.670 3.666 8.718 1.00 88.69 337 CYS A N 1
ATOM 2621 C CA . CYS A 1 337 ? -17.864 2.903 7.485 1.00 88.69 337 CYS A CA 1
ATOM 2622 C C . CYS A 1 337 ? -16.954 3.377 6.342 1.00 88.69 337 CYS A C 1
ATOM 2624 O O . CYS A 1 337 ? -16.508 2.558 5.535 1.00 88.69 337 CYS A O 1
ATOM 2626 N N . ALA A 1 338 ? -16.655 4.678 6.275 1.00 88.94 338 ALA A N 1
ATOM 2627 C CA . ALA A 1 338 ? -15.940 5.295 5.157 1.00 88.94 338 ALA A CA 1
ATOM 2628 C C . ALA A 1 338 ? -14.491 4.819 5.004 1.00 88.94 338 ALA A C 1
ATOM 2630 O O . ALA A 1 338 ? -13.949 4.917 3.911 1.00 88.94 338 ALA A O 1
ATOM 2631 N N . ASN A 1 339 ? -13.873 4.257 6.046 1.00 83.50 339 ASN A N 1
ATOM 2632 C CA . ASN A 1 339 ? -12.536 3.660 5.936 1.00 83.50 339 ASN A CA 1
ATOM 2633 C C . ASN A 1 339 ? -12.520 2.445 4.997 1.00 83.50 339 ASN A C 1
ATOM 2635 O O . ASN A 1 339 ? -11.524 2.191 4.327 1.00 83.50 339 ASN A O 1
ATOM 2639 N N . CYS A 1 340 ? -13.629 1.703 4.928 1.00 87.62 340 CYS A N 1
ATOM 2640 C CA . CYS A 1 340 ? -13.727 0.499 4.106 1.00 87.62 340 CYS A CA 1
ATOM 2641 C C . CYS A 1 340 ? -14.589 0.707 2.861 1.00 87.62 340 CYS A C 1
ATOM 2643 O O . CYS A 1 340 ? -14.263 0.161 1.811 1.00 87.62 340 CYS A O 1
ATOM 2645 N N . HIS A 1 341 ? -15.666 1.484 2.965 1.00 91.69 341 HIS A N 1
ATOM 2646 C CA . HIS A 1 341 ? -16.690 1.584 1.932 1.00 91.69 341 HIS A CA 1
ATOM 2647 C C . HIS A 1 341 ? -16.709 2.937 1.231 1.00 91.69 341 HIS A C 1
ATOM 2649 O O . HIS A 1 341 ? -16.495 3.986 1.844 1.00 91.69 341 HIS A O 1
ATOM 2655 N N . ARG A 1 342 ? -17.085 2.902 -0.050 1.00 93.06 342 ARG A N 1
ATOM 2656 C CA . ARG A 1 342 ? -17.394 4.084 -0.855 1.00 93.06 342 ARG A CA 1
ATOM 2657 C C . ARG A 1 342 ? -18.898 4.341 -0.888 1.00 93.06 342 ARG A C 1
ATOM 2659 O O . ARG A 1 342 ? -19.669 3.417 -1.135 1.00 93.06 342 ARG A O 1
ATOM 2666 N N . LEU A 1 343 ? -19.311 5.592 -0.713 1.00 93.50 343 LEU A N 1
ATOM 2667 C CA . LEU A 1 343 ? -20.688 6.055 -0.874 1.00 93.50 343 LEU A CA 1
ATOM 2668 C C . LEU A 1 343 ? -20.686 7.468 -1.475 1.00 93.50 343 LEU A C 1
ATOM 2670 O O . LEU A 1 343 ? -20.038 8.366 -0.942 1.00 93.50 343 LEU A O 1
ATOM 2674 N N . PHE A 1 344 ? -21.397 7.656 -2.591 1.00 91.56 344 PHE A N 1
ATOM 2675 C CA . PHE A 1 344 ? -21.371 8.891 -3.396 1.00 91.56 344 PHE A CA 1
ATOM 2676 C C . PHE A 1 344 ? -19.940 9.321 -3.749 1.00 91.56 344 PHE A C 1
ATOM 2678 O O . PHE A 1 344 ? -19.546 10.462 -3.515 1.00 91.56 344 PHE A O 1
ATOM 2685 N N . ASP A 1 345 ? -19.144 8.360 -4.221 1.00 85.44 345 ASP A N 1
ATOM 2686 C CA . ASP A 1 345 ? -17.735 8.528 -4.599 1.00 85.44 345 ASP A CA 1
ATOM 2687 C C . ASP A 1 345 ? -16.764 8.930 -3.473 1.00 85.44 345 ASP A C 1
ATOM 2689 O O . ASP A 1 345 ? -15.574 9.105 -3.724 1.00 85.44 345 ASP A O 1
ATOM 2693 N N . ALA A 1 346 ? -17.225 8.972 -2.219 1.00 86.50 346 ALA A N 1
ATOM 2694 C CA . ALA A 1 346 ? -16.398 9.236 -1.043 1.00 86.50 346 ALA A CA 1
ATOM 2695 C C . ALA A 1 346 ? -16.186 7.975 -0.189 1.00 86.50 346 ALA A C 1
ATOM 2697 O O . ALA A 1 346 ? -17.127 7.216 0.047 1.00 86.50 346 ALA A O 1
ATOM 2698 N N . GLY A 1 347 ? -14.961 7.777 0.309 1.00 87.38 347 GLY A N 1
ATOM 2699 C CA . GLY A 1 347 ? -14.580 6.675 1.201 1.00 87.38 347 GLY A CA 1
ATOM 2700 C C . GLY A 1 347 ? -13.621 5.654 0.572 1.00 87.38 347 GLY A C 1
ATOM 2701 O O . GLY A 1 347 ? -13.031 5.896 -0.483 1.00 87.38 347 GLY A O 1
ATOM 2702 N N . GLY A 1 348 ? -13.445 4.525 1.256 1.00 85.75 348 GLY A N 1
ATOM 2703 C CA . GLY A 1 348 ? -12.467 3.481 0.961 1.00 85.75 348 GLY A CA 1
ATOM 2704 C C . GLY A 1 348 ? -12.900 2.489 -0.119 1.00 85.75 348 GLY A C 1
ATOM 2705 O O . GLY A 1 348 ? -14.029 2.512 -0.608 1.00 85.75 348 GLY A O 1
ATOM 2706 N N . ALA A 1 349 ? -11.969 1.614 -0.497 1.00 85.44 349 ALA A N 1
ATOM 2707 C CA . ALA A 1 349 ? -12.152 0.595 -1.536 1.00 85.44 349 ALA A CA 1
ATOM 2708 C C . ALA A 1 349 ? -11.836 -0.829 -1.039 1.00 85.44 349 ALA A C 1
ATOM 2710 O O . ALA A 1 349 ? -11.534 -1.709 -1.839 1.00 85.44 349 ALA A O 1
ATOM 2711 N N . ILE A 1 350 ? -11.871 -1.044 0.280 1.00 86.31 350 ILE A N 1
ATOM 2712 C CA . ILE A 1 350 ? -11.648 -2.365 0.889 1.00 86.31 350 ILE A CA 1
ATOM 2713 C C . ILE A 1 350 ? -12.931 -3.198 0.796 1.00 86.31 350 ILE A C 1
ATOM 2715 O O . ILE A 1 350 ? -12.906 -4.360 0.405 1.00 86.31 350 ILE A O 1
ATOM 2719 N N . GLY A 1 351 ? -14.061 -2.591 1.160 1.00 87.38 351 GLY A N 1
ATOM 2720 C CA . GLY A 1 351 ? -15.389 -3.166 1.014 1.00 87.38 351 GLY A CA 1
ATOM 2721 C C . GLY A 1 351 ? -16.070 -2.723 -0.286 1.00 87.38 351 GLY A C 1
ATOM 2722 O O . GLY A 1 351 ? -15.606 -1.802 -0.965 1.00 87.38 351 GLY A O 1
ATOM 2723 N N . PRO A 1 352 ? -17.212 -3.336 -0.636 1.00 87.94 352 PRO A N 1
ATOM 2724 C CA . PRO A 1 352 ? -17.973 -2.972 -1.827 1.00 87.94 352 PRO A CA 1
ATOM 2725 C C . PRO A 1 352 ? -18.419 -1.502 -1.817 1.00 87.94 352 PRO A C 1
ATOM 2727 O O . PRO A 1 352 ? -18.736 -0.931 -0.767 1.00 87.94 352 PRO A O 1
ATOM 2730 N N . ASN A 1 353 ? -18.509 -0.905 -3.011 1.00 90.75 353 ASN A N 1
ATOM 2731 C CA . ASN A 1 353 ? -19.112 0.414 -3.202 1.00 90.75 353 ASN A CA 1
ATOM 2732 C C . ASN A 1 353 ? -20.606 0.350 -2.858 1.00 90.75 353 ASN A C 1
ATOM 2734 O O . ASN A 1 353 ? -21.385 -0.342 -3.515 1.00 90.75 353 ASN A O 1
ATOM 2738 N N . LEU A 1 354 ? -21.010 1.099 -1.837 1.00 92.12 354 LEU A N 1
ATOM 2739 C CA . LEU A 1 354 ? -22.371 1.098 -1.324 1.00 92.12 354 LEU A CA 1
ATOM 2740 C C . LEU A 1 354 ? -23.326 1.913 -2.194 1.00 92.12 354 LEU A C 1
ATOM 2742 O O . LEU A 1 354 ? -24.525 1.679 -2.107 1.00 92.12 354 LEU A O 1
ATOM 2746 N N . THR A 1 355 ? -22.849 2.815 -3.058 1.00 88.69 355 THR A N 1
ATOM 2747 C CA . THR A 1 355 ? -23.699 3.738 -3.842 1.00 88.69 355 THR A CA 1
ATOM 2748 C C . THR A 1 355 ? -24.770 3.014 -4.666 1.00 88.69 355 THR A C 1
ATOM 2750 O O . THR A 1 355 ? -25.927 3.440 -4.664 1.00 88.69 355 THR A O 1
ATOM 2753 N N . GLY A 1 356 ? -24.401 1.901 -5.311 1.00 81.62 356 GLY A N 1
ATOM 2754 C CA . GLY A 1 356 ? -25.288 1.060 -6.130 1.00 81.62 356 GLY A CA 1
ATOM 2755 C C . GLY A 1 356 ? -25.882 -0.156 -5.408 1.00 81.62 356 GLY A C 1
ATOM 2756 O O . GLY A 1 356 ? -26.452 -1.027 -6.058 1.00 81.62 356 GLY A O 1
ATOM 2757 N N . SER A 1 357 ? -25.722 -0.259 -4.087 1.00 83.31 357 SER A N 1
ATOM 2758 C CA . SER A 1 357 ? -26.226 -1.394 -3.299 1.00 83.31 357 SER A CA 1
ATOM 2759 C C . SER A 1 357 ? -27.722 -1.264 -2.965 1.00 83.31 357 SER A C 1
ATOM 2761 O O . SER A 1 357 ? -28.336 -0.216 -3.176 1.00 83.31 357 SER A O 1
ATOM 2763 N N . GLN A 1 358 ? -28.320 -2.301 -2.363 1.00 88.62 358 GLN A N 1
ATOM 2764 C CA . GLN A 1 358 ? -29.717 -2.311 -1.890 1.00 88.62 358 GLN A CA 1
ATOM 2765 C C . GLN A 1 358 ? -29.939 -1.461 -0.620 1.00 88.62 358 GLN A C 1
ATOM 2767 O O . GLN A 1 358 ? -30.754 -1.787 0.235 1.00 88.62 358 GLN A O 1
ATOM 2772 N N . ARG A 1 359 ? -29.235 -0.338 -0.484 1.00 91.62 359 ARG A N 1
ATOM 2773 C CA . ARG A 1 359 ? -29.227 0.540 0.698 1.00 91.62 359 ARG A CA 1
ATOM 2774 C C . ARG A 1 359 ? -30.573 1.186 1.058 1.00 91.62 359 ARG A C 1
ATOM 2776 O O . ARG A 1 359 ? -30.709 1.728 2.146 1.00 91.62 359 ARG A O 1
ATOM 2783 N N . MET A 1 360 ? -31.559 1.137 0.158 1.00 90.00 360 MET A N 1
ATOM 2784 C CA . MET A 1 360 ? -32.944 1.546 0.441 1.00 90.00 360 MET A CA 1
ATOM 2785 C C . MET A 1 360 ? -33.773 0.434 1.107 1.00 90.00 360 MET A C 1
ATOM 2787 O O . MET A 1 360 ? -34.840 0.707 1.650 1.00 90.00 360 MET A O 1
ATOM 2791 N N . ASN A 1 361 ? -33.303 -0.814 1.067 1.00 93.31 361 ASN A N 1
ATOM 2792 C CA . ASN A 1 361 ? -33.938 -1.943 1.728 1.00 93.31 361 ASN A CA 1
ATOM 2793 C C . ASN A 1 361 ? -33.403 -2.051 3.165 1.00 93.31 361 ASN A C 1
ATOM 2795 O O . ASN A 1 361 ? -32.258 -2.446 3.385 1.00 93.31 361 ASN A O 1
ATOM 2799 N N . LEU A 1 362 ? -34.243 -1.698 4.143 1.00 93.75 362 LEU A N 1
ATOM 2800 C CA . LEU A 1 362 ? -33.878 -1.723 5.561 1.00 93.75 362 LEU A CA 1
ATOM 2801 C C . LEU A 1 362 ? -33.433 -3.116 6.022 1.00 93.75 362 LEU A C 1
ATOM 2803 O O . LEU A 1 362 ? -32.489 -3.215 6.800 1.00 93.75 362 LEU A O 1
ATOM 2807 N N . ASP A 1 363 ? -34.072 -4.178 5.531 1.00 92.62 363 ASP A N 1
ATOM 2808 C CA . ASP A 1 363 ? -33.741 -5.548 5.927 1.00 92.62 363 ASP A CA 1
ATOM 2809 C C . ASP A 1 363 ? -32.347 -5.933 5.454 1.00 92.62 363 ASP A C 1
ATOM 2811 O O . ASP A 1 363 ? -31.524 -6.356 6.262 1.00 92.62 363 ASP A O 1
ATOM 2815 N N . TYR A 1 364 ? -32.046 -5.650 4.185 1.00 91.81 364 TYR A N 1
ATOM 2816 C CA . TYR A 1 364 ? -30.712 -5.846 3.622 1.00 91.81 364 TYR A CA 1
ATOM 2817 C C . TYR A 1 364 ? -29.640 -5.095 4.426 1.00 91.81 364 TYR A C 1
ATOM 2819 O O . TYR A 1 364 ? -28.586 -5.646 4.742 1.00 91.81 364 TYR A O 1
ATOM 2827 N N . VAL A 1 365 ? -29.899 -3.832 4.778 1.00 92.81 365 VAL A N 1
ATOM 2828 C CA . VAL A 1 365 ? -28.937 -3.014 5.528 1.00 92.81 365 VAL A CA 1
ATOM 2829 C C . VAL A 1 365 ? -28.739 -3.551 6.947 1.00 92.81 365 VAL A C 1
ATOM 2831 O O . VAL A 1 365 ? -27.599 -3.673 7.392 1.00 92.81 365 VAL A O 1
ATOM 2834 N N . LEU A 1 366 ? -29.814 -3.902 7.659 1.00 93.31 366 LEU A N 1
ATOM 2835 C CA . LEU A 1 366 ? -29.719 -4.421 9.025 1.00 93.31 366 LEU A CA 1
ATOM 2836 C C . LEU A 1 366 ? -29.037 -5.791 9.078 1.00 93.31 366 LEU A C 1
ATOM 2838 O O . LEU A 1 366 ? -28.230 -6.013 9.977 1.00 93.31 366 LEU A O 1
ATOM 2842 N N . GLU A 1 367 ? -29.309 -6.676 8.120 1.00 90.94 367 GLU A N 1
ATOM 2843 C CA . GLU A 1 367 ? -28.642 -7.978 8.017 1.00 90.94 367 GLU A CA 1
ATOM 2844 C C . GLU A 1 367 ? -27.127 -7.814 7.856 1.00 90.94 367 GLU A C 1
ATOM 2846 O O . GLU A 1 367 ? -26.367 -8.419 8.606 1.00 90.94 367 GLU A O 1
ATOM 2851 N N . ASN A 1 368 ? -26.680 -6.921 6.968 1.00 90.25 368 ASN A N 1
ATOM 2852 C CA . ASN A 1 368 ? -25.251 -6.692 6.740 1.00 90.25 368 ASN A CA 1
ATOM 2853 C C . ASN A 1 368 ? -24.568 -5.905 7.875 1.00 90.25 368 ASN A C 1
ATOM 2855 O O . ASN A 1 368 ? -23.402 -6.151 8.168 1.00 90.25 368 ASN A O 1
ATOM 2859 N N . LEU A 1 369 ? -25.260 -4.964 8.531 1.00 90.19 369 LEU A N 1
ATOM 2860 C CA . LEU A 1 369 ? -24.690 -4.195 9.648 1.00 90.19 369 LEU A CA 1
ATOM 2861 C C . LEU A 1 369 ? -24.594 -5.011 10.944 1.00 90.19 369 LEU A C 1
ATOM 2863 O O . LEU A 1 369 ? -23.640 -4.837 11.705 1.00 90.19 369 LEU A O 1
ATOM 2867 N N . VAL A 1 370 ? -25.585 -5.865 11.220 1.00 89.50 370 VAL A N 1
ATOM 2868 C CA . VAL A 1 370 ? -25.647 -6.663 12.455 1.00 89.50 370 VAL A CA 1
ATOM 2869 C C . VAL A 1 370 ? -24.931 -8.003 12.292 1.00 89.50 370 VAL A C 1
ATOM 2871 O O . VAL A 1 370 ? -24.225 -8.424 13.211 1.00 89.50 370 VAL A O 1
ATOM 2874 N N . ASP A 1 371 ? -25.071 -8.661 11.136 1.00 87.75 371 ASP A N 1
ATOM 2875 C CA . ASP A 1 371 ? -24.428 -9.945 10.850 1.00 87.75 371 ASP A CA 1
ATOM 2876 C C . ASP A 1 371 ? -23.675 -9.974 9.507 1.00 87.75 371 ASP A C 1
ATOM 2878 O O . ASP A 1 371 ? -24.006 -10.751 8.607 1.00 87.75 371 ASP A O 1
ATOM 2882 N N . PRO A 1 372 ? -22.589 -9.190 9.367 1.00 87.56 372 PRO A N 1
ATOM 2883 C CA . PRO A 1 372 ? -21.816 -9.129 8.125 1.00 87.56 372 PRO A CA 1
ATOM 2884 C C . PRO A 1 372 ? -21.197 -10.470 7.705 1.00 87.56 372 PRO A C 1
ATOM 2886 O O . PRO A 1 372 ? -20.726 -10.597 6.580 1.00 87.56 372 PRO A O 1
ATOM 2889 N N . SER A 1 373 ? -21.138 -11.464 8.603 1.00 85.88 373 SER A N 1
ATOM 2890 C CA . SER A 1 373 ? -20.568 -12.791 8.322 1.00 85.88 373 SER A CA 1
ATOM 2891 C C . SER A 1 373 ? -21.612 -13.835 7.907 1.00 85.88 373 SER A C 1
ATOM 2893 O O . SER A 1 373 ? -21.224 -14.952 7.579 1.00 85.88 373 SER A O 1
ATOM 2895 N N . ALA A 1 374 ? -22.910 -13.502 7.898 1.00 83.19 374 ALA A N 1
ATOM 2896 C CA . ALA A 1 374 ? -23.968 -14.438 7.506 1.00 83.19 374 ALA A CA 1
ATOM 2897 C C . ALA A 1 374 ? -23.866 -14.864 6.032 1.00 83.19 374 ALA A C 1
ATOM 2899 O O . ALA A 1 374 ? -24.147 -16.012 5.690 1.00 83.19 374 ALA A O 1
ATOM 2900 N N . ALA A 1 375 ? -23.444 -13.944 5.162 1.00 76.25 375 ALA A N 1
ATOM 2901 C CA . ALA A 1 375 ? -23.252 -14.190 3.740 1.00 76.25 375 ALA A CA 1
ATOM 2902 C C . ALA A 1 375 ? -22.041 -13.397 3.231 1.00 76.25 375 ALA A C 1
ATOM 2904 O O . ALA A 1 375 ? -22.143 -12.215 2.910 1.00 76.25 375 ALA A O 1
ATOM 2905 N N . VAL A 1 376 ? -20.883 -14.056 3.153 1.00 78.06 376 VAL A N 1
ATOM 2906 C CA . VAL A 1 376 ? -19.644 -13.462 2.629 1.00 78.06 376 VAL A CA 1
ATOM 2907 C C . VAL A 1 376 ? -19.405 -13.991 1.219 1.00 78.06 376 VAL A C 1
ATOM 2909 O O . VAL A 1 376 ? -19.262 -15.203 1.030 1.00 78.06 376 VAL A O 1
ATOM 2912 N N . SER A 1 377 ? -19.380 -13.107 0.216 1.00 77.19 377 SER A N 1
ATOM 2913 C CA . SER A 1 377 ? -19.008 -13.520 -1.143 1.00 77.19 377 SER A CA 1
ATOM 2914 C C . SER A 1 377 ? -17.547 -13.971 -1.171 1.00 77.19 377 SER A C 1
ATOM 2916 O O . SER A 1 377 ? -16.741 -13.533 -0.351 1.00 77.19 377 SER A O 1
ATOM 2918 N N . ARG A 1 378 ? -17.191 -14.837 -2.127 1.00 79.19 378 ARG A N 1
ATOM 2919 C CA . ARG A 1 378 ? -15.817 -15.355 -2.256 1.00 79.19 378 ARG A CA 1
ATOM 2920 C C . ARG A 1 378 ? -14.777 -14.234 -2.339 1.00 79.19 378 ARG A C 1
ATOM 2922 O O . ARG A 1 378 ? -13.747 -14.332 -1.686 1.00 79.19 378 ARG A O 1
ATOM 2929 N N . ASP A 1 379 ? -15.099 -13.158 -3.051 1.00 75.88 379 ASP A N 1
ATOM 2930 C CA . ASP A 1 379 ? -14.201 -12.015 -3.266 1.00 75.88 379 ASP A CA 1
ATOM 2931 C C . ASP A 1 379 ? -13.926 -11.206 -1.983 1.00 75.88 379 ASP A C 1
ATOM 2933 O O . ASP A 1 379 ? -12.948 -10.469 -1.915 1.00 75.88 379 ASP A O 1
ATOM 2937 N N . PHE A 1 380 ? -14.761 -11.357 -0.947 1.00 80.62 380 PHE A N 1
ATOM 2938 C CA . PHE A 1 380 ? -14.605 -10.688 0.351 1.00 80.62 380 PHE A CA 1
ATOM 2939 C C . PHE A 1 380 ? -14.291 -11.666 1.497 1.00 80.62 380 PHE A C 1
ATOM 2941 O O . PHE A 1 380 ? -14.384 -11.295 2.672 1.00 80.62 380 PHE A O 1
ATOM 2948 N N . GLN A 1 381 ? -13.919 -12.914 1.187 1.00 84.31 381 GLN A N 1
ATOM 2949 C CA . GLN A 1 381 ? -13.467 -13.867 2.201 1.00 84.31 381 GLN A CA 1
ATOM 2950 C C . GLN A 1 381 ? -12.066 -13.504 2.684 1.00 84.31 381 GLN A C 1
ATOM 2952 O O . GLN A 1 381 ? -11.097 -13.509 1.922 1.00 84.31 381 GLN A O 1
ATOM 2957 N N . MET A 1 382 ? -11.953 -13.229 3.981 1.00 88.44 382 MET A N 1
ATOM 2958 C CA . MET A 1 382 ? -10.659 -12.964 4.590 1.00 88.44 382 MET A CA 1
ATOM 2959 C C . MET A 1 382 ? -9.770 -14.201 4.575 1.00 88.44 382 MET A C 1
ATOM 2961 O O . MET A 1 382 ? -10.213 -15.321 4.831 1.00 88.44 382 MET A O 1
ATOM 2965 N N . GLN A 1 383 ? -8.485 -13.965 4.366 1.00 91.88 383 GLN A N 1
ATOM 2966 C CA . GLN A 1 383 ? -7.422 -14.915 4.626 1.00 91.88 383 GLN A CA 1
ATOM 2967 C C . GLN A 1 383 ? -6.687 -14.507 5.898 1.00 91.88 383 GLN A C 1
ATOM 2969 O O . GLN A 1 383 ? -6.390 -13.329 6.100 1.00 91.88 383 GLN A O 1
ATOM 2974 N N . VAL A 1 384 ? -6.381 -15.499 6.726 1.00 92.69 384 VAL A N 1
ATOM 2975 C CA . VAL A 1 384 ? -5.437 -15.389 7.836 1.00 92.69 384 VAL A CA 1
ATOM 2976 C C . VAL A 1 384 ? -4.158 -16.077 7.382 1.00 92.69 384 VAL A C 1
ATOM 2978 O O . VAL A 1 384 ? -4.172 -17.269 7.070 1.00 92.69 384 VAL A O 1
ATOM 2981 N N . ILE A 1 385 ? -3.077 -15.312 7.278 1.00 94.50 385 ILE A N 1
ATOM 2982 C CA . ILE A 1 385 ? -1.763 -15.774 6.838 1.00 94.50 385 ILE A CA 1
ATOM 2983 C C . ILE A 1 385 ? -0.794 -15.640 8.001 1.00 94.50 385 ILE A C 1
ATOM 2985 O O . ILE A 1 385 ? -0.528 -14.536 8.467 1.00 94.50 385 ILE A O 1
ATOM 2989 N N . GLN A 1 386 ? -0.232 -16.757 8.439 1.00 94.19 386 GLN A N 1
ATOM 2990 C CA . GLN A 1 386 ? 0.910 -16.765 9.336 1.00 94.19 386 GLN A CA 1
ATOM 2991 C C . GLN A 1 386 ? 2.178 -16.781 8.492 1.00 94.19 386 GLN A C 1
ATOM 2993 O O . GLN A 1 386 ? 2.344 -17.624 7.610 1.00 94.19 386 GLN A O 1
ATOM 2998 N N . THR A 1 387 ? 3.063 -15.824 8.738 1.00 92.81 387 THR A N 1
ATOM 2999 C CA . THR A 1 387 ? 4.367 -15.770 8.074 1.00 92.81 387 THR A CA 1
ATOM 3000 C C . THR A 1 387 ? 5.395 -16.597 8.842 1.00 92.81 387 THR A C 1
ATOM 3002 O O . THR A 1 387 ? 5.287 -16.753 10.060 1.00 92.81 387 THR A O 1
ATOM 3005 N N . THR A 1 388 ? 6.445 -17.049 8.160 1.00 90.62 388 THR A N 1
ATOM 3006 C CA . THR A 1 388 ? 7.591 -17.749 8.775 1.00 90.62 388 THR A CA 1
ATOM 3007 C C . THR A 1 388 ? 8.330 -16.901 9.818 1.00 90.62 388 THR A C 1
ATOM 3009 O O . THR A 1 388 ? 9.028 -17.438 10.671 1.00 90.62 388 THR A O 1
ATOM 3012 N N . ALA A 1 389 ? 8.132 -15.577 9.803 1.00 86.38 389 ALA A N 1
ATOM 3013 C CA . ALA A 1 389 ? 8.633 -14.628 10.801 1.00 86.38 389 ALA A CA 1
ATOM 3014 C C . ALA A 1 389 ? 7.690 -14.443 12.014 1.00 86.38 389 ALA A C 1
ATOM 3016 O O . ALA A 1 389 ? 7.827 -13.476 12.768 1.00 86.38 389 ALA A O 1
ATOM 3017 N N . GLY A 1 390 ? 6.680 -15.308 12.172 1.00 87.12 390 GLY A N 1
ATOM 3018 C CA . GLY A 1 390 ? 5.755 -15.313 13.311 1.00 87.12 390 GLY A CA 1
ATOM 3019 C C . GLY A 1 390 ? 4.696 -14.204 13.304 1.00 87.12 390 GLY A C 1
ATOM 3020 O O . GLY A 1 390 ? 3.946 -14.071 14.269 1.00 87.12 390 GLY A O 1
ATOM 3021 N N . ARG A 1 391 ? 4.607 -13.398 12.235 1.00 91.38 391 ARG A N 1
ATOM 3022 C CA . ARG A 1 391 ? 3.551 -12.384 12.071 1.00 91.38 391 ARG A CA 1
ATOM 3023 C C . ARG A 1 391 ? 2.287 -13.026 11.515 1.00 91.38 391 ARG A C 1
ATOM 3025 O O . ARG A 1 391 ? 2.367 -13.704 10.490 1.00 91.38 391 ARG A O 1
ATOM 3032 N N . VAL A 1 392 ? 1.139 -12.724 12.117 1.00 92.38 392 VAL A N 1
ATOM 3033 C CA . VAL A 1 392 ? -0.184 -13.050 11.568 1.00 92.38 392 VAL A CA 1
ATOM 3034 C C . VAL A 1 392 ? -0.733 -11.843 10.811 1.00 92.38 392 VAL A C 1
ATOM 3036 O O . VAL A 1 392 ? -0.849 -10.746 11.357 1.00 92.38 392 VAL A O 1
ATOM 3039 N N . VAL A 1 393 ? -1.071 -12.045 9.542 1.00 92.06 393 VAL A N 1
ATOM 3040 C CA . VAL A 1 393 ? -1.652 -11.049 8.641 1.00 92.06 393 VAL A CA 1
ATOM 3041 C C . VAL A 1 393 ? -3.068 -11.477 8.281 1.00 92.06 393 VAL A C 1
ATOM 3043 O O . VAL A 1 393 ? -3.265 -12.542 7.701 1.00 92.06 393 VAL A O 1
ATOM 3046 N N . THR A 1 394 ? -4.046 -10.620 8.568 1.00 90.00 394 THR A N 1
ATOM 3047 C CA . THR A 1 394 ? -5.448 -10.839 8.195 1.00 90.00 394 THR A CA 1
ATOM 3048 C C . THR A 1 394 ? -5.887 -9.810 7.156 1.00 90.00 394 THR A C 1
ATOM 3050 O O . THR A 1 394 ? -5.724 -8.604 7.359 1.00 90.00 394 THR A O 1
ATOM 3053 N N . GLY A 1 395 ? -6.459 -10.266 6.040 1.00 91.06 395 GLY A N 1
ATOM 3054 C CA . GLY A 1 395 ? -6.940 -9.375 4.980 1.00 91.06 395 GLY A CA 1
ATOM 3055 C C . GLY A 1 395 ? -7.583 -10.098 3.798 1.00 91.06 395 GLY A C 1
ATOM 3056 O O . GLY A 1 395 ? -7.823 -11.301 3.853 1.00 91.06 395 GLY A O 1
ATOM 3057 N N . LEU A 1 396 ? -7.874 -9.360 2.727 1.00 91.19 396 LEU A N 1
ATOM 3058 C CA . LEU A 1 396 ? -8.467 -9.883 1.491 1.00 91.19 396 LEU A CA 1
ATOM 3059 C C . LEU A 1 396 ? -7.393 -10.160 0.448 1.00 91.19 396 LEU A C 1
ATOM 3061 O O . LEU A 1 396 ? -6.493 -9.347 0.265 1.00 91.19 396 LEU A O 1
ATOM 3065 N N . VAL A 1 397 ? -7.510 -11.266 -0.281 1.00 91.56 397 VAL A N 1
ATOM 3066 C CA . VAL A 1 397 ? -6.648 -11.513 -1.445 1.00 91.56 397 VAL A CA 1
ATOM 3067 C C . VAL A 1 397 ? -7.129 -10.628 -2.581 1.00 91.56 397 VAL A C 1
ATOM 3069 O O . VAL A 1 397 ? -8.255 -10.777 -3.042 1.00 91.56 397 VAL A O 1
ATOM 3072 N N . VAL A 1 398 ? -6.277 -9.702 -3.013 1.00 90.19 398 VAL A N 1
ATOM 3073 C CA . VAL A 1 398 ? -6.574 -8.786 -4.127 1.00 90.19 398 VAL A CA 1
ATOM 3074 C C . VAL A 1 398 ? -5.838 -9.159 -5.405 1.00 90.19 398 VAL A C 1
ATOM 3076 O O . VAL A 1 398 ? -6.239 -8.730 -6.480 1.00 90.19 398 VAL A O 1
ATOM 3079 N N . ASP A 1 399 ? -4.771 -9.947 -5.285 1.00 88.88 399 ASP A N 1
ATOM 3080 C CA . ASP A 1 399 ? -4.031 -10.509 -6.409 1.00 88.88 399 ASP A CA 1
ATOM 3081 C C . ASP A 1 399 ? -3.249 -11.750 -5.948 1.00 88.88 399 ASP A C 1
ATOM 3083 O O . ASP A 1 399 ? -2.859 -11.857 -4.781 1.00 88.88 399 ASP A O 1
ATOM 3087 N N . GLU A 1 400 ? -3.036 -12.710 -6.841 1.00 87.50 400 GLU A N 1
ATOM 3088 C CA . GLU A 1 400 ? -2.354 -13.964 -6.521 1.00 87.50 400 GLU A CA 1
ATOM 3089 C C . GLU A 1 400 ? -1.605 -14.504 -7.746 1.00 87.50 400 GLU A C 1
ATOM 3091 O O . GLU A 1 400 ? -2.174 -14.693 -8.819 1.00 87.50 400 GLU A O 1
ATOM 3096 N N . SER A 1 401 ? -0.317 -14.798 -7.566 1.00 85.56 401 SER A N 1
ATOM 3097 C CA . SER A 1 401 ? 0.555 -15.368 -8.593 1.00 85.56 401 SER A CA 1
ATOM 3098 C C . SER A 1 401 ? 1.176 -16.692 -8.116 1.00 85.56 401 SER A C 1
ATOM 3100 O O . SER A 1 401 ? 1.032 -17.076 -6.945 1.00 85.56 401 SER A O 1
ATOM 3102 N N . PRO A 1 402 ? 1.895 -17.430 -8.984 1.00 84.38 402 PRO A N 1
ATOM 3103 C CA . PRO A 1 402 ? 2.614 -18.634 -8.570 1.00 84.38 402 PRO A CA 1
ATOM 3104 C C . PRO A 1 402 ? 3.693 -18.398 -7.503 1.00 84.38 402 PRO A C 1
ATOM 3106 O O . PRO A 1 402 ? 4.080 -19.350 -6.837 1.00 84.38 402 PRO A O 1
ATOM 3109 N N . VAL A 1 403 ? 4.168 -17.160 -7.316 1.00 81.44 403 VAL A N 1
ATOM 3110 C CA . VAL A 1 403 ? 5.293 -16.838 -6.414 1.00 81.44 403 VAL A CA 1
ATOM 3111 C C . VAL A 1 403 ? 4.902 -15.969 -5.217 1.00 81.44 403 VAL A C 1
ATOM 3113 O O . VAL A 1 403 ? 5.604 -15.979 -4.209 1.00 81.44 403 VAL A O 1
ATOM 3116 N N . ALA A 1 404 ? 3.778 -15.249 -5.277 1.00 87.69 404 ALA A N 1
ATOM 3117 C CA . ALA A 1 404 ? 3.356 -14.345 -4.209 1.00 87.69 404 ALA A CA 1
ATOM 3118 C C . ALA A 1 404 ? 1.830 -14.238 -4.084 1.00 87.69 404 ALA A C 1
ATOM 3120 O O . ALA A 1 404 ? 1.084 -14.539 -5.017 1.00 87.69 404 ALA A O 1
ATOM 3121 N N . VAL A 1 405 ? 1.377 -13.776 -2.919 1.00 91.56 405 VAL A N 1
ATOM 3122 C CA . VAL A 1 405 ? -0.018 -13.436 -2.626 1.00 91.56 405 VAL A CA 1
ATOM 3123 C C . VAL A 1 405 ? -0.077 -11.970 -2.207 1.00 91.56 405 VAL A C 1
ATOM 3125 O O . VAL A 1 405 ? 0.614 -11.567 -1.270 1.00 91.56 405 VAL A O 1
ATOM 3128 N N . ALA A 1 406 ? -0.900 -11.168 -2.880 1.00 91.50 406 ALA A N 1
ATOM 3129 C CA . ALA A 1 406 ? -1.168 -9.795 -2.478 1.00 91.50 406 ALA A CA 1
ATOM 3130 C C . ALA A 1 406 ? -2.410 -9.738 -1.579 1.00 91.50 406 ALA A C 1
ATOM 3132 O O . ALA A 1 406 ? -3.519 -10.082 -1.995 1.00 91.50 406 ALA A O 1
ATOM 3133 N N . ILE A 1 407 ? -2.222 -9.268 -0.350 1.00 92.19 407 ILE A N 1
ATOM 3134 C CA . ILE A 1 407 ? -3.256 -9.133 0.671 1.00 92.19 407 ILE A CA 1
ATOM 3135 C C . ILE A 1 407 ? -3.537 -7.658 0.940 1.00 92.19 407 ILE A C 1
ATOM 3137 O O . ILE A 1 407 ? -2.652 -6.915 1.352 1.00 92.19 407 ILE A O 1
ATOM 3141 N N . GLN A 1 408 ? -4.785 -7.235 0.775 1.00 90.56 408 GLN A N 1
ATOM 3142 C CA . GLN A 1 408 ? -5.278 -5.957 1.269 1.00 90.56 408 GLN A CA 1
ATOM 3143 C C . GLN A 1 408 ? -5.697 -6.103 2.734 1.00 90.56 408 GLN A C 1
ATOM 3145 O O . GLN A 1 408 ? -6.692 -6.753 3.057 1.00 90.56 408 GLN A O 1
ATOM 3150 N N . THR A 1 409 ? -4.935 -5.482 3.628 1.00 87.75 409 THR A N 1
ATOM 3151 C CA . THR A 1 409 ? -5.296 -5.320 5.043 1.00 87.75 409 THR A CA 1
ATOM 3152 C C . THR A 1 409 ? -6.138 -4.052 5.230 1.00 87.75 409 THR A C 1
ATOM 3154 O O . THR A 1 409 ? -6.404 -3.322 4.273 1.00 87.75 409 THR A O 1
ATOM 3157 N N . VAL A 1 410 ? -6.536 -3.739 6.467 1.00 79.81 410 VAL A N 1
ATOM 3158 C CA . VAL A 1 410 ? -7.190 -2.451 6.781 1.00 79.81 410 VAL A CA 1
ATOM 3159 C C . VAL A 1 410 ? -6.285 -1.235 6.562 1.00 79.81 410 VAL A C 1
ATOM 3161 O O . VAL A 1 410 ? -6.790 -0.137 6.358 1.00 79.81 410 VAL A O 1
ATOM 3164 N N . ASN A 1 411 ? -4.962 -1.425 6.597 1.00 76.19 411 ASN A N 1
ATOM 3165 C CA . ASN A 1 411 ? -3.987 -0.335 6.540 1.00 76.19 411 ASN A CA 1
ATOM 3166 C C . ASN A 1 411 ? -3.314 -0.218 5.173 1.00 76.19 411 ASN A C 1
ATOM 3168 O O . ASN A 1 411 ? -3.019 0.884 4.721 1.00 76.19 411 ASN A O 1
ATOM 3172 N N . GLU A 1 412 ? -3.004 -1.354 4.553 1.00 83.44 412 GLU A N 1
ATOM 3173 C CA . GLU A 1 412 ? -2.084 -1.411 3.419 1.00 83.44 412 GLU A CA 1
ATOM 3174 C C . GLU A 1 412 ? -2.267 -2.677 2.573 1.00 83.44 412 GLU A C 1
ATOM 3176 O O . GLU A 1 412 ? -2.763 -3.703 3.055 1.00 83.44 412 GLU A O 1
ATOM 3181 N N . ARG A 1 413 ? -1.822 -2.602 1.313 1.00 87.75 413 ARG A N 1
ATOM 3182 C CA . ARG A 1 413 ? -1.630 -3.761 0.435 1.00 87.75 413 ARG A CA 1
ATOM 3183 C C . ARG A 1 413 ? -0.247 -4.353 0.707 1.00 87.75 413 ARG A C 1
ATOM 3185 O O . ARG A 1 413 ? 0.762 -3.707 0.440 1.00 87.75 413 ARG A O 1
ATOM 3192 N N . LEU A 1 414 ? -0.206 -5.585 1.196 1.00 88.38 414 LEU A N 1
ATOM 3193 C CA . LEU A 1 414 ? 1.009 -6.365 1.415 1.00 88.38 414 LEU A CA 1
ATOM 3194 C C . LEU A 1 414 ? 1.185 -7.376 0.286 1.00 88.38 414 LEU A C 1
ATOM 3196 O O . LEU A 1 414 ? 0.217 -7.999 -0.132 1.00 88.38 414 LEU A O 1
ATOM 3200 N N . VAL A 1 415 ? 2.416 -7.581 -0.179 1.00 88.69 415 VAL A N 1
ATOM 3201 C CA . VAL A 1 415 ? 2.755 -8.665 -1.114 1.00 88.69 415 VAL A CA 1
ATOM 3202 C C . VAL A 1 415 ? 3.643 -9.653 -0.374 1.00 88.69 415 VAL A C 1
ATOM 3204 O O . VAL A 1 415 ? 4.786 -9.339 -0.042 1.00 88.69 415 VAL A O 1
ATOM 3207 N N . ILE A 1 416 ? 3.101 -10.834 -0.093 1.00 89.69 416 ILE A N 1
ATOM 3208 C CA . ILE A 1 416 ? 3.756 -11.872 0.703 1.00 89.69 416 ILE A CA 1
ATOM 3209 C C . ILE A 1 416 ? 4.221 -12.983 -0.250 1.00 89.69 416 ILE A C 1
ATOM 3211 O O . ILE A 1 416 ? 3.377 -13.627 -0.883 1.00 89.69 416 ILE A O 1
ATOM 3215 N N . PRO A 1 417 ? 5.538 -13.212 -0.395 1.00 88.25 417 PRO A N 1
ATOM 3216 C CA . PRO A 1 417 ? 6.066 -14.364 -1.115 1.00 88.25 417 PRO A CA 1
ATOM 3217 C C . PRO A 1 417 ? 5.561 -15.671 -0.516 1.00 88.25 417 PRO A C 1
ATOM 3219 O O . PRO A 1 417 ? 5.424 -15.795 0.700 1.00 88.25 417 PRO A O 1
ATOM 3222 N N . ARG A 1 418 ? 5.292 -16.665 -1.361 1.00 89.81 418 ARG A N 1
ATOM 3223 C CA . ARG A 1 418 ? 4.739 -17.945 -0.896 1.00 89.81 418 ARG A CA 1
ATOM 3224 C C . ARG A 1 418 ? 5.692 -18.739 -0.007 1.00 89.81 418 ARG A C 1
ATOM 3226 O O . ARG A 1 418 ? 5.217 -19.468 0.851 1.00 89.81 418 ARG A O 1
ATOM 3233 N N . ASP A 1 419 ? 6.997 -18.592 -0.198 1.00 90.06 419 ASP A N 1
ATOM 3234 C CA . ASP A 1 419 ? 8.035 -19.207 0.636 1.00 90.06 419 ASP A CA 1
ATOM 3235 C C . ASP A 1 419 ? 8.151 -18.567 2.032 1.00 90.06 419 ASP A C 1
ATOM 3237 O O . ASP A 1 419 ? 8.778 -19.136 2.922 1.00 90.06 419 ASP A O 1
ATOM 3241 N N . GLU A 1 420 ? 7.499 -17.422 2.259 1.00 90.50 420 GLU A N 1
ATOM 3242 C CA . GLU A 1 420 ? 7.372 -16.791 3.577 1.00 90.50 420 GLU A CA 1
ATOM 3243 C C . GLU A 1 420 ? 6.041 -17.083 4.273 1.00 90.50 420 GLU A C 1
ATOM 3245 O O . GLU A 1 420 ? 5.824 -16.616 5.392 1.00 90.50 420 GLU A O 1
ATOM 3250 N N . ILE A 1 421 ? 5.144 -17.835 3.634 1.00 94.69 421 ILE A N 1
ATOM 3251 C CA . ILE A 1 421 ? 3.867 -18.240 4.220 1.00 94.69 421 ILE A CA 1
ATOM 3252 C C . ILE A 1 421 ? 4.073 -19.568 4.946 1.00 94.69 421 ILE A C 1
ATOM 3254 O O . ILE A 1 421 ? 4.301 -20.596 4.317 1.00 94.69 421 ILE A O 1
ATOM 3258 N N . ASP A 1 422 ? 3.956 -19.536 6.270 1.00 94.75 422 ASP A N 1
ATOM 3259 C CA . ASP A 1 422 ? 3.984 -20.728 7.120 1.00 94.75 422 ASP A CA 1
ATOM 3260 C C . ASP A 1 422 ? 2.628 -21.448 7.081 1.00 94.75 422 ASP A C 1
ATOM 3262 O O . ASP A 1 422 ? 2.538 -22.645 6.808 1.00 94.75 422 ASP A O 1
ATOM 3266 N N . SER A 1 423 ? 1.535 -20.699 7.253 1.00 94.56 423 SER A N 1
ATOM 3267 C CA . SER A 1 423 ? 0.183 -21.235 7.094 1.00 94.56 423 SER A CA 1
ATOM 3268 C C . SER A 1 423 ? -0.790 -20.199 6.534 1.00 94.56 423 SER A C 1
ATOM 3270 O O . SER A 1 423 ? -0.619 -18.989 6.694 1.00 94.56 423 SER A O 1
ATOM 3272 N N . ARG A 1 424 ? -1.827 -20.676 5.837 1.00 94.31 424 ARG A N 1
ATOM 3273 C CA . ARG A 1 424 ? -2.909 -19.854 5.280 1.00 94.31 424 ARG A CA 1
ATOM 3274 C C . ARG A 1 424 ? -4.242 -20.535 5.529 1.00 94.31 424 ARG A C 1
ATOM 3276 O O . ARG A 1 424 ? -4.409 -21.710 5.207 1.00 94.31 424 ARG A O 1
ATOM 3283 N N . GLN A 1 425 ? -5.200 -19.782 6.052 1.00 92.94 425 GLN A N 1
ATOM 3284 C CA . GLN A 1 425 ? -6.550 -20.263 6.315 1.00 92.94 425 GLN A CA 1
ATOM 3285 C C . GLN A 1 425 ? -7.583 -19.265 5.801 1.00 92.94 425 GLN A C 1
ATOM 3287 O O . GLN A 1 425 ? -7.434 -18.054 5.959 1.00 92.94 425 GLN A O 1
ATOM 3292 N N . THR A 1 426 ? -8.658 -19.780 5.204 1.00 90.50 426 THR A N 1
ATOM 3293 C CA . THR A 1 426 ? -9.820 -18.955 4.863 1.00 90.50 426 THR A CA 1
ATOM 3294 C C . THR A 1 426 ? -10.670 -18.772 6.109 1.00 90.50 426 THR A C 1
ATOM 3296 O O . THR A 1 426 ? -11.111 -19.747 6.717 1.00 90.50 426 THR A O 1
ATOM 3299 N N . SER A 1 427 ? -10.902 -17.521 6.490 1.00 85.19 427 SER A N 1
ATOM 3300 C CA . SER A 1 427 ? -11.751 -17.203 7.626 1.00 85.19 427 SER A CA 1
ATOM 3301 C C . SER A 1 427 ? -13.224 -17.370 7.244 1.00 85.19 427 SER A C 1
ATOM 3303 O O . SER A 1 427 ? -13.642 -16.863 6.201 1.00 85.19 427 SER A O 1
ATOM 3305 N N . PRO A 1 428 ? -14.056 -18.003 8.091 1.00 79.00 428 PRO A N 1
ATOM 3306 C CA . PRO A 1 428 ? -15.507 -18.006 7.908 1.00 79.00 428 PRO A CA 1
ATOM 3307 C C . PRO A 1 428 ? -16.142 -16.643 8.243 1.00 79.00 428 PRO A C 1
ATOM 3309 O O . PRO A 1 428 ? -17.362 -16.507 8.216 1.00 79.00 428 PRO A O 1
ATOM 3312 N N . LEU A 1 429 ? -15.337 -15.651 8.636 1.00 79.50 429 LEU A N 1
ATOM 3313 C CA . LEU A 1 429 ? -15.781 -14.323 9.033 1.00 79.50 429 LEU A CA 1
ATOM 3314 C C . LEU A 1 429 ? -15.567 -13.303 7.915 1.00 79.50 429 LEU A C 1
ATOM 3316 O O . LEU A 1 429 ? -14.600 -13.367 7.158 1.00 79.50 429 LEU A O 1
ATOM 3320 N N . SER A 1 430 ? -16.450 -12.309 7.880 1.00 83.56 430 SER A N 1
ATOM 3321 C CA . SER A 1 430 ? -16.290 -11.122 7.041 1.00 83.56 430 SER A CA 1
ATOM 3322 C C . SER A 1 430 ? -15.217 -10.185 7.591 1.00 83.56 430 SER A C 1
ATOM 3324 O O . SER A 1 430 ? -15.060 -10.061 8.812 1.00 83.56 430 SER A O 1
ATOM 3326 N N . MET A 1 431 ? -14.532 -9.475 6.688 1.00 81.50 431 MET A N 1
ATOM 3327 C CA . MET A 1 431 ? -13.634 -8.370 7.049 1.00 81.50 431 MET A CA 1
ATOM 3328 C C . MET A 1 431 ? -14.367 -7.220 7.720 1.00 81.50 431 MET A C 1
ATOM 3330 O O . MET A 1 431 ? -13.802 -6.548 8.580 1.00 81.50 431 MET A O 1
ATOM 3334 N N . MET A 1 432 ? -15.644 -7.038 7.390 1.00 86.06 432 MET A N 1
ATOM 3335 C CA . MET A 1 432 ? -16.501 -6.119 8.112 1.00 86.06 432 MET A CA 1
ATOM 3336 C C . MET A 1 432 ? -16.771 -6.676 9.523 1.00 86.06 432 MET A C 1
ATOM 3338 O O . MET A 1 432 ? -17.309 -7.784 9.662 1.00 86.06 432 MET A O 1
ATOM 3342 N N . PRO A 1 433 ? -16.400 -5.945 10.590 1.00 78.25 433 PRO A N 1
ATOM 3343 C CA . PRO A 1 433 ? -16.633 -6.410 11.944 1.00 78.25 433 PRO A CA 1
ATOM 3344 C C . PRO A 1 433 ? -18.116 -6.392 12.326 1.00 78.25 433 PRO A C 1
ATOM 3346 O O . PRO A 1 433 ? -18.863 -5.516 11.899 1.00 78.25 433 PRO A O 1
ATOM 3349 N N . ASP A 1 434 ? -18.548 -7.341 13.153 1.00 77.88 434 ASP A N 1
ATOM 3350 C CA . ASP A 1 434 ? -19.835 -7.273 13.844 1.00 77.88 434 ASP A CA 1
ATOM 3351 C C . ASP A 1 434 ? -19.742 -6.338 15.056 1.00 77.88 434 ASP A C 1
ATOM 3353 O O . ASP A 1 434 ? -18.669 -5.850 15.424 1.00 77.88 434 ASP A O 1
ATOM 3357 N N . GLY A 1 435 ? -20.898 -6.002 15.629 1.00 77.81 435 GLY A N 1
ATOM 3358 C CA . GLY A 1 435 ? -20.976 -5.139 16.808 1.00 77.81 435 GLY A CA 1
ATOM 3359 C C . GLY A 1 435 ? -20.671 -3.658 16.556 1.00 77.81 435 GLY A C 1
ATOM 3360 O O . GLY A 1 435 ? -20.638 -2.889 17.512 1.00 77.81 435 GLY A O 1
ATOM 3361 N N . GLN A 1 436 ? -20.512 -3.219 15.300 1.00 79.12 436 GLN A N 1
ATOM 3362 C CA . GLN A 1 436 ? -20.282 -1.804 14.954 1.00 79.12 436 GLN A CA 1
ATOM 3363 C C . GLN A 1 436 ? -21.400 -0.868 15.442 1.00 79.12 436 GLN A C 1
ATOM 3365 O O . GLN A 1 436 ? -21.150 0.307 15.691 1.00 79.12 436 GLN A O 1
ATOM 3370 N N . LEU A 1 437 ? -22.624 -1.385 15.605 1.00 85.81 437 LEU A N 1
ATOM 3371 C CA . LEU A 1 437 ? -23.761 -0.619 16.121 1.00 85.81 437 LEU A CA 1
ATOM 3372 C C . LEU A 1 437 ? -23.789 -0.521 17.654 1.00 85.81 437 LEU A C 1
ATOM 3374 O O . LEU A 1 437 ? -24.511 0.315 18.185 1.00 85.81 437 LEU A O 1
ATOM 3378 N N . ASN A 1 438 ? -23.026 -1.347 18.376 1.00 81.25 438 ASN A N 1
ATOM 3379 C CA . ASN A 1 438 ? -23.124 -1.449 19.839 1.00 81.25 438 ASN A CA 1
ATOM 3380 C C . ASN A 1 438 ? -22.604 -0.198 20.560 1.00 81.25 438 ASN A C 1
ATOM 3382 O O . ASN A 1 438 ? -22.961 0.046 21.708 1.00 81.25 438 ASN A O 1
ATOM 3386 N N . THR A 1 439 ? -21.756 0.586 19.894 1.00 76.56 439 THR A N 1
ATOM 3387 C CA . THR A 1 439 ? -21.198 1.841 20.414 1.00 76.56 439 THR A CA 1
ATOM 3388 C C . THR A 1 439 ? -22.028 3.066 20.026 1.00 76.56 439 THR A C 1
ATOM 3390 O O . THR A 1 439 ? -21.672 4.182 20.403 1.00 76.56 439 THR A O 1
ATOM 3393 N N . LEU A 1 440 ? -23.116 2.879 19.269 1.00 84.94 440 LEU A N 1
ATOM 3394 C CA . LEU A 1 440 ? -23.962 3.953 18.758 1.00 84.94 440 LEU A CA 1
ATOM 3395 C C . LEU A 1 440 ? -25.253 4.076 19.573 1.00 84.94 440 LEU A C 1
ATOM 3397 O O . LEU A 1 440 ? -25.860 3.078 19.961 1.00 84.94 440 LEU A O 1
ATOM 3401 N N . THR A 1 441 ? -25.721 5.308 19.780 1.00 91.69 441 THR A N 1
ATOM 3402 C CA . THR A 1 441 ? -27.074 5.544 20.304 1.00 91.69 441 THR A CA 1
ATOM 3403 C C . THR A 1 441 ? -28.127 5.221 19.245 1.00 91.69 441 THR A C 1
ATOM 3405 O O . THR A 1 441 ? -27.844 5.185 18.044 1.00 91.69 441 THR A O 1
ATOM 3408 N N . PHE A 1 442 ? -29.380 5.037 19.663 1.00 94.69 442 PHE A N 1
ATOM 3409 C CA . PHE A 1 442 ? -30.474 4.786 18.726 1.00 94.69 442 PHE A CA 1
ATOM 3410 C C . PHE A 1 442 ? -30.634 5.915 17.692 1.00 94.69 442 PHE A C 1
ATOM 3412 O O . PHE A 1 442 ? -30.859 5.646 16.513 1.00 94.69 442 PHE A O 1
ATOM 3419 N N . GLU A 1 443 ? -30.460 7.175 18.097 1.00 95.81 443 GLU A N 1
ATOM 3420 C CA . GLU A 1 443 ? -30.519 8.332 17.198 1.00 95.81 443 GLU A CA 1
ATOM 3421 C C . GLU A 1 443 ? -29.405 8.277 16.153 1.00 95.81 443 GLU A C 1
ATOM 3423 O O . GLU A 1 443 ? -29.664 8.528 14.981 1.00 95.81 443 GLU A O 1
ATOM 3428 N N . GLN A 1 444 ? -28.186 7.901 16.556 1.00 94.62 444 GLN A N 1
ATOM 3429 C CA . GLN A 1 444 ? -27.063 7.730 15.633 1.00 94.62 444 GLN A CA 1
ATOM 3430 C C . GLN A 1 444 ? -27.319 6.596 14.637 1.00 94.62 444 GLN A C 1
ATOM 3432 O O . GLN A 1 444 ? -27.027 6.758 13.455 1.00 94.62 444 GLN A O 1
ATOM 3437 N N . ILE A 1 445 ? -27.906 5.480 15.083 1.00 96.12 445 ILE A N 1
ATOM 3438 C CA . ILE A 1 445 ? -28.291 4.372 14.197 1.00 96.12 445 ILE A CA 1
ATOM 3439 C C . ILE A 1 445 ? -29.364 4.837 13.206 1.00 96.12 445 ILE A C 1
ATOM 3441 O O . ILE A 1 445 ? -29.213 4.642 12.003 1.00 96.12 445 ILE A O 1
ATOM 3445 N N . ARG A 1 446 ? -30.427 5.494 13.681 1.00 97.31 446 ARG A N 1
ATOM 3446 C CA . ARG A 1 446 ? -31.491 6.050 12.832 1.00 97.31 446 ARG A CA 1
ATOM 3447 C C . ARG A 1 446 ? -30.933 6.998 11.770 1.00 97.31 446 ARG A C 1
ATOM 3449 O O . ARG A 1 446 ? -31.286 6.880 10.597 1.00 97.31 446 ARG A O 1
ATOM 3456 N N . ASP A 1 447 ? -30.078 7.925 12.188 1.00 97.81 447 ASP A N 1
ATOM 3457 C CA . ASP A 1 447 ? -29.469 8.930 11.321 1.00 97.81 447 ASP A CA 1
ATOM 3458 C C . ASP A 1 447 ? -28.535 8.280 10.289 1.00 97.81 447 ASP A C 1
ATOM 3460 O O . ASP A 1 447 ? -28.613 8.607 9.102 1.00 97.81 447 ASP A O 1
ATOM 3464 N N . LEU A 1 448 ? -27.727 7.294 10.701 1.00 96.50 448 LEU A N 1
ATOM 3465 C CA . LEU A 1 448 ? -26.883 6.495 9.808 1.00 96.50 448 LEU A CA 1
ATOM 3466 C C . LEU A 1 448 ? -27.720 5.773 8.745 1.00 96.50 448 LEU A C 1
ATOM 3468 O O . LEU A 1 448 ? -27.424 5.887 7.559 1.00 96.50 448 LEU A O 1
ATOM 3472 N N . ILE A 1 449 ? -28.785 5.073 9.144 1.00 96.62 449 ILE A N 1
ATOM 3473 C CA . ILE A 1 449 ? -29.666 4.343 8.219 1.00 96.62 449 ILE A CA 1
ATOM 3474 C C . ILE A 1 449 ? -30.327 5.300 7.219 1.00 96.62 449 ILE A C 1
ATOM 3476 O O . ILE A 1 449 ? -30.355 5.019 6.020 1.00 96.62 449 ILE A O 1
ATOM 3480 N N . ALA A 1 450 ? -30.806 6.459 7.677 1.00 96.31 450 ALA A N 1
ATOM 3481 C CA . ALA A 1 450 ? -31.394 7.464 6.795 1.00 96.31 450 ALA A CA 1
ATOM 3482 C C . ALA A 1 450 ? -30.373 8.077 5.822 1.00 96.31 450 ALA A C 1
ATOM 3484 O O . ALA A 1 450 ? -30.705 8.365 4.669 1.00 96.31 450 ALA A O 1
ATOM 3485 N N . TYR A 1 451 ? -29.125 8.266 6.255 1.00 96.25 451 TYR A N 1
ATOM 3486 C CA . TYR A 1 451 ? -28.046 8.701 5.373 1.00 96.25 451 TYR A CA 1
ATOM 3487 C C . TYR A 1 451 ? -27.708 7.629 4.326 1.00 96.25 451 TYR A C 1
ATOM 3489 O O . TYR A 1 451 ? -27.690 7.945 3.134 1.00 96.25 451 TYR A O 1
ATOM 3497 N N . LEU A 1 452 ? -27.547 6.366 4.744 1.00 95.50 452 LEU A N 1
ATOM 3498 C CA . LEU A 1 452 ? -27.288 5.227 3.856 1.00 95.50 452 LEU A CA 1
ATOM 3499 C C . LEU A 1 452 ? -28.386 5.044 2.805 1.00 95.50 452 LEU A C 1
ATOM 3501 O O . LEU A 1 452 ? -28.064 4.720 1.666 1.00 95.50 452 LEU A O 1
ATOM 3505 N N . ALA A 1 453 ? -29.655 5.277 3.145 1.00 94.31 453 ALA A N 1
ATOM 3506 C CA . ALA A 1 453 ? -30.782 5.176 2.215 1.00 94.31 453 ALA A CA 1
ATOM 3507 C C . ALA A 1 453 ? -30.976 6.422 1.326 1.00 94.31 453 ALA A C 1
ATOM 3509 O O . ALA A 1 453 ? -31.679 6.362 0.318 1.00 94.31 453 ALA A O 1
ATOM 3510 N N . GLY A 1 454 ? -30.374 7.563 1.676 1.00 92.19 454 GLY A N 1
ATOM 3511 C CA . GLY A 1 454 ? -30.642 8.845 1.022 1.00 92.19 454 GLY A CA 1
ATOM 3512 C C . GLY A 1 454 ? -30.135 8.926 -0.428 1.00 92.19 454 GLY A C 1
ATOM 3513 O O . GLY A 1 454 ? -29.133 8.315 -0.765 1.00 92.19 454 GLY A O 1
ATOM 3514 N N . PRO A 1 455 ? -30.749 9.693 -1.336 1.00 90.25 455 PRO A N 1
ATOM 3515 C CA . PRO A 1 455 ? -30.372 9.669 -2.756 1.00 90.25 455 PRO A CA 1
ATOM 3516 C C . PRO A 1 455 ? -29.063 10.410 -3.085 1.00 90.25 455 PRO A C 1
ATOM 3518 O O . PRO A 1 455 ? -28.548 10.259 -4.187 1.00 90.25 455 PRO A O 1
ATOM 3521 N N . SER A 1 456 ? -28.530 11.210 -2.159 1.00 90.75 456 SER A N 1
ATOM 3522 C CA . SER A 1 456 ? -27.450 12.170 -2.427 1.00 90.75 456 SER A CA 1
ATOM 3523 C C . SER A 1 456 ? -26.457 12.313 -1.272 1.00 90.75 456 SER A C 1
ATOM 3525 O O . SER A 1 456 ? -26.785 12.039 -0.118 1.00 90.75 456 SER A O 1
ATOM 3527 N N . GLN A 1 457 ? -25.270 12.837 -1.565 1.00 89.50 457 GLN A N 1
ATOM 3528 C CA . GLN A 1 457 ? -24.322 13.279 -0.545 1.00 89.50 457 GLN A CA 1
ATOM 3529 C C . GLN A 1 457 ? -24.879 14.496 0.221 1.00 89.50 457 GLN A C 1
ATOM 3531 O O . GLN A 1 457 ? -25.549 15.350 -0.362 1.00 89.50 457 GLN A O 1
ATOM 3536 N N . VAL A 1 458 ? -24.600 14.588 1.522 1.00 92.25 458 VAL A N 1
ATOM 3537 C CA . VAL A 1 458 ? -24.968 15.736 2.380 1.00 92.25 458 VAL A CA 1
ATOM 3538 C C . VAL A 1 458 ? -23.729 16.224 3.130 1.00 92.25 458 VAL A C 1
ATOM 3540 O O . VAL A 1 458 ? -22.822 15.422 3.320 1.00 92.25 458 VAL A O 1
ATOM 3543 N N . PRO A 1 459 ? -23.602 17.497 3.535 1.00 89.19 459 PRO A N 1
ATOM 3544 C CA . PRO A 1 459 ? -22.461 17.933 4.347 1.00 89.19 459 PRO A CA 1
ATOM 3545 C C . PRO A 1 459 ? -22.429 17.192 5.700 1.00 89.19 459 PRO A C 1
ATOM 3547 O O . PRO A 1 459 ? -23.493 16.904 6.247 1.00 89.19 459 PRO A O 1
ATOM 3550 N N . PRO A 1 460 ? -21.248 16.863 6.257 1.00 82.00 460 PRO A N 1
ATOM 3551 C CA . PRO A 1 460 ? -21.185 16.272 7.586 1.00 82.00 460 PRO A CA 1
ATOM 3552 C C . PRO A 1 460 ? -21.543 17.341 8.621 1.00 82.00 460 PRO A C 1
ATOM 3554 O O . PRO A 1 460 ? -21.220 18.522 8.449 1.00 82.00 460 PRO A O 1
ATOM 3557 N N . MET A 1 461 ? -22.206 16.941 9.706 1.00 81.25 461 MET A N 1
ATOM 3558 C CA . MET A 1 461 ? -22.407 17.846 10.835 1.00 81.25 461 MET A CA 1
ATOM 3559 C C . MET A 1 461 ? -21.035 18.241 11.402 1.00 81.25 461 MET A C 1
ATOM 3561 O O . MET A 1 461 ? -20.198 17.374 11.655 1.00 81.25 461 MET A O 1
ATOM 3565 N N . LYS A 1 462 ? -20.784 19.546 11.569 1.00 58.66 462 LYS A N 1
ATOM 3566 C CA . LYS A 1 462 ? -19.561 20.022 12.227 1.00 58.66 462 LYS A CA 1
ATOM 3567 C C . LYS A 1 462 ? -19.583 19.534 13.676 1.00 58.66 462 LYS A C 1
ATOM 3569 O O . LYS A 1 462 ? -20.594 19.704 14.352 1.00 58.66 462 LYS A O 1
ATOM 3574 N N . SER A 1 463 ? -18.499 18.911 14.126 1.00 51.34 463 SER A N 1
ATOM 3575 C CA . SER A 1 463 ? -18.286 18.646 15.548 1.00 51.34 463 SER A CA 1
ATOM 3576 C C . SER A 1 463 ? -18.166 19.989 16.271 1.00 51.34 463 SER A C 1
ATOM 3578 O O . SER A 1 463 ? -17.311 20.789 15.883 1.00 51.34 463 SER A O 1
ATOM 3580 N N . GLU A 1 464 ? -19.044 20.240 17.243 1.00 34.53 464 GLU A N 1
ATOM 3581 C CA . GLU A 1 464 ? -18.889 21.337 18.213 1.00 34.53 464 GLU A CA 1
ATOM 3582 C C . GLU A 1 464 ? -17.683 21.113 19.127 1.00 34.53 464 GLU A C 1
ATOM 3584 O O . GLU A 1 464 ? -17.394 19.931 19.445 1.00 34.53 464 GLU A O 1
#

Solvent-accessible surface area (backbone atoms only — not comparable to full-atom values): 25023 Å² total; per-residue (Å²): 109,72,68,56,50,53,51,35,60,48,35,62,75,47,59,68,89,72,33,53,71,62,47,57,59,58,33,50,44,45,85,39,53,79,44,96,52,54,44,60,42,48,37,66,41,48,60,72,31,47,83,76,39,48,69,63,41,58,51,46,40,75,54,31,50,21,62,70,38,23,16,48,47,30,17,51,37,39,56,38,93,60,36,56,63,34,41,37,51,50,49,54,49,54,64,71,50,85,50,61,68,60,42,29,32,33,40,51,11,31,50,62,27,38,60,65,55,69,71,45,76,63,39,91,65,40,69,66,43,46,61,56,38,63,70,45,88,47,66,66,35,30,51,38,46,52,52,48,36,42,26,36,59,39,67,66,55,52,52,50,29,52,51,41,42,72,37,84,85,48,57,61,65,63,21,22,52,26,36,45,42,36,32,75,55,65,41,84,68,38,60,61,50,35,52,51,54,60,66,38,87,82,66,75,55,64,64,40,52,40,28,34,36,54,28,48,54,72,46,91,53,87,63,52,51,61,49,49,58,74,39,40,85,79,44,54,75,69,43,40,51,42,41,51,49,36,30,31,25,31,65,77,30,34,52,55,50,51,53,34,38,76,67,62,75,38,59,72,86,72,60,42,62,59,46,56,48,40,41,47,71,59,74,45,70,66,55,37,52,50,51,35,71,76,70,38,74,78,72,66,50,73,70,54,42,52,50,50,43,55,51,49,60,69,63,63,34,72,76,52,41,73,71,39,46,42,26,56,6,37,43,51,37,60,74,71,44,23,75,32,24,18,47,78,93,42,59,26,80,79,42,70,63,46,66,85,48,66,41,75,38,64,65,61,46,41,45,50,52,54,43,30,43,81,72,59,55,80,82,52,38,19,34,42,33,32,30,70,82,62,36,51,47,64,27,28,67,78,46,77,57,101,48,23,39,29,30,39,38,97,86,48,80,44,76,44,41,53,91,43,49,67,44,76,43,79,43,86,46,31,77,57,54,49,59,68,61,75,86,49,54,72,67,53,48,43,6,29,53,38,30,62,42,44,96,64,84,67,68,59,54,79,83,129

Radius of gyration: 25.93 Å; Cα contacts (8 Å, |Δi|>4): 705; chains: 1; bounding box: 68×43×75 Å

Nearest PDB structures (foldseek):
  6gwk-assembly4_W  TM=7.422E-01  e=1.169E-01  Caulobacter vibrioides CB15
  6gwk-assembly3_O  TM=7.296E-01  e=1.027E-01  Cau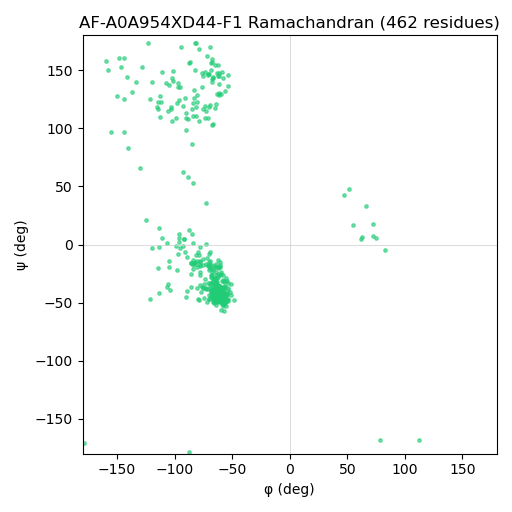lobacter vibrioides CB15
  6gwk-assembly1_C  TM=7.351E-01  e=1.650E-01  Caulobacter vibrioides CB15
  6gwk-assembly1_B  TM=6.655E-01  e=1.220E-01  Caulobacter vibrioides CB15
  4y5j-assembly1_A  TM=5.012E-01  e=4.080E-01  Drosophila melanogaster

Secondary structure (DSSP, 8-state):
-HHHHHHHHHHTTS-GGGSHHHHHHHHT-GGGGG-SSHHHHHHHHHGGGGGT-HHHHHHHHHH---HHHHHHHHHHHTTSSSHHHHHHHHHHHHHH---HHHHHHHHHHHHHHTTT-S-PPPPTTHHHHHHHHHT-S-HHHHHHHHHHHHHHT-HHHHHHHHHHHH-TTS-HHHHHHHHHHHHHHT-TTHHHHHHHHHH-TT---HHHHHHHHHHHTTS--TTHHHHHHHHGGGS-HHHHHHHHHHHTTSHHHHHHHHHHHHTTSS-GGGS-HHHHHHHHTT--HHHHHHHHHHH--SS--HHHHHHHHHHHHHHS-HHHHTT--HHHHHHHHHHHTTTT-EETTEE-SSSPPSTTSSTT-HHHHHHHHH-TTSS--GGGEEEEEEETTS-EEEEEEEEE-SSEEEEE-SS-EEEEEGGGEEEEEEEEEESSPS-TTTTS-HHHHHHHHHHHHSSS--PPPPP-

Sequence (464 aa):
PYVRLHLTCALQRLLAEQRWEIAEGLLQHQEDATDQNLPLMNWYAIEPLVDADLPRFVALARAAEIPLVRRHIARRAASHRELEAALGELVRLLHDVADSTARHDLLSGMLQGLEGRRRAPMPVEWPEVFERLLTDDDARVKQAAIELAVVFGDASALRTLQTIAGNRTTAADDRRLAIEALAKARAAETDALLVRIMRDPMETNAAVLAAALRGLAEFDHQATASTILERYTSLNSTNRHHALQTLAGRAAWATTLLDAIEADSVPRGDVTTFTARQLQSLGDDVLTARVKQVWGEIRTTPADKARQIGNLRRQLTPAVLARADRSRGRAVYDKTCANCHRLFDAGGAIGPNLTGSQRMNLDYVLENLVDPSAAVSRDFQMQVIQTTAGRVVTGLVVDESPVAVAIQTVNERLVIPRDEIDSRQTSPLSMMPDGQLNTLTFEQIRDLIAYLAGPSQVPPM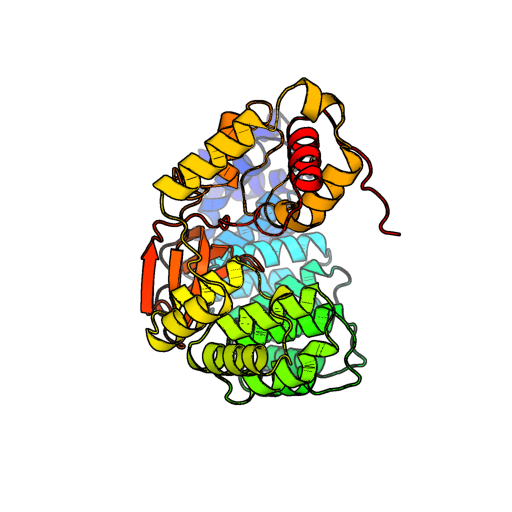KSE

Mean predicted aligned error: 8.28 Å

pLDDT: mean 90.38, std 7.23, range [34.53, 98.0]

Foldseek 3Di:
DVVLLVLLVVLLVDDLVPNQVNLLVSQQPLVCQPPPPNLVSSLSSLLVNCVVDVLSLLVSLVSGSRLSSNLQSLLSLCQDPPNQVSVQSLLVVLVVDPDPSSLLSNLNSNCNNCPLAQAGADHPSLVVSLVVQCPDPDPSSVLSSLLVCRSNVPPVSLVVLLVQLQDPVHDLVSNLSSLLSCLLSVPPCSLVSLLVLLPPPPNPDQSSLLSSLQSNLSAPDPCLLVSLLVSLVVHDLNSVLSNLQSLLFFQVSLVSVLVCCVVVSDPLVSQDLLSLVSNVLLVDPVSVVSSCVSPNPLDDDPVRLVVVLVVLVVVLDPVLLVPADLLLLVVLCVVQPQLQEAAQNGGHPQDYHLPPPPLQDSSVVSCCQAPVLPDDDPQQWWKWFQFPNRTTDIAGFPDDDPFWTWGDDSSDTDIGGPNRTPDMDTDSGGSRGHPSCVPDDSSNVSNNSSNSNDNDDDHHDDDD

=== Feature glossary ===
Key to the feature types in this record:

— What the protein is —

Primary structure: the covalent order of the twenty standard amino acids along the backbone. Two proteins with the same sequence will (almost always) fold to the same structure; two with 30% identity often share a fold but not the details.

Database cross-references. InterPro integrates a dozen domain/family signature databases into unified entries with residue-range hits. GO terms attach function/process/location labels with evidence codes. CATH codes position the fold in a four-level structural taxonomy. Organism is the NCBI-taxonomy species name.

— Where its atoms are —

The mmCIF block holds the 3D Cartesian coordinates of each backbone atom (N, Cα, C, O) in ångströms. mmCIF is the PDB's canonical archive format — a tagged-loop text representation of the atomic model.

Six rendered views show the 3D structure from the faces of a cube — i.e. along ±x, ±y, ±z. Rendering representation is drawn randomly per protein from cartoon (secondary-structure ribbons), sticks (backbone bonds), or molecular surface; coloring is either N→C rainbow (blue at the N-terminus through red at the C-terminus) or one color per chain.

— Local backbone conformation —

DSSP 8-state secondary structure assigns each residue one of H (α-helix), G (3₁₀-helix), I (π-helix), E (extended β-strand), B (isolated β-bridge), T (hydrogen-bonded turn), S (bend), or '-' (coil). The assignment is computed from backbone hydrogen-bond geometry via the Kabsch–Sander algorithm.

P-SEA three-state annotation labels each residue as helix, strand, or coil based purely on the geometry of the Cα trace. It serves as a fallback when the full backbone (and thus DSSP) is unavailable.

The φ/ψ torsion pair specifies the backbone conformation at each residue. φ rotates about the N–Cα bond, ψ about the Cα–C bond. Steric clashes forbid most of the (φ, ψ) plane — the allowed regions (α-helix basin, β-sheet basin, left-handed helix) are the Ramachandran-allowed regions.

— Global shape and packing —

The geometric summary reports three shape descriptors. Rg (radius of gyration) measures how spread out the Cα atoms are about their centre of mass; compact globular proteins have small Rg, elongated or unfolded ones large. Cα contacts (<8 Å, |i−j|>4) count long-range residue pairs in spatial proximity — high for tightly packed folds, near zero for rods or random coil. The bounding-box extents give the protein's footprint along x, y, z in Å.

Accessible surface area quantifies burial. A residue with SASA near zero is packed into the hydrophobic core; one with SASA >100 Å² sits on the surface. Computed here via the Shrake–Rupley numerical algorithm with a 1.4 Å probe.

Plot images: a contact map (which residues are close in 3D, as an N×N binary image), a Ramachandran scatter (backbone torsion angles, revealing secondary-structure composition at a glance), and — for AlphaFold structures — a PAE heatmap (pairwise prediction confidence).

— Structural neighborhood —

The Foldseek 3Di string encodes local tertiary geometry as a 20-letter alphabet — one character per residue — derived from the relative positions of nearby Cα atoms. Unlike the amino-acid sequence, 3Di is a direct function of the 3D structure, so two proteins with the same fold have similar 3Di strings even at low sequence identity.

Nearest PDB neighbors are the top structural matches found by Foldseek when searching this structure against the entire Protein Data Bank. Each hit reports a TM-score (0 to 1; >0.5 almost always implies the same fold) and an E-value. These are *structural* homologs — they may share no detectable sequence similarity.

— Confidence and disorder —

For AlphaFold models, the B-factor field carries pLDDT — the model's own estimate of local accuracy on a 0–100 scale. Regions with pLDDT<50 should be treated as essentially unmodeled; they often correspond to intrinsically disordered segments.

B-factor (Debye–Waller factor) reflects atomic displacement in the crystal lattice. It is an experimental observable (units Å²), not a prediction; low values mean the atom is pinned down, high values mean it moves or is heterogeneous across the crystal.

Predicted aligned error is AlphaFold's pairwise confidence. Unlike pLDDT (per-residue), PAE is per-residue-pair and captures whether two parts of the structure are correctly placed relative to each other. Units are ångströms of expected positional error.